Protein AF-A0A8H3EPC1-F1 (afdb_monomer)

Solvent-accessible surface area (backbone atoms only — not comparable to full-atom values): 21536 Å² total; per-residue (Å²): 130,87,75,74,69,83,33,73,89,39,34,32,40,37,38,10,24,32,39,74,42,74,41,34,32,44,56,25,21,46,50,54,31,43,78,48,55,32,50,67,50,76,48,60,30,27,48,27,47,36,63,68,50,84,92,74,85,78,98,73,89,83,81,57,65,78,40,63,34,83,80,86,92,70,94,74,80,64,74,42,46,93,66,71,55,74,50,72,51,48,34,65,56,56,46,49,56,52,49,51,31,55,78,68,70,66,69,83,48,39,32,37,41,35,41,43,55,89,45,49,60,36,47,53,40,50,48,52,51,52,53,53,50,49,58,70,31,64,89,42,51,32,48,43,43,34,39,36,32,67,62,44,51,42,62,85,42,70,79,52,65,79,68,34,58,62,53,50,59,71,44,41,55,77,31,34,29,40,46,26,42,48,53,40,43,23,68,70,49,74,35,76,66,69,43,74,65,40,43,50,51,33,48,33,38,41,17,60,73,38,54,25,43,30,42,31,35,66,38,43,76,72,60,97,52,54,59,49,37,31,31,40,39,31,38,39,37,97,86,24,48,67,35,36,20,36,34,70,41,77,40,48,77,52,72,52,62,34,57,66,33,42,49,54,28,38,40,59,52,31,31,53,40,31,27,54,77,68,71,25,57,65,30,62,67,54,64,70,67,78,86,58,50,34,39,69,31,40,66,30,58,11,47,26,46,33,52,22,18,51,51,54,43,49,51,55,23,49,54,56,25,49,54,58,57,56,72,52,72,45,93,86,57,84,73,79,92,53,82,68,43,60,57,50,49,31,51,49,53,36,60,41,37,41,64,50,60,87,82,33,57,60,34,67,74,66,39,59,65,87,49,61,49,38,60,57,73,54,71,73,54,50,54,52,48,52,53,47,53,54,51,53,57,50,56,70,65,69,77,116

Radius of gyration: 22.17 Å; Cα contacts (8 Å, |Δi|>4): 726; chains: 1; bounding box: 52×64×69 Å

InterPro domains:
  IPR004625 Pyridoxine kinase [PTHR10534] (6-372)
  IPR004625 Pyridoxine kinase [cd01173] (11-319)
  IPR013749 Pyridoxamine kinase/Phosphomethylpyrimidine kinase [PF08543] (144-266)
  IPR029056 Ribokinase-like [G3DSA:3.40.1190.20] (7-376)
  IPR029056 Ribokinase-like [SSF53613] (11-278)

Nearest PDB structures (foldseek):
  6yjz-assembly1_B  TM=8.824E-01  e=1.120E-27  Mus musculus
  4eoh-assembly1_A  TM=8.873E-01  e=1.651E-27  Homo sapiens
  2yxu-assembly1_A  TM=9.023E-01  e=1.604E-26  Homo sapiens
  2yxt-assembly1_A  TM=8.738E-01  e=1.002E-27  Homo sapiens
  6yk0-assembly2_D  TM=8.814E-01  e=1.029E-26  Mus musculus

pLDDT: mean 83.16, std 20.45, range [25.73, 98.88]

Mean predicted aligned error: 8.99 Å

Foldseek 3Di:
DPDDQLFPEFEEEFEEADEPDFQAGCNPQVCLLVLSPYHYDYDHQWYKHFDADPPDDDPDDDDDDAFAQDDDDDPFQRQGQPDMDTDGQFLVNLLVVVVVCVVVVNLQGQEYEYEDHAALSNLVSVLVSLVVSCVVCVVFALSYAYEYELQFDTPQDGPYDPVNLVSVLVSLLSHQEYAYAQNNLCSNQVFRDQALVSVQSSQLCSQVVSVHQKYKHQWDDNDPPSQKTKIKIWGAAPNSHTFIKIWIDTGDNADEHRLSSLLSSLLVRQLSSLLVVVVQSRHHSSGDHPPQHSQRGSSNRSNLLSVQLSVVQQVVLVVQLVVQVVVCPDPVNPDDDDPVVSSVVSVSSSSSRRGPNVVSSCSSSPGDRPIGIDGSDDVVVVVVVVVVVVVVVVVVVVPD

Secondary structure (DSSP, 8-state):
--PPPSS---EEEEEEEEESSSS-THHHHHHHHHHTT-EEEEEEEEEESS-B--S---S-----SS-----S--S----SBS---EEEPPHHHHHHHHHHHHHTT----SEEEE---SSHHHHHHHHHHHHHHHHHGGGSTTS-EEEE----EETTEESS-THHHHHHHHHGGG-SEE---HHHHHHHHT----SHHHHHHHHHIIIIIS--SEEEEEEE--SS-TTEEEEEEEEE-TTS-EEEEEEEEEPPSS--SSHHHHHHHHHHHHHHHHHHHTT-TTSGGGPPPTTS-GGGSHHHHHHHHHHHHHHHHHHHHHHHHHHHHHTTSSTTS----SHHHHHHHHHHHHHHTS--GGG-HHHHHS----S--EE---HHHHHHHHHHHHHHHHHHTS--

Sequence (400 aa):
MSSEPVVSETRVLAIASHVVYGYVGNKMAAFVMQAMGCDVAALNTVQFSTQTQAIHLPSHSRVAACFVSVTDPIPGNHTGYKQFKGTKTSAEEISHLYTGLKQSYLTDFDVMLTGYAPSAEAIDAIGTIARDLKLRASTKAGSFFWVLDPVMGDQGELYVGEDVVAVYRNLLRDADLILPNQFEAELLSEIKITSLTTLQDALATFHKTYRIPHVIITSIQLSNSPSTISVIGSTARADFSPRSFKIDVPAIDCFFSGTGDMFAALTVVRLREAVKGANLSGIKSWISSDDVDAKDLPLAKAAEKVIGSMHAILVKTKEARDQELEGMSGPLGVMEMEEDSEKRLVLRRTKAAEVRVVRCLEDLRSPRTDWKAEALARDEDAEGQEVKKRREQVLEKGEA

Structure (mmCIF, N/CA/C/O backbone):
data_AF-A0A8H3EPC1-F1
#
_entry.id   AF-A0A8H3EPC1-F1
#
loop_
_atom_site.group_PDB
_atom_site.id
_atom_site.type_symbol
_atom_site.label_atom_id
_atom_site.label_alt_id
_atom_site.label_comp_id
_atom_site.label_asym_id
_atom_site.label_entity_id
_atom_site.label_seq_id
_atom_site.pdbx_PDB_ins_code
_atom_site.Cartn_x
_atom_site.Cartn_y
_atom_site.Cartn_z
_atom_site.occupancy
_atom_site.B_iso_or_equiv
_atom_site.auth_seq_id
_atom_site.auth_comp_id
_atom_site.auth_asym_id
_atom_site.auth_atom_id
_atom_site.pdbx_PDB_model_num
ATOM 1 N N . MET A 1 1 ? -22.269 -22.982 -11.285 1.00 36.28 1 MET A N 1
ATOM 2 C CA . MET A 1 1 ? -21.943 -22.472 -9.938 1.00 36.28 1 MET A CA 1
ATOM 3 C C . MET A 1 1 ? -21.395 -21.073 -10.127 1.00 36.28 1 MET A C 1
ATOM 5 O O . MET A 1 1 ? -20.330 -20.945 -10.714 1.00 36.28 1 MET A O 1
ATOM 9 N N . SER A 1 2 ? -22.155 -20.036 -9.778 1.00 39.09 2 SER A N 1
ATOM 10 C CA . SER A 1 2 ? -21.632 -18.668 -9.770 1.00 39.09 2 SER A CA 1
ATOM 11 C C . SER A 1 2 ? -20.550 -18.609 -8.698 1.00 39.09 2 SER A C 1
ATOM 13 O O . SER A 1 2 ? -20.865 -18.740 -7.517 1.00 39.09 2 SER A O 1
ATOM 15 N N . SER A 1 3 ? -19.283 -18.512 -9.099 1.00 51.31 3 SER A N 1
ATOM 16 C CA . SER A 1 3 ? -18.198 -18.229 -8.163 1.00 51.31 3 SER A CA 1
ATOM 17 C C . SER A 1 3 ? -18.536 -16.913 -7.472 1.00 51.31 3 SER A C 1
ATOM 19 O O . SER A 1 3 ? -18.650 -15.893 -8.157 1.00 51.31 3 SER A O 1
ATOM 21 N N . GLU A 1 4 ? -18.753 -16.933 -6.157 1.00 55.88 4 GLU A N 1
ATOM 22 C CA . GLU A 1 4 ? -18.827 -15.691 -5.392 1.00 55.88 4 GLU A CA 1
ATOM 23 C C . GLU A 1 4 ? -17.591 -14.839 -5.722 1.00 55.88 4 GLU A C 1
ATOM 25 O O . GLU A 1 4 ? -16.498 -15.393 -5.902 1.00 55.88 4 GLU A O 1
ATOM 30 N N . PRO A 1 5 ? -17.743 -13.514 -5.877 1.00 56.16 5 PRO A N 1
ATOM 31 C CA . PRO A 1 5 ? -16.605 -12.651 -6.144 1.00 56.16 5 PRO A CA 1
ATOM 32 C C . PRO A 1 5 ? -15.562 -12.812 -5.029 1.00 56.16 5 PRO A C 1
ATOM 34 O O . PRO A 1 5 ? -15.909 -12.953 -3.855 1.00 56.16 5 PRO A O 1
ATOM 37 N N . VAL A 1 6 ? -14.276 -12.797 -5.407 1.00 59.41 6 VAL A N 1
ATOM 38 C CA . VAL A 1 6 ? -13.134 -13.029 -4.495 1.00 59.41 6 VAL A CA 1
ATOM 39 C C . VAL A 1 6 ? -13.131 -12.036 -3.320 1.00 59.41 6 VAL A C 1
ATOM 41 O O . VAL A 1 6 ? -12.594 -12.329 -2.255 1.00 59.41 6 VAL A O 1
ATOM 44 N N . VAL A 1 7 ? -13.773 -10.878 -3.494 1.00 66.50 7 VAL A N 1
ATOM 45 C CA . VAL A 1 7 ? -13.933 -9.823 -2.492 1.00 66.50 7 VAL A CA 1
ATOM 46 C C . VAL A 1 7 ? -15.381 -9.331 -2.524 1.00 66.50 7 VAL A C 1
ATOM 48 O O . VAL A 1 7 ? -16.030 -9.355 -3.567 1.00 66.50 7 VAL A O 1
ATOM 51 N N . SER A 1 8 ? -15.904 -8.871 -1.384 1.00 71.88 8 SER A N 1
ATOM 52 C CA . SER A 1 8 ? -17.145 -8.087 -1.365 1.00 71.88 8 SER A CA 1
ATOM 53 C C . SER A 1 8 ? -17.009 -6.837 -2.234 1.00 71.88 8 SER A C 1
ATOM 55 O O . SER A 1 8 ? -15.928 -6.245 -2.264 1.00 71.88 8 SER A O 1
ATOM 57 N N . GLU A 1 9 ? -18.112 -6.404 -2.849 1.00 85.06 9 GLU A N 1
ATOM 58 C CA . GLU A 1 9 ? -18.219 -5.111 -3.536 1.00 85.06 9 GLU A CA 1
ATOM 59 C C . GLU A 1 9 ? -17.546 -4.020 -2.684 1.00 85.06 9 GLU A C 1
ATOM 61 O O . GLU A 1 9 ? -17.895 -3.814 -1.519 1.00 85.06 9 GLU A O 1
ATOM 66 N N . THR A 1 10 ? -16.458 -3.451 -3.207 1.00 94.75 10 THR A N 1
ATOM 67 C CA . THR A 1 10 ? -15.593 -2.503 -2.495 1.00 94.75 10 THR A CA 1
ATOM 68 C C . THR A 1 10 ? -15.212 -1.404 -3.465 1.00 94.75 10 THR A C 1
ATOM 70 O O . THR A 1 10 ? -14.563 -1.671 -4.479 1.00 94.75 10 THR A O 1
ATOM 73 N N . ARG A 1 11 ? -15.589 -0.172 -3.125 1.00 97.56 11 ARG A N 1
ATOM 74 C CA . ARG A 1 11 ? -15.276 1.028 -3.897 1.00 97.56 11 ARG A CA 1
ATOM 75 C C . ARG A 1 11 ? -14.025 1.678 -3.338 1.00 97.56 11 ARG A C 1
ATOM 77 O O . ARG A 1 11 ? -13.970 2.017 -2.154 1.00 97.56 11 ARG A O 1
ATOM 84 N N . VAL A 1 12 ? -13.022 1.841 -4.189 1.00 98.56 12 VAL A N 1
ATOM 85 C CA . VAL A 1 12 ? -11.701 2.344 -3.820 1.00 98.56 12 VAL A CA 1
ATOM 86 C C . VAL A 1 12 ? -11.423 3.658 -4.535 1.00 98.56 12 VAL A C 1
ATOM 88 O O . VAL A 1 12 ? -11.481 3.720 -5.762 1.00 98.56 12 VAL A O 1
ATOM 91 N N . LEU A 1 13 ? -11.057 4.690 -3.777 1.00 98.81 13 LEU A N 1
ATOM 92 C CA . LEU A 1 13 ? -10.403 5.876 -4.326 1.00 98.81 13 LEU A CA 1
ATOM 93 C C . LEU A 1 13 ? -8.886 5.663 -4.288 1.00 98.81 13 LEU A C 1
ATOM 95 O O . LEU A 1 13 ? -8.294 5.638 -3.211 1.00 98.81 13 LEU A O 1
ATOM 99 N N . ALA A 1 14 ? -8.261 5.491 -5.449 1.00 98.75 14 ALA A N 1
ATOM 100 C CA . ALA A 1 14 ? -6.820 5.301 -5.587 1.00 98.75 14 ALA A CA 1
ATOM 101 C C . ALA A 1 14 ? -6.145 6.606 -6.039 1.00 98.75 14 ALA A C 1
ATOM 103 O O . ALA A 1 14 ? -6.425 7.104 -7.131 1.00 98.75 14 ALA A O 1
ATOM 104 N N . ILE A 1 15 ? -5.260 7.166 -5.213 1.00 98.62 15 ILE A N 1
ATOM 105 C CA . ILE A 1 15 ? -4.537 8.412 -5.495 1.00 98.62 15 ILE A CA 1
ATOM 106 C C . ILE A 1 15 ? -3.031 8.137 -5.537 1.00 98.62 15 ILE A C 1
ATOM 108 O O . ILE A 1 15 ? -2.387 8.015 -4.497 1.00 98.62 15 ILE A O 1
ATOM 112 N N . ALA A 1 16 ? -2.461 8.021 -6.735 1.00 96.50 16 ALA A N 1
ATOM 113 C CA . ALA A 1 16 ? -1.047 7.697 -6.938 1.00 96.50 16 ALA A CA 1
ATOM 114 C C . ALA A 1 16 ? -0.558 8.181 -8.314 1.00 96.50 16 ALA A C 1
ATOM 116 O O . ALA A 1 16 ? -1.308 8.781 -9.086 1.00 96.50 16 ALA A O 1
ATOM 117 N N . SER A 1 17 ? 0.707 7.917 -8.642 1.00 94.19 17 SER A N 1
ATOM 118 C CA . SER A 1 17 ? 1.287 8.244 -9.949 1.00 94.19 17 SER A CA 1
ATOM 119 C C . SER A 1 17 ? 0.636 7.469 -11.102 1.00 94.19 17 SER A C 1
ATOM 121 O O . SER A 1 17 ? -0.009 6.443 -10.901 1.00 94.19 17 SER A O 1
ATOM 123 N N . HIS A 1 18 ? 0.816 7.925 -12.342 1.00 95.06 18 HIS A N 1
ATOM 124 C CA . HIS A 1 18 ? 0.436 7.164 -13.530 1.00 95.06 18 HIS A CA 1
ATOM 125 C C . HIS A 1 18 ? 1.487 7.287 -14.638 1.00 95.06 18 HIS A C 1
ATOM 127 O O . HIS A 1 18 ? 2.065 8.355 -14.864 1.00 95.06 18 HIS A O 1
ATOM 133 N N . VAL A 1 19 ? 1.705 6.183 -15.360 1.00 90.62 19 VAL A N 1
ATOM 134 C CA . VAL A 1 19 ? 2.632 6.108 -16.495 1.00 90.62 19 VAL A CA 1
ATOM 135 C C . VAL A 1 19 ? 1.966 5.531 -17.740 1.00 90.62 19 VAL A C 1
ATOM 137 O O . VAL A 1 19 ? 1.139 4.626 -17.659 1.00 90.62 19 VAL A O 1
ATOM 140 N N . VAL A 1 20 ? 2.360 6.006 -18.921 1.00 90.75 20 VAL A N 1
ATOM 141 C CA . VAL A 1 20 ? 1.883 5.455 -20.201 1.00 90.75 20 VAL A CA 1
ATOM 142 C C . VAL A 1 20 ? 2.470 4.062 -20.449 1.00 90.75 20 VAL A C 1
ATOM 144 O O . VAL A 1 20 ? 1.732 3.136 -20.787 1.00 90.75 20 VAL A O 1
ATOM 147 N N . TYR A 1 21 ? 3.774 3.876 -20.238 1.00 89.00 21 TYR A N 1
ATOM 148 C CA . TYR A 1 21 ? 4.489 2.607 -20.405 1.00 89.00 21 TYR A CA 1
ATOM 149 C C . TYR A 1 21 ? 5.059 2.107 -19.067 1.00 89.00 21 TYR A C 1
ATOM 151 O O . TYR A 1 21 ? 5.513 2.909 -18.257 1.00 89.00 21 TYR A O 1
ATOM 159 N N . GLY A 1 22 ? 5.035 0.786 -18.853 1.00 88.69 22 GLY A N 1
ATOM 160 C CA . GLY A 1 22 ? 5.398 0.138 -17.582 1.00 88.69 22 GLY A CA 1
ATOM 161 C C . GLY A 1 22 ? 4.205 -0.044 -16.639 1.00 88.69 22 GLY A C 1
ATOM 162 O O . GLY A 1 22 ? 3.077 0.310 -17.006 1.00 88.69 22 GLY A O 1
ATOM 163 N N . TYR A 1 23 ? 4.440 -0.615 -15.457 1.00 91.19 23 TYR A N 1
ATOM 164 C CA . TYR A 1 23 ? 3.417 -0.829 -14.423 1.00 91.19 23 TYR A CA 1
ATOM 165 C C . TYR A 1 23 ? 3.873 -0.264 -13.074 1.00 91.19 23 TYR A C 1
ATOM 167 O O . TYR A 1 23 ? 4.503 -0.961 -12.288 1.00 91.19 23 TYR A O 1
ATOM 175 N N . VAL A 1 24 ? 3.513 0.991 -12.804 1.00 89.25 24 VAL A N 1
ATOM 176 C CA . VAL A 1 24 ? 3.694 1.674 -11.510 1.00 89.25 24 VAL A CA 1
ATOM 177 C C . VAL A 1 24 ? 2.465 2.531 -11.191 1.00 89.25 24 VAL A C 1
ATOM 179 O O . VAL A 1 24 ? 1.652 2.813 -12.082 1.00 89.25 24 VAL A O 1
ATOM 182 N N . GLY A 1 25 ? 2.330 2.942 -9.934 1.00 93.44 25 GLY A N 1
ATOM 183 C CA . GLY A 1 25 ? 1.237 3.763 -9.427 1.00 93.44 25 GLY A CA 1
ATOM 184 C C . GLY A 1 25 ? -0.140 3.183 -9.749 1.00 93.44 25 GLY A C 1
ATOM 185 O O . GLY A 1 25 ? -0.350 1.968 -9.750 1.00 93.44 25 GLY A O 1
ATOM 186 N N . ASN A 1 26 ? -1.082 4.047 -10.117 1.00 97.69 26 ASN A N 1
ATOM 187 C CA . ASN A 1 26 ? -2.449 3.679 -10.476 1.00 97.69 26 ASN A CA 1
ATOM 188 C C . ASN A 1 26 ? -2.531 2.716 -11.665 1.00 97.69 26 ASN A C 1
ATOM 190 O O . ASN A 1 26 ? -3.487 1.948 -11.742 1.00 97.69 26 ASN A O 1
ATOM 194 N N . LYS A 1 27 ? -1.539 2.678 -12.566 1.00 96.50 27 LYS A N 1
ATOM 195 C CA . LYS A 1 27 ? -1.545 1.694 -13.660 1.00 96.50 27 LYS A CA 1
ATOM 196 C C . LYS A 1 27 ? -1.360 0.261 -13.149 1.00 96.50 27 LYS A C 1
ATOM 198 O O . LYS A 1 27 ? -1.924 -0.665 -13.727 1.00 96.50 27 LYS A O 1
ATOM 203 N N . MET A 1 28 ? -0.596 0.085 -12.071 1.00 96.12 28 MET A N 1
ATOM 204 C CA . MET A 1 28 ? -0.484 -1.187 -11.359 1.00 96.12 28 MET A CA 1
ATOM 205 C C . MET A 1 28 ? -1.671 -1.380 -10.407 1.00 96.12 28 MET A C 1
ATOM 207 O O . MET A 1 28 ? -2.404 -2.364 -10.514 1.00 96.12 28 MET A O 1
ATOM 211 N N . ALA A 1 29 ? -1.882 -0.423 -9.502 1.00 97.44 29 ALA A N 1
ATOM 212 C CA . ALA A 1 29 ? -2.811 -0.569 -8.391 1.00 97.44 29 ALA A CA 1
ATOM 213 C C . ALA A 1 29 ? -4.269 -0.723 -8.845 1.00 97.44 29 ALA A C 1
ATOM 215 O O . ALA A 1 29 ? -4.963 -1.630 -8.380 1.00 97.44 29 ALA A O 1
ATOM 216 N N . ALA A 1 30 ? -4.729 0.107 -9.791 1.00 98.12 30 ALA A N 1
ATOM 217 C CA . ALA A 1 30 ? -6.098 0.017 -10.291 1.00 98.12 30 ALA A CA 1
ATOM 218 C C . ALA A 1 30 ? -6.335 -1.305 -11.025 1.00 98.12 30 ALA A C 1
ATOM 220 O O . ALA A 1 30 ? -7.338 -1.962 -10.762 1.00 98.12 30 ALA A O 1
ATOM 221 N N . PHE A 1 31 ? -5.388 -1.742 -11.866 1.00 97.56 31 PHE A N 1
ATOM 222 C CA . PHE A 1 31 ? -5.498 -3.021 -12.569 1.00 97.56 31 PHE A CA 1
ATOM 223 C C . PHE A 1 31 ? -5.621 -4.195 -11.595 1.00 97.56 31 PHE A C 1
ATOM 225 O O . PHE A 1 31 ? -6.521 -5.018 -11.744 1.00 97.56 31 PHE A O 1
ATOM 232 N N . VAL A 1 32 ? -4.744 -4.265 -10.589 1.00 97.62 32 VAL A N 1
ATOM 233 C CA . VAL A 1 32 ? -4.756 -5.337 -9.584 1.00 97.62 32 VAL A CA 1
ATOM 234 C C . VAL A 1 32 ? -6.094 -5.372 -8.848 1.00 97.62 32 VAL A C 1
ATOM 236 O O . VAL A 1 32 ? -6.738 -6.419 -8.806 1.00 97.62 32 VAL A O 1
ATOM 239 N N . MET A 1 33 ? -6.552 -4.235 -8.321 1.00 97.75 33 MET A N 1
ATOM 240 C CA . MET A 1 33 ? -7.806 -4.165 -7.564 1.00 97.75 33 MET A CA 1
ATOM 241 C C . MET A 1 33 ? -9.033 -4.477 -8.438 1.00 97.75 33 MET A C 1
ATOM 243 O O . MET A 1 33 ? -9.891 -5.256 -8.027 1.00 97.75 33 MET A O 1
ATOM 247 N N . GLN A 1 34 ? -9.095 -3.963 -9.670 1.00 96.69 34 GLN A N 1
ATOM 248 C CA . GLN A 1 34 ? -10.180 -4.264 -10.615 1.00 96.69 34 GLN A CA 1
ATOM 249 C C . GLN A 1 34 ? -10.187 -5.739 -11.033 1.00 96.69 34 GLN A C 1
ATOM 251 O O . GLN A 1 34 ? -11.240 -6.375 -11.062 1.00 96.69 34 GLN A O 1
ATOM 256 N N . ALA A 1 35 ? -9.017 -6.332 -11.295 1.00 94.88 35 ALA A N 1
ATOM 257 C CA . ALA A 1 35 ? -8.891 -7.752 -11.632 1.00 94.88 35 ALA A CA 1
ATOM 258 C C . ALA A 1 35 ? -9.366 -8.685 -10.500 1.00 94.88 35 ALA A C 1
ATOM 260 O O . ALA A 1 35 ? -9.740 -9.841 -10.761 1.00 94.88 35 ALA A O 1
ATOM 261 N N . MET A 1 36 ? -9.352 -8.172 -9.266 1.00 94.62 36 MET A N 1
ATOM 262 C CA . MET A 1 36 ? -9.823 -8.821 -8.044 1.00 94.62 36 MET A CA 1
ATOM 263 C C . MET A 1 36 ? -11.281 -8.482 -7.675 1.00 94.62 36 MET A C 1
ATOM 265 O O . MET A 1 36 ? -11.811 -9.090 -6.747 1.00 94.62 36 MET A O 1
ATOM 269 N N . GLY A 1 37 ? -11.943 -7.588 -8.420 1.00 93.81 37 GLY A N 1
ATOM 270 C CA . GLY A 1 37 ? -13.372 -7.281 -8.276 1.00 93.81 37 GLY A CA 1
ATOM 271 C C . GLY A 1 37 ? -13.714 -5.995 -7.516 1.00 93.81 37 GLY A C 1
ATOM 272 O O . GLY A 1 37 ? -14.858 -5.848 -7.099 1.00 93.81 37 GLY A O 1
ATOM 273 N N . CYS A 1 38 ? -12.763 -5.080 -7.309 1.00 96.31 38 CYS A N 1
ATOM 274 C CA . CYS A 1 38 ? -13.048 -3.756 -6.745 1.00 96.31 38 CYS A CA 1
ATOM 275 C C . CYS A 1 38 ? -13.448 -2.741 -7.824 1.00 96.31 38 CYS A C 1
ATOM 277 O O . CYS A 1 38 ? -12.877 -2.729 -8.918 1.00 96.31 38 CYS A O 1
ATOM 279 N N . ASP A 1 39 ? -14.330 -1.811 -7.463 1.00 97.19 39 ASP A N 1
ATOM 280 C CA . ASP A 1 39 ? -14.615 -0.619 -8.260 1.00 97.19 39 ASP A CA 1
ATOM 281 C C . ASP A 1 39 ? -13.607 0.470 -7.905 1.00 97.19 39 ASP A C 1
ATOM 283 O O . ASP A 1 39 ? -13.582 0.967 -6.780 1.00 97.19 39 ASP A O 1
ATOM 287 N N . VAL A 1 40 ? -12.741 0.833 -8.849 1.00 98.19 40 VAL A N 1
ATOM 288 C CA . VAL A 1 40 ? -11.632 1.760 -8.590 1.00 98.19 40 VAL A CA 1
ATOM 289 C C . VAL A 1 40 ? -11.854 3.082 -9.313 1.00 98.19 40 VAL A C 1
ATOM 291 O O . VAL A 1 40 ? -11.874 3.124 -10.544 1.00 98.19 40 VAL A O 1
ATOM 294 N N . ALA A 1 41 ? -11.940 4.169 -8.548 1.00 98.50 41 ALA A N 1
ATOM 295 C CA . ALA A 1 41 ? -11.789 5.530 -9.044 1.00 98.50 41 ALA A CA 1
ATOM 296 C C . ALA A 1 41 ? -10.325 5.957 -8.875 1.00 98.50 41 ALA A C 1
ATOM 298 O O . ALA A 1 41 ? -9.819 6.017 -7.756 1.00 98.50 41 ALA A O 1
ATOM 299 N N . ALA A 1 42 ? -9.634 6.241 -9.979 1.00 98.31 42 ALA A N 1
ATOM 300 C CA . ALA A 1 42 ? -8.216 6.599 -9.970 1.00 98.31 42 ALA A CA 1
ATOM 301 C C . ALA A 1 42 ? -8.014 8.111 -10.171 1.00 98.31 42 ALA A C 1
ATOM 303 O O . ALA A 1 42 ? -8.425 8.666 -11.189 1.00 98.31 42 ALA A O 1
ATOM 304 N N . LEU A 1 43 ? -7.339 8.764 -9.222 1.00 98.50 43 LEU A N 1
ATOM 305 C CA . LEU A 1 43 ? -6.852 10.141 -9.324 1.00 98.50 43 LEU A CA 1
ATOM 306 C C . LEU A 1 43 ? -5.332 10.101 -9.499 1.00 98.50 43 LEU A C 1
ATOM 308 O O . LEU A 1 43 ? -4.605 9.661 -8.610 1.00 98.50 43 LEU A O 1
ATOM 312 N N . ASN A 1 44 ? -4.841 10.552 -10.650 1.00 97.81 44 ASN A N 1
ATOM 313 C CA . ASN A 1 44 ? -3.415 10.498 -10.965 1.00 97.81 44 ASN A CA 1
ATOM 314 C C . ASN A 1 44 ? -2.689 11.747 -10.444 1.00 97.81 44 ASN A C 1
ATOM 316 O O . ASN A 1 44 ? -3.015 12.864 -10.844 1.00 97.81 44 ASN A O 1
ATOM 320 N N . THR A 1 45 ? -1.687 11.569 -9.584 1.00 94.00 45 THR A N 1
ATOM 321 C CA . THR A 1 45 ? -0.863 12.666 -9.034 1.00 94.00 45 THR A CA 1
ATOM 322 C C . THR A 1 45 ? 0.185 13.166 -10.029 1.00 94.00 45 THR A C 1
ATOM 324 O O . THR A 1 45 ? 0.618 14.316 -9.970 1.00 94.00 45 THR A O 1
ATOM 327 N N . VAL A 1 46 ? 0.580 12.311 -10.973 1.00 90.19 46 VAL A N 1
ATOM 328 C CA . VAL A 1 46 ? 1.424 12.636 -12.126 1.00 90.19 46 VAL A CA 1
ATOM 329 C C . VAL A 1 46 ? 0.983 11.813 -13.332 1.00 90.19 46 VAL A C 1
ATOM 331 O O . VAL A 1 46 ? 0.441 10.718 -13.176 1.00 90.19 46 VAL A O 1
ATOM 334 N N . GLN A 1 47 ? 1.269 12.312 -14.530 1.00 89.88 47 GLN A N 1
ATOM 335 C CA . GLN A 1 47 ? 1.060 11.616 -15.795 1.00 89.88 47 GLN A CA 1
ATOM 336 C C . GLN A 1 47 ? 2.373 11.637 -16.580 1.00 89.88 47 GLN A C 1
ATOM 338 O O . GLN A 1 47 ? 2.674 12.624 -17.252 1.00 89.88 47 GLN A O 1
ATOM 343 N N . PHE A 1 48 ? 3.154 10.557 -16.516 1.00 88.25 48 PHE A N 1
ATOM 344 C CA . PHE A 1 48 ? 4.442 10.451 -17.214 1.00 88.25 48 PHE A CA 1
ATOM 345 C C . PHE A 1 48 ? 4.444 9.411 -18.336 1.00 88.25 48 PHE A C 1
ATOM 347 O O . PHE A 1 48 ? 3.596 8.525 -18.411 1.00 88.25 48 PHE A O 1
ATOM 354 N N . SER A 1 49 ? 5.417 9.505 -19.241 1.00 78.94 49 SER A N 1
ATOM 355 C CA . SER A 1 49 ? 5.634 8.511 -20.296 1.00 78.94 49 SER A CA 1
ATOM 356 C C . SER A 1 49 ? 6.011 7.138 -19.734 1.00 78.94 49 SER A C 1
ATOM 358 O O . SER A 1 49 ? 5.541 6.121 -20.235 1.00 78.94 49 SER A O 1
ATOM 360 N N . THR A 1 50 ? 6.851 7.115 -18.700 1.00 78.69 50 THR A N 1
ATOM 361 C CA . THR A 1 50 ? 7.504 5.935 -18.111 1.00 78.69 50 THR A CA 1
ATOM 362 C C . THR A 1 50 ? 7.895 6.236 -16.665 1.00 78.69 50 THR A C 1
ATOM 364 O O . THR A 1 50 ? 7.978 7.411 -16.296 1.00 78.69 50 THR A O 1
ATOM 367 N N . GLN A 1 51 ? 8.200 5.210 -15.861 1.00 73.00 51 GLN A N 1
ATOM 368 C CA . GLN A 1 51 ? 8.845 5.443 -14.565 1.00 73.00 51 GLN A CA 1
ATOM 369 C C . GLN A 1 51 ? 10.275 5.974 -14.729 1.00 73.00 51 GLN A C 1
ATOM 371 O O . GLN A 1 51 ? 10.957 5.697 -15.721 1.00 73.00 51 GLN A O 1
ATOM 376 N N . THR A 1 52 ? 10.737 6.712 -13.730 1.00 56.84 52 THR A N 1
ATOM 377 C CA . THR A 1 52 ? 12.072 7.312 -13.680 1.00 56.84 52 THR A CA 1
ATOM 378 C C . THR A 1 52 ? 12.857 6.738 -12.523 1.00 56.84 52 THR A C 1
ATOM 380 O O . THR A 1 52 ? 12.301 6.567 -11.443 1.00 56.84 52 THR A O 1
ATOM 383 N N . GLN A 1 53 ? 14.156 6.524 -12.711 1.00 52.69 53 GLN A N 1
ATOM 384 C CA . GLN A 1 53 ? 15.083 6.563 -11.579 1.00 52.69 53 GLN A CA 1
ATOM 385 C C . GLN A 1 53 ? 15.508 8.013 -11.346 1.00 52.69 53 GLN A C 1
ATOM 387 O O . GLN A 1 53 ? 15.560 8.794 -12.298 1.00 52.69 53 GLN A O 1
ATOM 392 N N . ALA A 1 54 ? 15.835 8.365 -10.103 1.00 38.28 54 ALA A N 1
ATOM 393 C CA . ALA A 1 54 ? 16.605 9.566 -9.811 1.00 38.28 54 ALA A CA 1
ATOM 394 C C . ALA A 1 54 ? 17.891 9.545 -10.660 1.00 38.28 54 ALA A C 1
ATOM 396 O O . ALA A 1 54 ? 18.772 8.705 -10.483 1.00 38.28 54 ALA A O 1
ATOM 397 N N . ILE A 1 55 ? 17.965 10.424 -11.661 1.00 29.53 55 ILE A N 1
ATOM 398 C CA . ILE A 1 55 ? 19.129 10.570 -12.538 1.00 29.53 55 ILE A CA 1
ATOM 399 C C . ILE A 1 55 ? 20.139 11.447 -11.804 1.00 29.53 55 ILE A C 1
ATOM 401 O O . ILE A 1 55 ? 20.201 12.643 -12.052 1.00 29.53 55 ILE A O 1
ATOM 405 N N . HIS A 1 56 ? 20.886 10.852 -10.881 1.00 28.70 56 HIS A N 1
ATOM 406 C CA . HIS A 1 56 ? 22.219 11.238 -10.398 1.00 28.70 56 HIS A CA 1
ATOM 407 C C . HIS A 1 56 ? 22.516 10.323 -9.211 1.00 28.70 56 HIS A C 1
ATOM 409 O O . HIS A 1 56 ? 21.670 10.252 -8.333 1.00 28.70 56 HIS A O 1
ATOM 415 N N . LEU A 1 57 ? 23.661 9.627 -9.202 1.00 32.50 57 LEU A N 1
ATOM 416 C CA . LEU A 1 57 ? 24.555 9.456 -8.040 1.00 32.50 57 LEU A CA 1
ATOM 417 C C . LEU A 1 57 ? 25.704 8.461 -8.364 1.00 32.50 57 LEU A C 1
ATOM 419 O O . LEU A 1 57 ? 25.545 7.595 -9.231 1.00 32.50 57 LEU A O 1
ATOM 423 N N . PRO A 1 58 ? 26.889 8.629 -7.738 1.00 26.31 58 PRO A N 1
ATOM 424 C CA . PRO A 1 58 ? 28.110 7.901 -8.065 1.00 26.31 58 PRO A CA 1
ATOM 425 C C . PRO A 1 58 ? 28.125 6.451 -7.569 1.00 26.31 58 PRO A C 1
ATOM 427 O O . PRO A 1 58 ? 27.441 6.046 -6.637 1.00 26.31 58 PRO A O 1
ATOM 430 N N . SER A 1 59 ? 28.974 5.671 -8.229 1.00 30.61 59 SER A N 1
ATOM 431 C CA . SER A 1 59 ? 29.119 4.223 -8.157 1.00 30.61 59 SER A CA 1
ATOM 432 C C . SER A 1 59 ? 29.799 3.718 -6.883 1.00 30.61 59 SER A C 1
ATOM 434 O O . SER A 1 59 ? 30.903 3.208 -6.979 1.00 30.61 59 SER A O 1
ATOM 436 N N . HIS A 1 60 ? 29.169 3.813 -5.712 1.00 29.31 60 HIS A N 1
ATOM 437 C CA . HIS A 1 60 ? 29.514 2.989 -4.545 1.00 29.31 60 HIS A CA 1
ATOM 438 C C . HIS A 1 60 ? 28.271 2.777 -3.670 1.00 29.31 60 HIS A C 1
ATOM 440 O O . HIS A 1 60 ? 27.647 3.748 -3.258 1.00 29.31 60 HIS A O 1
ATOM 446 N N . SER A 1 61 ? 28.019 1.514 -3.304 1.00 27.36 61 SER A N 1
ATOM 447 C CA . SER A 1 61 ? 27.071 1.048 -2.264 1.00 27.36 61 SER A CA 1
ATOM 448 C C . SER A 1 61 ? 25.684 0.600 -2.763 1.00 27.36 61 SER A C 1
ATOM 450 O O . SER A 1 61 ? 25.128 1.156 -3.702 1.00 27.36 61 SER A O 1
ATOM 452 N N . ARG A 1 62 ? 25.199 -0.519 -2.201 1.00 30.11 62 ARG A N 1
ATOM 453 C CA . ARG A 1 62 ? 24.210 -1.465 -2.759 1.00 30.11 62 ARG A CA 1
ATOM 454 C C . ARG A 1 62 ? 23.001 -1.644 -1.789 1.00 30.11 62 ARG A C 1
ATOM 456 O O . ARG A 1 62 ? 23.264 -2.038 -0.660 1.00 30.11 62 ARG A O 1
ATOM 463 N N . VAL A 1 63 ? 21.751 -1.516 -2.299 1.00 29.64 63 VAL A N 1
ATOM 464 C CA . VAL A 1 63 ? 20.415 -2.064 -1.847 1.00 29.64 63 VAL A CA 1
ATOM 465 C C . VAL A 1 63 ? 19.738 -1.343 -0.637 1.00 29.64 63 VAL A C 1
ATOM 467 O O . VAL A 1 63 ? 20.452 -0.919 0.257 1.00 29.64 63 VAL A O 1
ATOM 470 N N . ALA A 1 64 ? 18.409 -1.095 -0.504 1.00 27.72 64 ALA A N 1
ATOM 471 C CA . ALA A 1 64 ? 17.170 -1.800 -0.909 1.00 27.72 64 ALA A CA 1
ATOM 472 C C . ALA A 1 64 ? 15.924 -0.913 -1.191 1.00 27.72 64 ALA A C 1
ATOM 474 O O . ALA A 1 64 ? 15.609 -0.142 -0.295 1.00 27.72 64 ALA A O 1
ATOM 475 N N . ALA A 1 65 ? 15.219 -1.160 -2.324 1.00 29.80 65 ALA A N 1
ATOM 476 C CA . ALA A 1 65 ? 13.749 -1.071 -2.556 1.00 29.80 65 ALA A CA 1
ATOM 477 C C . ALA A 1 65 ? 13.364 -2.454 -3.044 1.00 29.80 65 ALA A C 1
ATOM 479 O O . ALA A 1 65 ? 14.066 -2.979 -3.910 1.00 29.80 65 ALA A O 1
ATOM 480 N N . CYS A 1 66 ? 12.285 -3.024 -2.502 1.00 28.28 66 CYS A N 1
ATOM 481 C CA . CYS A 1 66 ? 11.686 -4.315 -2.863 1.00 28.28 66 CYS A CA 1
ATOM 482 C C . CYS A 1 66 ? 12.423 -5.109 -3.975 1.00 28.28 66 CYS A C 1
ATOM 484 O O . CYS A 1 66 ? 12.137 -4.944 -5.162 1.00 28.28 66 CYS A O 1
ATOM 486 N N . PHE A 1 67 ? 13.298 -6.022 -3.513 1.00 30.55 67 PHE A N 1
ATOM 487 C CA . PHE A 1 67 ? 14.067 -7.067 -4.222 1.00 30.55 67 PHE A CA 1
ATOM 488 C C . PHE A 1 67 ? 15.394 -6.671 -4.908 1.00 30.55 67 PHE A C 1
ATOM 490 O O . PHE A 1 67 ? 15.379 -6.245 -6.055 1.00 30.55 67 PHE A O 1
ATOM 497 N N . VAL A 1 68 ? 16.537 -6.951 -4.241 1.00 30.97 68 VAL A N 1
ATOM 498 C CA . VAL A 1 68 ? 17.788 -7.526 -4.812 1.00 30.97 68 VAL A CA 1
ATOM 499 C C . VAL A 1 68 ? 18.585 -8.230 -3.689 1.00 30.97 68 VAL A C 1
ATOM 501 O O . VAL A 1 68 ? 18.982 -7.589 -2.721 1.00 30.97 68 VAL A O 1
ATOM 504 N N . SER A 1 69 ? 18.863 -9.532 -3.829 1.00 28.34 69 SER A N 1
ATOM 505 C CA . SER A 1 69 ? 19.983 -10.204 -3.145 1.00 28.34 69 SER A CA 1
ATOM 506 C C . SER A 1 69 ? 21.226 -10.034 -4.004 1.00 28.34 69 SER A C 1
ATOM 508 O O . SER A 1 69 ? 21.201 -10.337 -5.189 1.00 28.34 69 SER A O 1
ATOM 510 N N . VAL A 1 70 ? 22.311 -9.554 -3.413 1.00 29.62 70 VAL A N 1
ATOM 511 C CA . VAL A 1 70 ? 23.557 -9.230 -4.101 1.00 29.62 70 VAL A CA 1
ATOM 512 C C . VAL A 1 70 ? 24.562 -10.379 -3.979 1.00 29.62 70 VAL A C 1
ATOM 514 O O . VAL A 1 70 ? 24.984 -10.703 -2.873 1.00 29.62 70 VAL A O 1
ATOM 517 N N . THR A 1 71 ? 25.054 -10.878 -5.117 1.00 25.73 71 THR A N 1
ATOM 518 C CA . THR A 1 71 ? 26.446 -11.343 -5.272 1.00 25.73 71 THR A CA 1
ATOM 519 C C . THR A 1 71 ? 26.979 -10.947 -6.658 1.00 25.73 71 THR A C 1
ATOM 521 O O . THR A 1 71 ? 26.329 -11.186 -7.665 1.00 25.73 71 THR A O 1
ATOM 524 N N . ASP A 1 72 ? 28.157 -10.308 -6.650 1.00 26.80 72 ASP A N 1
ATOM 525 C CA . ASP A 1 72 ? 29.066 -9.897 -7.743 1.00 26.80 72 ASP A CA 1
ATOM 526 C C . ASP A 1 72 ? 28.710 -8.753 -8.729 1.00 26.80 72 ASP A C 1
ATOM 528 O O . ASP A 1 72 ? 27.539 -8.488 -8.996 1.00 26.80 72 ASP A O 1
ATOM 532 N N . PRO A 1 73 ? 29.716 -7.965 -9.188 1.00 31.17 73 PRO A N 1
ATOM 533 C CA . PRO A 1 73 ? 29.508 -6.741 -9.960 1.00 31.17 73 PRO A CA 1
ATOM 534 C C . PRO A 1 73 ? 29.502 -6.998 -11.477 1.00 31.17 73 PRO A C 1
ATOM 536 O O . PRO A 1 73 ? 30.480 -7.480 -12.043 1.00 31.17 73 PRO A O 1
ATOM 539 N N . ILE A 1 74 ? 28.427 -6.580 -12.153 1.00 31.91 74 ILE A N 1
ATOM 540 C CA . ILE A 1 74 ? 28.366 -6.424 -13.615 1.00 31.91 74 ILE A CA 1
ATOM 541 C C . ILE A 1 74 ? 28.146 -4.927 -13.914 1.00 31.91 74 ILE A C 1
ATOM 543 O O . ILE A 1 74 ? 27.197 -4.346 -13.379 1.00 31.91 74 ILE A O 1
ATOM 547 N N . PRO A 1 75 ? 28.967 -4.267 -14.753 1.00 27.48 75 PRO A N 1
ATOM 548 C CA . PRO A 1 75 ? 28.709 -2.895 -15.197 1.00 27.48 75 PRO A CA 1
ATOM 549 C C . PRO A 1 75 ? 27.368 -2.803 -15.960 1.00 27.48 75 PRO A C 1
ATOM 551 O O . PRO A 1 75 ? 27.105 -3.618 -16.847 1.00 27.48 75 PRO A O 1
ATOM 554 N N . GLY A 1 76 ? 26.505 -1.830 -15.625 1.00 33.81 76 GLY A N 1
ATOM 555 C CA . GLY A 1 76 ? 25.289 -1.518 -16.404 1.00 33.81 76 GLY A CA 1
ATOM 556 C C . GLY A 1 76 ? 23.919 -1.742 -15.735 1.00 33.81 76 GLY A C 1
ATOM 557 O O . GLY A 1 76 ? 22.948 -2.007 -16.444 1.00 33.81 76 GLY A O 1
ATOM 558 N N . ASN A 1 77 ? 23.797 -1.624 -14.407 1.00 38.25 77 ASN A N 1
ATOM 559 C CA . ASN A 1 77 ? 22.553 -1.905 -13.662 1.00 38.25 77 ASN A CA 1
ATOM 560 C C . ASN A 1 77 ? 21.621 -0.685 -13.425 1.00 38.25 77 ASN A C 1
ATOM 562 O O . ASN A 1 77 ? 20.931 -0.613 -12.413 1.00 38.25 77 ASN A O 1
ATOM 566 N N . HIS A 1 78 ? 21.574 0.284 -14.349 1.00 41.16 78 HIS A N 1
ATOM 567 C CA . HIS A 1 78 ? 20.638 1.422 -14.280 1.00 41.16 78 HIS A CA 1
ATOM 568 C C . HIS A 1 78 ? 19.223 0.998 -14.710 1.00 41.16 78 HIS A C 1
ATOM 570 O O . HIS A 1 78 ? 18.893 1.037 -15.890 1.00 41.16 78 HIS A O 1
ATOM 576 N N . THR A 1 79 ? 18.378 0.564 -13.782 1.00 45.38 79 THR A N 1
ATOM 577 C CA . THR A 1 79 ? 17.084 -0.080 -14.088 1.00 45.38 79 THR A CA 1
ATOM 578 C C . THR A 1 79 ? 15.861 0.854 -14.129 1.00 45.38 79 THR A C 1
ATOM 580 O O . THR A 1 79 ? 14.733 0.415 -13.930 1.00 45.38 79 THR A O 1
ATOM 583 N N . GLY A 1 80 ? 16.043 2.137 -14.456 1.00 55.44 80 GLY A N 1
ATOM 584 C CA . GLY A 1 80 ? 14.957 3.074 -14.790 1.00 55.44 80 GLY A CA 1
ATOM 585 C C . GLY A 1 80 ? 15.084 3.632 -16.210 1.00 55.44 80 GLY A C 1
ATOM 586 O O . GLY A 1 80 ? 16.171 3.624 -16.796 1.00 55.44 80 GLY A O 1
ATOM 587 N N . TYR A 1 81 ? 13.994 4.150 -16.788 1.00 55.84 81 TYR A N 1
ATOM 588 C CA . TYR A 1 81 ? 14.099 4.859 -18.067 1.00 55.84 81 TYR A CA 1
ATOM 589 C C . TYR A 1 81 ? 14.861 6.170 -17.848 1.00 55.84 81 TYR A C 1
ATOM 591 O O . TYR A 1 81 ? 14.459 7.012 -17.048 1.00 55.84 81 TYR A O 1
ATOM 599 N N . LYS A 1 82 ? 15.969 6.354 -18.578 1.00 64.25 82 LYS A N 1
ATOM 600 C CA . LYS A 1 82 ? 16.823 7.558 -18.503 1.00 64.25 82 LYS A CA 1
ATOM 601 C C . LYS A 1 82 ? 16.140 8.824 -19.026 1.00 64.25 82 LYS A C 1
ATOM 603 O O . LYS A 1 82 ? 16.658 9.921 -18.860 1.00 64.25 82 LYS A O 1
ATOM 608 N N . GLN A 1 83 ? 15.022 8.676 -19.726 1.00 69.06 83 GLN A N 1
ATOM 609 C CA . GLN A 1 83 ? 14.270 9.772 -20.313 1.00 69.06 83 GLN A CA 1
ATOM 610 C C . GLN A 1 83 ? 12.801 9.593 -19.975 1.00 69.06 83 GLN A C 1
ATOM 612 O O . GLN A 1 83 ? 12.260 8.496 -20.101 1.00 69.06 83 GLN A O 1
ATOM 617 N N . PHE A 1 84 ? 12.162 10.690 -19.590 1.00 76.44 84 PHE A N 1
ATOM 618 C CA . PHE A 1 84 ? 10.731 10.743 -19.359 1.00 76.44 84 PHE A CA 1
ATOM 619 C C . PHE A 1 84 ? 10.203 12.137 -19.675 1.00 76.44 84 PHE A C 1
ATOM 621 O O . PHE A 1 84 ? 10.941 13.124 -19.656 1.00 76.44 84 PHE A O 1
ATOM 628 N N . LYS A 1 85 ? 8.910 12.211 -19.975 1.00 72.06 85 LYS A N 1
ATOM 629 C CA . LYS A 1 85 ? 8.168 13.465 -20.107 1.00 72.06 85 LYS A CA 1
ATOM 630 C C . LYS A 1 85 ? 6.792 13.312 -19.491 1.00 72.06 85 LYS A C 1
ATOM 632 O O . LYS A 1 85 ? 6.256 12.207 -19.438 1.00 72.06 85 LYS A O 1
ATOM 637 N N . GLY A 1 86 ? 6.209 14.434 -19.098 1.00 87.81 86 GLY A N 1
ATOM 638 C CA . GLY A 1 86 ? 4.805 14.525 -18.731 1.00 87.81 86 GLY A CA 1
ATOM 639 C C . GLY A 1 86 ? 4.566 15.617 -17.705 1.00 87.81 86 GLY A C 1
ATOM 640 O O . GLY A 1 86 ? 5.349 16.563 -17.621 1.00 87.81 86 GLY A O 1
ATOM 641 N N . THR A 1 87 ? 3.476 15.498 -16.959 1.00 87.50 87 THR A N 1
ATOM 642 C CA . THR A 1 87 ? 2.967 16.566 -16.097 1.00 87.50 87 THR A CA 1
ATOM 643 C C . THR A 1 87 ? 2.751 16.079 -14.672 1.00 87.50 87 THR A C 1
ATOM 645 O O . THR A 1 87 ? 2.510 14.898 -14.420 1.00 87.50 87 THR A O 1
ATOM 648 N N . LYS A 1 88 ? 2.855 17.014 -13.729 1.00 90.06 88 LYS A N 1
ATOM 649 C CA . LYS A 1 88 ? 2.467 16.819 -12.333 1.00 90.06 88 LYS A CA 1
ATOM 650 C C . LYS A 1 88 ? 1.090 17.444 -12.139 1.00 90.06 88 LYS A C 1
ATOM 652 O O . LYS A 1 88 ? 0.878 18.552 -12.623 1.00 90.06 88 LYS A O 1
ATOM 657 N N . THR A 1 89 ? 0.199 16.752 -11.443 1.00 92.12 89 THR A N 1
ATOM 658 C CA . THR A 1 89 ? -1.099 17.297 -11.039 1.00 92.12 89 THR A CA 1
ATOM 659 C C . THR A 1 89 ? -0.879 18.189 -9.823 1.00 92.12 89 THR A C 1
ATOM 661 O O . THR A 1 89 ? -0.303 17.756 -8.824 1.00 92.12 89 THR A O 1
ATOM 664 N N . SER A 1 90 ? -1.295 19.446 -9.913 1.00 95.44 90 SER A N 1
ATOM 665 C CA . SER A 1 90 ? -1.190 20.413 -8.820 1.00 95.44 90 SER A CA 1
ATOM 666 C C . SER A 1 90 ? -2.157 20.093 -7.673 1.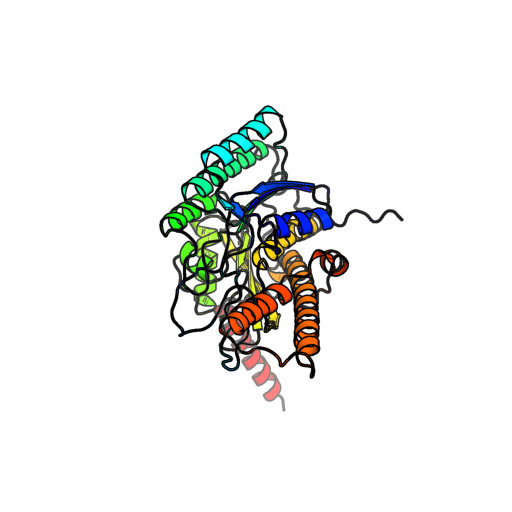00 95.44 90 SER A C 1
ATOM 668 O O . SER A 1 90 ? -3.175 19.423 -7.856 1.00 95.44 90 SER A O 1
ATOM 670 N N . ALA A 1 91 ? -1.876 20.616 -6.476 1.00 97.06 91 ALA A N 1
ATOM 671 C CA . ALA A 1 91 ? -2.763 20.484 -5.316 1.00 97.06 91 ALA A CA 1
ATOM 672 C C . ALA A 1 91 ? -4.175 21.055 -5.573 1.00 97.06 91 ALA A C 1
ATOM 674 O O . ALA A 1 91 ? -5.176 20.506 -5.101 1.00 97.06 91 ALA A O 1
ATOM 675 N N . GLU A 1 92 ? -4.262 22.131 -6.360 1.00 98.00 92 GLU A N 1
ATOM 676 C CA . GLU A 1 92 ? -5.523 22.743 -6.783 1.00 98.00 92 GLU A CA 1
ATOM 677 C C . GLU A 1 92 ? -6.309 21.806 -7.710 1.00 98.00 92 GLU A C 1
ATOM 679 O O . GLU A 1 92 ? -7.486 21.551 -7.468 1.00 98.00 92 GLU A O 1
ATOM 684 N N . GLU A 1 93 ? -5.659 21.205 -8.711 1.00 98.19 93 GLU A N 1
ATOM 685 C CA . GLU A 1 93 ? -6.292 20.226 -9.604 1.00 98.19 93 GLU A CA 1
ATOM 686 C C . GLU A 1 93 ? -6.776 18.977 -8.851 1.00 98.19 93 GLU A C 1
ATOM 688 O O . GLU A 1 93 ? -7.903 18.531 -9.083 1.00 98.19 93 GLU A O 1
ATOM 693 N N . ILE A 1 94 ? -5.986 18.448 -7.904 1.00 98.44 94 ILE A N 1
ATOM 694 C CA . ILE A 1 94 ? -6.408 17.347 -7.014 1.00 98.44 94 ILE A CA 1
ATOM 695 C C . ILE A 1 94 ? -7.694 17.741 -6.268 1.00 98.44 94 ILE A C 1
ATOM 697 O O . ILE A 1 94 ? -8.676 16.991 -6.253 1.00 98.44 94 ILE A O 1
ATOM 701 N N . SER A 1 95 ? -7.715 18.946 -5.695 1.00 98.31 95 SER A N 1
ATOM 702 C CA . SER A 1 95 ? -8.860 19.473 -4.944 1.00 98.31 95 SER A CA 1
ATOM 703 C C . SER A 1 95 ? -10.087 19.712 -5.831 1.00 98.31 95 SER A C 1
ATOM 705 O O . SER A 1 95 ? -11.218 19.445 -5.409 1.00 98.31 95 SER A O 1
ATOM 707 N N . HIS A 1 96 ? -9.892 20.178 -7.066 1.00 98.56 96 HIS A N 1
ATOM 708 C CA . HIS A 1 96 ? -10.955 20.399 -8.045 1.00 98.56 96 HIS A CA 1
ATOM 709 C C . HIS A 1 96 ? -11.601 19.093 -8.501 1.00 98.56 96 HIS A C 1
ATOM 711 O O . HIS A 1 96 ? -12.829 18.997 -8.488 1.00 98.56 96 HIS A O 1
ATOM 717 N N . LEU A 1 97 ? -10.805 18.071 -8.831 1.00 98.50 97 LEU A N 1
ATOM 718 C CA . LEU A 1 97 ? -11.323 16.750 -9.203 1.00 98.50 97 LEU A CA 1
ATOM 719 C C . LEU A 1 97 ? -12.191 16.171 -8.086 1.00 98.50 97 LEU A C 1
ATOM 721 O O . LEU A 1 97 ? -13.326 15.750 -8.316 1.00 98.50 97 LEU A O 1
ATOM 725 N N . TYR A 1 98 ? -11.694 16.227 -6.852 1.00 98.50 98 TYR A N 1
ATOM 726 C CA . TYR A 1 98 ? -12.449 15.759 -5.701 1.00 98.50 98 TYR A CA 1
ATOM 727 C C . TYR A 1 98 ? -13.711 16.590 -5.426 1.00 98.50 98 TYR A C 1
ATOM 729 O O . TYR A 1 98 ? -14.761 16.049 -5.075 1.00 98.50 98 TYR A O 1
ATOM 737 N N . THR A 1 99 ? -13.649 17.908 -5.620 1.00 98.44 99 THR A N 1
ATOM 738 C CA . THR A 1 99 ? -14.826 18.781 -5.517 1.00 98.44 99 THR A CA 1
ATOM 739 C C . THR A 1 99 ? -15.887 18.420 -6.556 1.00 98.44 99 THR A C 1
ATOM 741 O O . THR A 1 99 ? -17.064 18.353 -6.201 1.00 98.44 99 THR A O 1
ATOM 744 N N . GLY A 1 100 ? -15.490 18.097 -7.789 1.00 98.50 100 GLY A N 1
ATOM 745 C CA . GLY A 1 100 ? -16.399 17.597 -8.823 1.00 98.50 100 GLY A CA 1
ATOM 746 C C . GLY A 1 100 ? -17.085 16.284 -8.428 1.00 98.50 100 GLY A C 1
ATOM 747 O O . GLY A 1 100 ? -18.302 16.155 -8.589 1.00 98.50 100 GLY A O 1
ATOM 748 N N . LEU A 1 101 ? -16.345 15.342 -7.826 1.00 98.19 101 LEU A N 1
ATOM 749 C CA . LEU A 1 101 ? -16.924 14.106 -7.280 1.00 98.19 101 LEU A CA 1
ATOM 750 C C . LEU A 1 101 ? -17.951 14.402 -6.180 1.00 98.19 101 LEU A C 1
ATOM 752 O O . LEU A 1 101 ? -19.057 13.863 -6.215 1.00 98.19 101 LEU A O 1
ATOM 756 N N . LYS A 1 102 ? -17.626 15.301 -5.239 1.00 97.19 102 LYS A N 1
ATOM 757 C CA . LYS A 1 102 ? -18.548 15.712 -4.164 1.00 97.19 102 LYS A CA 1
ATOM 758 C C . LYS A 1 102 ? -19.836 16.322 -4.706 1.00 97.19 102 LYS A C 1
ATOM 760 O O . LYS A 1 102 ? -20.917 15.945 -4.268 1.00 97.19 102 LYS A O 1
ATOM 765 N N . GLN A 1 103 ? -19.725 17.248 -5.657 1.00 97.88 103 GLN A N 1
ATOM 766 C CA . GLN A 1 103 ? -20.877 17.913 -6.277 1.00 97.88 103 GLN A CA 1
ATOM 767 C C . GLN A 1 103 ? -21.762 16.941 -7.066 1.00 97.88 103 GLN A C 1
ATOM 769 O O . GLN A 1 103 ? -22.956 17.183 -7.215 1.00 97.88 103 GLN A O 1
ATOM 774 N N . SER A 1 104 ? -21.184 15.831 -7.527 1.00 97.62 104 SER A N 1
ATOM 775 C CA . SER A 1 104 ? -21.889 14.766 -8.243 1.00 97.62 104 SER A CA 1
ATOM 776 C C . SER A 1 104 ? -22.394 13.645 -7.326 1.00 97.62 104 SER A C 1
ATOM 778 O O . SER A 1 104 ? -22.965 12.681 -7.824 1.00 97.62 104 SER A O 1
ATOM 780 N N . TYR A 1 105 ? -22.196 13.750 -6.006 1.00 95.75 105 TYR A N 1
ATOM 781 C CA . TYR A 1 105 ? -22.527 12.712 -5.020 1.00 95.75 105 TYR A CA 1
ATOM 782 C C . TYR A 1 105 ? -21.797 11.369 -5.244 1.00 95.75 105 TYR A C 1
ATOM 784 O O . TYR A 1 105 ? -22.316 10.316 -4.889 1.00 95.75 105 TYR A O 1
ATOM 792 N N . LEU A 1 106 ? -20.575 11.406 -5.793 1.00 96.12 106 LEU A N 1
ATOM 793 C CA . LEU A 1 106 ? -19.748 10.239 -6.151 1.00 96.12 106 LEU A CA 1
ATOM 794 C C . LEU A 1 106 ? -18.581 10.020 -5.170 1.00 96.12 106 LEU A C 1
ATOM 796 O O . LEU A 1 106 ? -17.442 9.793 -5.576 1.00 96.12 106 LEU A O 1
ATOM 800 N N . THR A 1 107 ? -18.828 10.188 -3.869 1.00 95.56 107 THR A N 1
ATOM 801 C CA . THR A 1 107 ? -17.790 10.083 -2.822 1.00 95.56 107 THR A CA 1
ATOM 802 C C . THR A 1 107 ? -18.075 9.006 -1.784 1.00 95.56 107 THR A C 1
ATOM 804 O O . THR A 1 107 ? -17.637 9.098 -0.636 1.00 95.56 107 THR A O 1
ATOM 807 N N . ASP A 1 108 ? -18.849 8.006 -2.169 1.00 94.31 108 ASP A N 1
ATOM 808 C CA . ASP A 1 108 ? -19.184 6.822 -1.397 1.00 94.31 108 ASP A CA 1
ATOM 809 C C . ASP A 1 108 ? -18.104 5.744 -1.563 1.00 94.31 108 ASP A C 1
ATOM 811 O O . ASP A 1 108 ? -18.343 4.649 -2.057 1.00 94.31 108 ASP A O 1
ATOM 815 N N . PHE A 1 109 ? -16.884 6.067 -1.136 1.00 97.50 109 PHE A N 1
ATOM 816 C CA . PHE A 1 109 ? -15.763 5.129 -1.129 1.00 97.50 109 PHE A CA 1
ATOM 817 C C . PHE A 1 109 ? -15.702 4.354 0.187 1.00 97.50 109 PHE A C 1
ATOM 819 O O . PHE A 1 109 ? -15.872 4.932 1.260 1.00 97.50 109 PHE A O 1
ATOM 826 N N . ASP A 1 110 ? -15.410 3.058 0.102 1.00 97.25 110 ASP A N 1
ATOM 827 C CA . ASP A 1 110 ? -15.190 2.195 1.266 1.00 97.25 110 ASP A CA 1
ATOM 828 C C . ASP A 1 110 ? -13.722 2.203 1.707 1.00 97.25 110 ASP A C 1
ATOM 830 O O . ASP A 1 110 ? -13.402 1.988 2.876 1.00 97.25 110 ASP A O 1
ATOM 834 N N . VAL A 1 111 ? -12.812 2.419 0.755 1.00 98.44 111 VAL A N 1
ATOM 835 C CA . VAL A 1 111 ? -11.368 2.455 0.989 1.00 98.44 111 VAL A CA 1
ATOM 836 C C . VAL A 1 111 ? -10.750 3.598 0.194 1.00 98.44 111 VAL A C 1
ATOM 838 O O . VAL A 1 111 ? -11.146 3.865 -0.940 1.00 98.44 111 VAL A O 1
ATOM 841 N N . MET A 1 112 ? -9.747 4.251 0.766 1.00 98.81 112 MET A N 1
ATOM 842 C CA . MET A 1 112 ? -8.827 5.098 0.014 1.00 98.81 112 MET A CA 1
ATOM 843 C C . MET A 1 112 ? -7.435 4.473 0.046 1.00 98.81 112 MET A C 1
ATOM 845 O O . MET A 1 112 ? -6.963 4.085 1.114 1.00 98.81 112 MET A O 1
ATOM 849 N N . LEU A 1 113 ? -6.794 4.370 -1.115 1.00 98.88 113 LEU A N 1
ATOM 850 C CA . LEU A 1 113 ? -5.401 3.959 -1.258 1.00 98.88 113 LEU A CA 1
ATOM 851 C C . LEU A 1 113 ? -4.604 5.147 -1.786 1.00 98.88 113 LEU A C 1
ATOM 853 O O . LEU A 1 113 ? -4.922 5.668 -2.853 1.00 98.88 113 LEU A O 1
ATOM 857 N N . THR A 1 114 ? -3.569 5.565 -1.069 1.00 98.69 114 THR A N 1
ATOM 858 C CA . THR A 1 114 ? -2.686 6.654 -1.505 1.00 98.69 114 THR A CA 1
ATOM 859 C C . THR A 1 114 ? -1.260 6.151 -1.652 1.00 98.69 114 THR A C 1
ATOM 861 O O . THR A 1 114 ? -0.799 5.429 -0.774 1.00 98.69 114 THR A O 1
ATOM 864 N N . GLY A 1 115 ? -0.582 6.555 -2.724 1.00 95.56 115 GLY A N 1
ATOM 865 C CA . GLY A 1 115 ? 0.836 6.278 -2.974 1.00 95.56 115 GLY A CA 1
ATOM 866 C C . GLY A 1 115 ? 1.588 7.548 -3.368 1.00 95.56 115 GLY A C 1
ATOM 867 O O . GLY A 1 115 ? 1.303 8.625 -2.849 1.00 95.56 115 GLY A O 1
ATOM 868 N N . TYR A 1 116 ? 2.520 7.440 -4.323 1.00 92.62 116 TYR A N 1
ATOM 869 C CA . TYR A 1 116 ? 3.381 8.557 -4.738 1.00 92.62 116 TYR A CA 1
ATOM 870 C C . TYR A 1 116 ? 2.621 9.863 -5.022 1.00 92.62 116 TYR A C 1
ATOM 872 O O . TYR A 1 116 ? 1.709 9.908 -5.858 1.00 92.62 116 TYR A O 1
ATOM 880 N N . ALA A 1 117 ? 3.097 10.948 -4.413 1.00 88.69 117 ALA A N 1
ATOM 881 C CA . ALA A 1 117 ? 2.681 12.319 -4.670 1.00 88.69 117 ALA A CA 1
ATOM 882 C C . ALA A 1 117 ? 3.919 13.221 -4.859 1.00 88.69 117 ALA A C 1
ATOM 884 O O . ALA A 1 117 ? 4.931 13.028 -4.186 1.00 88.69 117 ALA A O 1
ATOM 885 N N . PRO A 1 118 ? 3.880 14.199 -5.784 1.00 82.12 118 PRO A N 1
ATOM 886 C CA . PRO A 1 118 ? 5.086 14.887 -6.243 1.00 82.12 118 PRO A CA 1
ATOM 887 C C . PRO A 1 118 ? 5.548 16.072 -5.379 1.00 82.12 118 PRO A C 1
ATOM 889 O O . PRO A 1 118 ? 6.595 16.642 -5.701 1.00 82.12 118 PRO A O 1
ATOM 892 N N . SER A 1 119 ? 4.772 16.498 -4.375 1.00 87.75 119 SER A N 1
ATOM 893 C CA . SER A 1 119 ? 5.103 17.632 -3.497 1.00 87.75 119 SER A CA 1
ATOM 894 C C . SER A 1 119 ? 4.329 17.605 -2.174 1.00 87.75 119 SER A C 1
ATOM 896 O O . SER A 1 119 ? 3.315 16.910 -2.055 1.00 87.75 119 SER A O 1
ATOM 898 N N . ALA A 1 120 ? 4.788 18.397 -1.202 1.00 93.75 120 ALA A N 1
ATOM 899 C CA . ALA A 1 120 ? 4.140 18.587 0.094 1.00 93.75 120 ALA A CA 1
ATOM 900 C C . ALA A 1 120 ? 2.691 19.088 -0.040 1.00 93.75 120 ALA A C 1
ATOM 902 O O . ALA A 1 120 ? 1.786 18.543 0.587 1.00 93.75 120 ALA A O 1
ATOM 903 N N . GLU A 1 121 ? 2.438 20.049 -0.932 1.00 95.88 121 GLU A N 1
ATOM 904 C CA . GLU A 1 121 ? 1.104 20.622 -1.141 1.00 95.88 121 GLU A CA 1
ATOM 905 C C . GLU A 1 121 ? 0.125 19.594 -1.722 1.00 95.88 121 GLU A C 1
ATOM 907 O O . GLU A 1 121 ? -1.057 19.579 -1.375 1.00 95.88 121 GLU A O 1
ATOM 912 N N . ALA A 1 122 ? 0.607 18.713 -2.607 1.00 95.44 122 ALA A N 1
ATOM 913 C CA . ALA A 1 122 ? -0.206 17.626 -3.143 1.00 95.44 122 ALA A CA 1
ATOM 914 C C . ALA A 1 122 ? -0.602 16.636 -2.036 1.00 95.44 122 ALA A C 1
ATOM 916 O O . ALA A 1 122 ? -1.750 16.191 -1.987 1.00 95.44 122 ALA A O 1
ATOM 917 N N . ILE A 1 123 ? 0.323 16.326 -1.125 1.00 96.81 123 ILE A N 1
ATOM 918 C CA . ILE A 1 123 ? 0.074 15.445 0.022 1.00 96.81 123 ILE A CA 1
ATOM 919 C C . ILE A 1 123 ? -0.920 16.092 0.997 1.00 96.81 123 ILE A C 1
ATOM 921 O O . ILE A 1 123 ? -1.846 15.422 1.450 1.00 96.81 123 ILE A O 1
ATOM 925 N N . ASP A 1 124 ? -0.811 17.395 1.260 1.00 97.31 124 ASP A N 1
ATOM 926 C CA . ASP A 1 124 ? -1.784 18.130 2.080 1.00 97.31 124 ASP A CA 1
ATOM 927 C C . ASP A 1 124 ? -3.200 18.118 1.475 1.00 97.31 124 ASP A C 1
ATOM 929 O O . ASP A 1 124 ? -4.195 17.924 2.189 1.00 97.31 124 ASP A O 1
ATOM 933 N N . ALA A 1 125 ? -3.316 18.267 0.150 1.00 98.31 125 ALA A N 1
ATOM 934 C CA . ALA A 1 125 ? -4.598 18.147 -0.546 1.00 98.31 125 ALA A CA 1
ATOM 935 C C . ALA A 1 125 ? -5.192 16.734 -0.391 1.00 98.31 125 ALA A C 1
ATOM 937 O O . ALA A 1 125 ? -6.376 16.587 -0.078 1.00 98.31 125 ALA A O 1
ATOM 938 N N . ILE A 1 126 ? -4.366 15.691 -0.523 1.00 98.50 126 ILE A N 1
ATOM 939 C CA . ILE A 1 126 ? -4.759 14.294 -0.276 1.00 98.50 126 ILE A CA 1
ATOM 940 C C . ILE A 1 126 ? -5.201 14.092 1.182 1.00 98.50 126 ILE A C 1
ATOM 942 O O . ILE A 1 126 ? -6.226 13.457 1.434 1.00 98.50 126 ILE A O 1
ATOM 946 N N . GLY A 1 127 ? -4.493 14.678 2.148 1.00 98.38 127 GLY A N 1
ATOM 947 C CA . GLY A 1 127 ? -4.869 14.641 3.562 1.00 98.38 127 GLY A CA 1
ATOM 948 C C . GLY A 1 127 ? -6.234 15.280 3.828 1.00 98.38 127 GLY A C 1
ATOM 949 O O . GLY A 1 127 ? -7.050 14.739 4.577 1.00 98.38 127 GLY A O 1
ATOM 950 N N . THR A 1 128 ? -6.529 16.399 3.162 1.00 98.44 128 THR A N 1
ATOM 951 C CA . THR A 1 128 ? -7.856 17.037 3.199 1.00 98.44 128 THR A CA 1
ATOM 952 C C . THR A 1 128 ? -8.953 16.106 2.674 1.00 98.44 128 THR A C 1
ATOM 954 O O . THR A 1 128 ? -10.007 15.987 3.303 1.00 98.44 128 THR A O 1
ATOM 957 N N . ILE A 1 129 ? -8.701 15.405 1.563 1.00 98.62 129 ILE A N 1
ATOM 958 C CA . ILE A 1 129 ? -9.620 14.397 1.009 1.00 98.62 129 ILE A CA 1
ATOM 959 C C . ILE A 1 129 ? -9.865 13.273 2.025 1.00 98.62 129 ILE A C 1
ATOM 961 O O . ILE A 1 129 ? -11.017 12.932 2.305 1.00 98.62 129 ILE A O 1
ATOM 965 N N . ALA A 1 130 ? -8.794 12.741 2.622 1.00 98.25 130 ALA A N 1
ATOM 966 C CA . ALA A 1 130 ? -8.863 11.660 3.602 1.00 98.25 130 ALA A CA 1
ATOM 967 C C . ALA A 1 130 ? -9.750 12.021 4.801 1.00 98.25 130 ALA A C 1
ATOM 969 O O . ALA A 1 130 ? -10.636 11.257 5.186 1.00 98.25 130 ALA A O 1
ATOM 970 N N . ARG A 1 131 ? -9.535 13.212 5.374 1.00 98.00 131 ARG A N 1
ATOM 971 C CA . ARG A 1 131 ? -10.288 13.709 6.536 1.00 98.00 131 ARG A CA 1
ATOM 972 C C . ARG A 1 131 ? -11.766 13.896 6.225 1.00 98.00 131 ARG A C 1
ATOM 974 O O . ARG A 1 131 ? -12.606 13.543 7.047 1.00 98.00 131 ARG A O 1
ATOM 981 N N . ASP A 1 132 ? -12.088 14.412 5.044 1.00 97.94 132 ASP A N 1
ATOM 982 C CA . ASP A 1 132 ? -13.468 14.607 4.601 1.00 97.94 132 ASP A CA 1
ATOM 983 C C . ASP A 1 132 ? -14.193 13.265 4.371 1.00 97.94 132 ASP A C 1
ATOM 985 O O . ASP A 1 132 ? -15.318 13.082 4.842 1.00 97.94 132 ASP A O 1
ATOM 989 N N . LEU A 1 133 ? -13.536 12.276 3.747 1.00 97.44 133 LEU A N 1
ATOM 990 C CA . LEU A 1 133 ? -14.077 10.913 3.629 1.00 97.44 133 LEU A CA 1
ATOM 991 C C . LEU A 1 133 ? -14.283 10.255 5.000 1.00 97.44 133 LEU A C 1
ATOM 993 O O . LEU A 1 133 ? -15.353 9.703 5.269 1.00 97.44 133 LEU A O 1
ATOM 997 N N . LY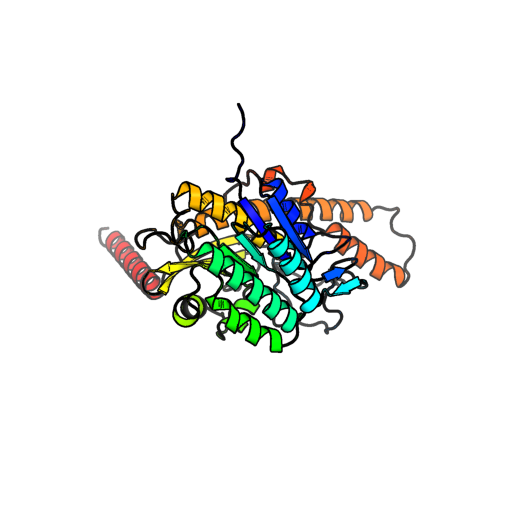S A 1 134 ? -13.300 10.376 5.899 1.00 95.81 134 LYS A N 1
ATOM 998 C CA . LYS A 1 134 ? -13.370 9.834 7.263 1.00 95.81 134 LYS A CA 1
ATOM 999 C C . LYS A 1 134 ? -14.488 10.481 8.083 1.00 95.81 134 LYS A C 1
ATOM 1001 O O . LYS A 1 134 ? -15.206 9.783 8.798 1.00 95.81 134 LYS A O 1
ATOM 1006 N N . LEU A 1 135 ? -14.681 11.796 7.949 1.00 95.31 135 LEU A N 1
ATOM 1007 C CA . LEU A 1 135 ? -15.775 12.526 8.589 1.00 95.31 135 LEU A CA 1
ATOM 1008 C C . LEU A 1 135 ? -17.139 12.032 8.096 1.00 95.31 135 LEU A C 1
ATOM 1010 O O . LEU A 1 135 ? -18.020 11.769 8.914 1.00 95.31 135 LEU A O 1
ATOM 1014 N N . ARG A 1 136 ? -17.317 11.842 6.783 1.00 91.69 136 ARG A N 1
ATOM 1015 C CA . ARG A 1 136 ? -18.570 11.304 6.226 1.00 91.69 136 ARG A CA 1
ATOM 1016 C C . ARG A 1 136 ? -18.881 9.891 6.710 1.00 91.69 136 ARG A C 1
ATOM 1018 O O . ARG A 1 136 ? -20.035 9.578 6.983 1.00 91.69 136 ARG A O 1
ATOM 1025 N N . ALA A 1 137 ? -17.854 9.063 6.857 1.00 92.81 137 ALA A N 1
ATOM 1026 C CA . ALA A 1 137 ? -17.975 7.691 7.335 1.00 92.81 137 ALA A CA 1
ATOM 1027 C C . ALA A 1 137 ? -18.143 7.568 8.863 1.00 92.81 137 ALA A C 1
ATOM 1029 O O . ALA A 1 137 ? -18.391 6.474 9.374 1.00 92.81 137 ALA A O 1
ATOM 1030 N N . SER A 1 138 ? -18.036 8.672 9.614 1.00 90.31 138 SER A N 1
ATOM 1031 C CA . SER A 1 138 ? -18.034 8.663 11.087 1.00 90.31 138 SER A CA 1
ATOM 1032 C C . SER A 1 138 ? -19.308 8.097 11.727 1.00 90.31 138 SER A C 1
ATOM 1034 O O . SER A 1 138 ? -19.263 7.627 12.863 1.00 90.31 138 SER A O 1
ATOM 1036 N N . THR A 1 139 ? -20.431 8.089 11.004 1.00 89.81 139 THR A N 1
ATOM 1037 C CA . THR A 1 139 ? -21.720 7.556 11.474 1.00 89.81 139 THR A CA 1
ATOM 1038 C C . THR A 1 139 ? -21.806 6.030 11.427 1.00 89.81 139 THR A C 1
ATOM 1040 O O . THR A 1 139 ? -22.649 5.447 12.109 1.00 89.81 139 THR A O 1
ATOM 1043 N N . LYS A 1 140 ? -20.937 5.363 10.655 1.00 91.25 140 LYS A N 1
ATOM 1044 C CA . LYS A 1 140 ? -20.916 3.904 10.500 1.00 91.25 140 LYS A CA 1
ATOM 1045 C C . LYS A 1 140 ? -19.493 3.389 10.693 1.00 91.25 140 LYS A C 1
ATOM 1047 O O . LYS A 1 140 ? -18.659 3.468 9.792 1.00 91.25 140 LYS A O 1
ATOM 1052 N N . ALA A 1 141 ? -19.213 2.834 11.870 1.00 89.88 141 ALA A N 1
ATOM 1053 C CA . ALA A 1 141 ? -17.901 2.269 12.177 1.00 89.88 141 ALA A CA 1
ATOM 1054 C C . ALA A 1 141 ? -17.470 1.222 11.129 1.00 89.88 141 ALA A C 1
ATOM 1056 O O . ALA A 1 141 ? -18.281 0.427 10.655 1.00 89.88 141 ALA A O 1
ATOM 1057 N N . GLY A 1 142 ? -16.193 1.269 10.736 1.00 91.06 142 GLY A N 1
ATOM 1058 C CA . GLY A 1 142 ? -15.604 0.349 9.754 1.00 91.06 142 GLY A CA 1
ATOM 1059 C C . GLY A 1 142 ? -16.012 0.587 8.293 1.00 91.06 142 GLY A C 1
ATOM 1060 O O . GLY A 1 142 ? -15.571 -0.163 7.422 1.00 91.06 142 GLY A O 1
ATOM 1061 N N . SER A 1 143 ? -16.827 1.614 8.006 1.00 94.00 143 SER A N 1
ATOM 1062 C CA . SER A 1 143 ? -17.320 1.893 6.646 1.00 94.00 143 SER A CA 1
ATOM 1063 C C . SER A 1 143 ? -16.321 2.588 5.722 1.00 94.00 143 SER A C 1
ATOM 1065 O O . SER A 1 143 ? -16.490 2.503 4.513 1.00 94.00 143 SER A O 1
ATOM 1067 N N . PHE A 1 144 ? -15.283 3.222 6.272 1.00 97.69 144 PHE A N 1
ATOM 1068 C CA . PHE A 1 144 ? -14.177 3.803 5.515 1.00 97.69 144 PHE A CA 1
ATOM 1069 C C . PHE A 1 144 ? -12.845 3.400 6.136 1.00 97.69 144 PHE A C 1
ATOM 1071 O O . PHE A 1 144 ? -12.742 3.297 7.363 1.00 97.69 144 PHE A O 1
ATOM 1078 N N . PHE A 1 145 ? -11.842 3.193 5.289 1.00 98.44 145 PHE A N 1
ATOM 1079 C CA . PHE A 1 145 ? -10.499 2.808 5.698 1.00 98.44 145 PHE A CA 1
ATOM 1080 C C . PHE A 1 145 ? -9.456 3.451 4.786 1.00 98.44 145 PHE A C 1
ATOM 1082 O O . PHE A 1 145 ? -9.556 3.352 3.562 1.00 98.44 145 PHE A O 1
ATOM 1089 N N . TRP A 1 146 ? -8.439 4.086 5.362 1.00 98.75 146 TRP A N 1
ATOM 1090 C CA . TRP A 1 146 ? -7.345 4.671 4.589 1.00 98.75 146 TRP A CA 1
ATOM 1091 C C . TRP A 1 146 ? -6.071 3.825 4.677 1.00 98.75 146 TRP A C 1
ATOM 1093 O O . TRP A 1 146 ? -5.476 3.687 5.748 1.00 98.75 146 TRP A O 1
ATOM 1103 N N . VAL A 1 147 ? -5.651 3.296 3.523 1.00 98.88 147 VAL A N 1
ATOM 1104 C CA . VAL A 1 147 ? -4.329 2.704 3.292 1.00 98.88 147 VAL A CA 1
ATOM 1105 C C . VAL A 1 147 ? -3.391 3.767 2.720 1.00 98.88 147 VAL A C 1
ATOM 1107 O O . VAL A 1 147 ? -3.609 4.272 1.617 1.00 98.88 147 VAL A O 1
ATOM 1110 N N . LEU A 1 148 ? -2.343 4.091 3.469 1.00 98.69 148 LEU A N 1
ATOM 1111 C CA . LEU A 1 148 ? -1.332 5.078 3.116 1.00 98.69 148 LEU A CA 1
ATOM 1112 C C . LEU A 1 148 ? 0.006 4.387 2.835 1.00 98.69 148 LEU A C 1
ATOM 1114 O O . LEU A 1 148 ? 0.644 3.867 3.745 1.00 98.69 148 LEU A O 1
ATOM 1118 N N . ASP A 1 149 ? 0.447 4.408 1.584 1.00 98.06 149 ASP A N 1
ATOM 1119 C CA . ASP A 1 149 ? 1.821 4.095 1.196 1.00 98.06 149 ASP A CA 1
ATOM 1120 C C . ASP A 1 149 ? 2.627 5.412 1.153 1.00 98.06 149 ASP A C 1
ATOM 1122 O O . ASP A 1 149 ? 2.409 6.230 0.249 1.00 98.06 149 ASP A O 1
ATOM 1126 N N . PRO A 1 150 ? 3.472 5.703 2.164 1.00 96.19 150 PRO A N 1
ATOM 1127 C CA . PRO A 1 150 ? 4.145 6.989 2.312 1.00 96.19 150 PRO A CA 1
ATOM 1128 C C . PRO A 1 150 ? 5.399 7.061 1.429 1.00 96.19 150 PRO A C 1
ATOM 1130 O O . PRO A 1 150 ? 6.506 7.234 1.935 1.00 96.19 150 PRO A O 1
ATOM 1133 N N . VAL A 1 151 ? 5.211 6.943 0.111 1.00 90.06 151 VAL A N 1
ATOM 1134 C CA . VAL A 1 151 ? 6.303 6.872 -0.867 1.00 90.06 151 VAL A CA 1
ATOM 1135 C C . VAL A 1 151 ? 7.141 8.148 -0.813 1.00 90.06 151 VAL A C 1
ATOM 1137 O O . VAL A 1 151 ? 6.700 9.214 -1.259 1.00 90.06 151 VAL A O 1
ATOM 1140 N N . MET A 1 152 ? 8.356 8.037 -0.283 1.00 83.81 152 MET A N 1
ATOM 1141 C CA . MET A 1 152 ? 9.280 9.164 -0.114 1.00 83.81 152 MET A CA 1
ATOM 1142 C C . MET A 1 152 ? 10.670 8.876 -0.644 1.00 83.81 152 MET A C 1
ATOM 1144 O O . MET A 1 152 ? 11.364 9.805 -1.048 1.00 83.81 152 MET A O 1
ATOM 1148 N N . GLY A 1 153 ? 11.104 7.624 -0.635 1.00 77.50 153 GLY A N 1
ATOM 1149 C CA . GLY A 1 153 ? 12.486 7.318 -0.945 1.00 77.50 153 GLY A CA 1
ATOM 1150 C C . GLY A 1 153 ? 12.867 5.911 -0.561 1.00 77.50 153 GLY A C 1
ATOM 1151 O O . GLY A 1 153 ? 12.049 5.118 -0.098 1.00 77.50 153 GLY A O 1
ATOM 1152 N N . ASP A 1 154 ? 14.138 5.614 -0.772 1.00 72.38 154 ASP A N 1
ATOM 1153 C CA . ASP A 1 154 ? 14.640 4.261 -0.697 1.00 72.38 154 ASP A CA 1
ATOM 1154 C C . ASP A 1 154 ? 16.170 4.218 -0.600 1.00 72.38 154 ASP A C 1
ATOM 1156 O O . ASP A 1 154 ? 16.850 5.130 -1.065 1.00 72.38 154 ASP A O 1
ATOM 1160 N N . GLN A 1 155 ? 16.731 3.157 -0.015 1.00 67.81 155 GLN A N 1
ATOM 1161 C CA . GLN A 1 155 ? 18.190 2.962 0.161 1.00 67.81 155 GLN A CA 1
ATOM 1162 C C . GLN A 1 155 ? 18.935 4.136 0.820 1.00 67.81 155 GLN A C 1
ATOM 1164 O O . GLN A 1 155 ? 20.128 4.314 0.585 1.00 67.81 155 GLN A O 1
ATOM 1169 N N . GLY A 1 156 ? 18.264 4.929 1.658 1.00 69.62 156 GLY A N 1
ATOM 1170 C CA . GLY A 1 156 ? 18.878 6.099 2.292 1.00 69.62 156 GLY A CA 1
ATOM 1171 C C . GLY A 1 156 ? 18.654 7.420 1.555 1.00 69.62 156 GLY A C 1
ATOM 1172 O O . GLY A 1 156 ? 19.021 8.459 2.092 1.00 69.62 156 GLY A O 1
ATOM 1173 N N . GLU A 1 157 ? 18.035 7.399 0.373 1.00 71.38 157 GLU A N 1
ATOM 1174 C CA . GLU A 1 157 ? 17.891 8.568 -0.496 1.00 71.38 157 GLU A CA 1
ATOM 1175 C C . GLU A 1 157 ? 16.419 8.935 -0.718 1.00 71.38 157 GLU A C 1
ATOM 1177 O O . GLU A 1 157 ? 15.569 8.080 -0.977 1.00 71.38 157 GLU A O 1
ATOM 1182 N N . LEU A 1 158 ? 16.109 10.230 -0.658 1.00 71.38 158 LEU A N 1
ATOM 1183 C CA . LEU A 1 158 ? 14.765 10.750 -0.911 1.00 71.38 158 LEU A CA 1
ATOM 1184 C C . LEU A 1 158 ? 14.505 10.944 -2.413 1.00 71.38 158 LEU A C 1
ATOM 1186 O O . LEU A 1 158 ? 15.335 11.458 -3.160 1.00 71.38 158 LEU A O 1
ATOM 1190 N N . TYR A 1 159 ? 13.302 10.585 -2.855 1.00 62.03 159 TYR A N 1
ATOM 1191 C CA . TYR A 1 159 ? 12.771 10.879 -4.192 1.00 62.03 159 TYR A CA 1
ATOM 1192 C C . TYR A 1 159 ? 12.040 12.226 -4.256 1.00 62.03 159 TYR A C 1
ATOM 1194 O O . TYR A 1 159 ? 11.717 12.718 -5.341 1.00 62.03 159 TYR A O 1
ATOM 1202 N N . VAL A 1 160 ? 11.723 12.785 -3.090 1.00 72.69 160 VAL A N 1
ATOM 1203 C CA . VAL A 1 160 ? 10.902 13.982 -2.885 1.00 72.69 160 VAL A CA 1
ATOM 1204 C C . VAL A 1 160 ? 11.661 15.008 -2.039 1.00 72.69 160 VAL A C 1
ATOM 1206 O O . VAL A 1 160 ? 12.733 14.714 -1.517 1.00 72.69 160 VAL A O 1
ATOM 1209 N N . GLY A 1 161 ? 11.126 16.225 -1.923 1.00 75.00 161 GLY A N 1
ATOM 1210 C CA . GLY A 1 161 ? 11.702 17.243 -1.041 1.00 75.00 161 GLY A CA 1
ATOM 1211 C C . GLY A 1 161 ? 11.662 16.819 0.432 1.00 75.00 161 GLY A C 1
ATOM 1212 O O . GLY A 1 16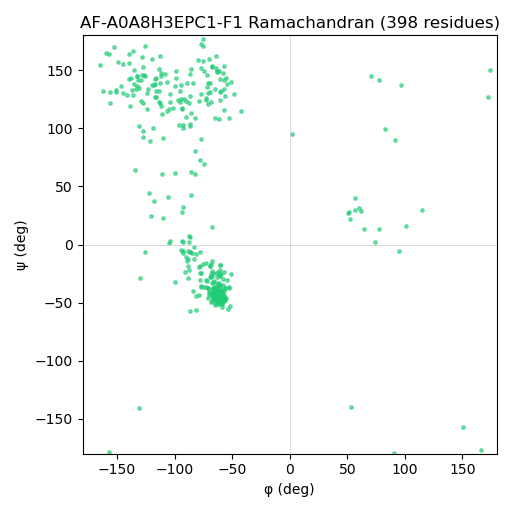1 ? 10.762 16.093 0.850 1.00 75.00 161 GLY A O 1
ATOM 1213 N N . GLU A 1 162 ? 12.634 17.265 1.230 1.00 81.38 162 GLU A N 1
ATOM 1214 C CA . GLU A 1 162 ? 12.724 16.938 2.666 1.00 81.38 162 GLU A CA 1
ATOM 1215 C C . GLU A 1 162 ? 11.503 17.420 3.472 1.00 81.38 162 GLU A C 1
ATOM 1217 O O . GLU A 1 162 ? 11.127 16.820 4.482 1.00 81.38 162 GLU A O 1
ATOM 1222 N N . ASP A 1 163 ? 10.845 18.478 2.999 1.00 86.31 163 ASP A N 1
ATOM 1223 C CA . ASP A 1 163 ? 9.621 19.048 3.560 1.00 86.31 163 ASP A CA 1
ATOM 1224 C C . ASP A 1 163 ? 8.445 18.056 3.573 1.00 86.31 163 ASP A C 1
ATOM 1226 O O . ASP A 1 163 ? 7.589 18.111 4.461 1.00 86.31 163 ASP A O 1
ATOM 1230 N N . VAL A 1 164 ? 8.443 17.080 2.660 1.00 88.25 164 VAL A N 1
ATOM 1231 C CA . VAL A 1 164 ? 7.411 16.039 2.566 1.00 88.25 164 VAL A CA 1
ATOM 1232 C C . VAL A 1 164 ? 7.342 15.156 3.816 1.00 88.25 164 VAL A C 1
ATOM 1234 O O . VAL A 1 164 ? 6.247 14.766 4.233 1.00 88.25 164 VAL A O 1
ATOM 1237 N N . VAL A 1 165 ? 8.474 14.877 4.470 1.00 91.25 165 VAL A N 1
ATOM 1238 C CA . VAL A 1 165 ? 8.510 14.000 5.655 1.00 91.25 165 VAL A CA 1
ATOM 1239 C C . VAL A 1 165 ? 7.678 14.594 6.799 1.00 91.25 165 VAL A C 1
ATOM 1241 O O . VAL A 1 165 ? 6.946 13.885 7.494 1.00 91.25 165 VAL A O 1
ATOM 1244 N N . ALA A 1 166 ? 7.746 15.917 6.986 1.00 92.69 166 ALA A N 1
ATOM 1245 C CA . ALA A 1 166 ? 6.959 16.615 7.999 1.00 92.69 166 ALA A CA 1
ATOM 1246 C C . ALA A 1 166 ? 5.452 16.535 7.708 1.00 92.69 166 ALA A C 1
ATOM 1248 O O . ALA A 1 166 ? 4.665 16.293 8.626 1.00 92.69 166 ALA A O 1
ATOM 1249 N N . VAL A 1 167 ? 5.057 16.673 6.438 1.00 95.12 167 VAL A N 1
ATOM 1250 C CA . VAL A 1 167 ? 3.652 16.562 6.024 1.00 95.12 167 VAL A CA 1
ATOM 1251 C C . VAL A 1 167 ? 3.118 15.153 6.266 1.00 95.12 167 VAL A C 1
ATOM 1253 O O . VAL A 1 167 ? 2.077 15.005 6.908 1.00 95.12 167 VAL A O 1
ATOM 1256 N N . TYR A 1 168 ? 3.842 14.107 5.854 1.00 96.12 168 TYR A N 1
ATOM 1257 C CA . TYR A 1 168 ? 3.408 12.732 6.116 1.00 96.12 168 TYR A CA 1
ATOM 1258 C C . TYR A 1 168 ? 3.241 12.457 7.609 1.00 96.12 168 TYR A C 1
ATOM 1260 O O . TYR A 1 168 ? 2.206 11.920 8.002 1.00 96.12 168 TYR A O 1
ATOM 1268 N N . ARG A 1 169 ? 4.186 12.887 8.460 1.00 95.62 169 ARG A N 1
ATOM 1269 C CA . ARG A 1 169 ? 4.076 12.728 9.924 1.00 95.62 169 ARG A CA 1
ATOM 1270 C C . ARG A 1 169 ? 2.802 13.348 10.499 1.00 95.62 169 ARG A C 1
ATOM 1272 O O . ARG A 1 169 ? 2.188 12.753 11.386 1.00 95.62 169 ARG A O 1
ATOM 1279 N N . ASN A 1 170 ? 2.364 14.490 9.969 1.00 95.25 170 ASN A N 1
ATOM 1280 C CA . ASN A 1 170 ? 1.110 15.129 10.377 1.00 95.25 170 ASN A CA 1
ATOM 1281 C C . ASN A 1 170 ? -0.136 14.342 9.941 1.00 95.25 170 ASN A C 1
ATOM 1283 O O . ASN A 1 170 ? -1.169 14.420 10.606 1.00 95.25 170 ASN A O 1
ATOM 1287 N N . LEU A 1 171 ? -0.046 13.577 8.850 1.00 96.19 171 LEU A N 1
ATOM 1288 C CA . LEU A 1 171 ? -1.136 12.757 8.317 1.00 96.19 171 LEU A CA 1
ATOM 1289 C C . LEU A 1 171 ? -1.195 11.343 8.905 1.00 96.19 171 LEU A C 1
ATOM 1291 O O . LEU A 1 171 ? -2.246 10.711 8.836 1.00 96.19 171 LEU A O 1
ATOM 1295 N N . LEU A 1 172 ? -0.120 10.843 9.524 1.00 96.81 172 LEU A N 1
ATOM 1296 C CA . LEU A 1 172 ? -0.069 9.470 10.045 1.00 96.81 172 LEU A CA 1
ATOM 1297 C C . LEU A 1 172 ? -1.241 9.127 10.976 1.00 96.81 172 LEU A C 1
ATOM 1299 O O . LEU A 1 172 ? -1.767 8.021 10.911 1.00 96.81 172 LEU A O 1
ATOM 1303 N N . ARG A 1 173 ? -1.692 10.075 11.809 1.00 96.06 173 ARG A N 1
ATOM 1304 C CA . ARG A 1 173 ? -2.801 9.848 12.761 1.00 96.06 173 ARG A CA 1
ATOM 1305 C C . ARG A 1 173 ? -4.164 9.687 12.082 1.00 96.06 173 ARG A C 1
ATOM 1307 O O . ARG A 1 173 ? -5.114 9.205 12.700 1.00 96.06 173 ARG A O 1
ATOM 1314 N N . ASP A 1 174 ? -4.273 10.132 10.836 1.00 96.75 174 ASP A N 1
ATOM 1315 C CA . ASP A 1 174 ? -5.494 10.064 10.047 1.00 96.75 174 ASP A CA 1
ATOM 1316 C C . ASP A 1 174 ? -5.604 8.727 9.284 1.00 96.75 174 ASP A C 1
ATOM 1318 O O . ASP A 1 174 ? -6.725 8.313 8.971 1.00 96.75 174 ASP A O 1
ATOM 1322 N N . ALA A 1 175 ? -4.490 8.023 9.045 1.00 98.25 175 ALA A N 1
ATOM 1323 C CA . ALA A 1 175 ? -4.446 6.732 8.352 1.00 98.25 175 ALA A CA 1
ATOM 1324 C C . ALA A 1 175 ? -4.890 5.553 9.242 1.00 98.25 175 ALA A C 1
ATOM 1326 O O . ALA A 1 175 ? -4.735 5.576 10.464 1.00 98.25 175 ALA A O 1
ATOM 1327 N N . ASP A 1 176 ? -5.437 4.503 8.622 1.00 98.69 176 ASP A N 1
ATOM 1328 C CA . ASP A 1 176 ? -5.802 3.256 9.309 1.00 98.69 176 ASP A CA 1
ATOM 1329 C C . ASP A 1 176 ? -4.735 2.164 9.120 1.00 98.69 176 ASP A C 1
ATOM 1331 O O . ASP A 1 176 ? -4.490 1.363 10.023 1.00 98.69 176 ASP A O 1
ATOM 1335 N N . LEU A 1 177 ? -4.060 2.166 7.968 1.00 98.88 177 LEU A N 1
ATOM 1336 C CA . LEU A 1 177 ? -2.913 1.318 7.660 1.00 98.88 177 LEU A CA 1
ATOM 1337 C C . LEU A 1 177 ? -1.838 2.140 6.961 1.00 98.88 177 LEU A C 1
ATOM 1339 O O . LEU A 1 177 ? -2.148 2.831 5.993 1.00 98.88 177 LEU A O 1
ATOM 1343 N N . ILE A 1 178 ? -0.586 2.003 7.397 1.00 98.81 178 ILE A N 1
ATOM 1344 C CA . ILE A 1 178 ? 0.570 2.503 6.644 1.00 98.81 178 ILE A CA 1
ATOM 1345 C C . ILE A 1 178 ? 1.429 1.363 6.095 1.00 98.81 178 ILE A C 1
ATOM 1347 O O . ILE A 1 178 ? 1.539 0.313 6.737 1.00 98.81 178 ILE A O 1
ATOM 1351 N N . LEU A 1 179 ? 2.043 1.586 4.930 1.00 98.62 179 LEU A N 1
ATOM 1352 C CA . LEU A 1 179 ? 2.845 0.595 4.200 1.00 98.62 179 LEU A CA 1
ATOM 1353 C C . LEU A 1 179 ? 4.301 1.032 3.916 1.00 98.62 179 LEU A C 1
ATOM 1355 O O . LEU A 1 179 ? 4.764 0.847 2.793 1.00 98.62 179 LEU A O 1
ATOM 1359 N N . PRO A 1 180 ? 5.042 1.618 4.875 1.00 97.81 180 PRO A N 1
ATOM 1360 C CA . PRO A 1 180 ? 6.392 2.105 4.603 1.00 97.81 180 PRO A CA 1
ATOM 1361 C C . PRO A 1 180 ? 7.359 0.968 4.238 1.00 97.81 180 PRO A C 1
ATOM 1363 O O . PRO A 1 180 ? 7.239 -0.159 4.725 1.00 97.81 180 PRO A O 1
ATOM 1366 N N . ASN A 1 181 ? 8.386 1.267 3.448 1.00 94.38 181 ASN A N 1
ATOM 1367 C CA . ASN A 1 181 ? 9.605 0.453 3.432 1.00 94.38 181 ASN A CA 1
ATOM 1368 C C . ASN A 1 181 ? 10.469 0.725 4.690 1.00 94.38 181 ASN A C 1
ATOM 1370 O O . ASN A 1 181 ? 10.118 1.559 5.527 1.00 94.38 181 ASN A O 1
ATOM 1374 N N . GLN A 1 182 ? 11.595 0.021 4.874 1.00 94.00 182 GLN A N 1
ATOM 1375 C CA . GLN A 1 182 ? 12.463 0.233 6.045 1.00 94.00 182 GLN A CA 1
ATOM 1376 C C . GLN A 1 182 ? 12.950 1.685 6.165 1.00 94.00 182 GLN A C 1
ATOM 1378 O O . GLN A 1 182 ? 12.889 2.249 7.252 1.00 94.00 182 GLN A O 1
ATOM 1383 N N . PHE A 1 183 ? 13.416 2.293 5.075 1.00 91.62 183 PHE A N 1
ATOM 1384 C CA . PHE A 1 183 ? 13.940 3.658 5.092 1.00 91.62 183 PHE A CA 1
ATOM 1385 C C . PHE A 1 183 ? 12.855 4.681 5.452 1.00 91.62 183 PHE A C 1
ATOM 1387 O O . PHE A 1 183 ? 13.055 5.536 6.311 1.00 91.62 183 PHE A O 1
ATOM 1394 N N . GLU A 1 184 ? 11.671 4.552 4.861 1.00 95.62 184 GLU A N 1
ATOM 1395 C CA . GLU A 1 184 ? 10.518 5.396 5.179 1.00 95.62 184 GLU A CA 1
ATOM 1396 C C . GLU A 1 184 ? 10.068 5.207 6.628 1.00 95.62 184 GLU A C 1
ATOM 1398 O O . GLU A 1 184 ? 9.752 6.184 7.307 1.00 95.62 184 GLU A O 1
ATOM 1403 N N . ALA A 1 185 ? 10.085 3.969 7.131 1.00 97.12 185 ALA A N 1
ATOM 1404 C CA . ALA A 1 185 ? 9.770 3.690 8.523 1.00 97.12 185 ALA A CA 1
ATOM 1405 C C . ALA A 1 185 ? 10.749 4.408 9.462 1.00 97.12 185 ALA A C 1
ATOM 1407 O O . ALA A 1 185 ? 10.299 5.069 10.394 1.00 97.12 185 ALA A O 1
ATOM 1408 N N . GLU A 1 186 ? 12.054 4.355 9.173 1.00 96.38 186 GLU A N 1
ATOM 1409 C CA . GLU A 1 186 ? 13.091 5.046 9.948 1.00 96.38 186 GLU A CA 1
ATOM 1410 C C . GLU A 1 186 ? 12.912 6.570 9.946 1.00 96.38 186 GLU A C 1
ATOM 1412 O O . GLU A 1 186 ? 13.042 7.205 10.993 1.00 96.38 186 GLU A O 1
ATOM 1417 N N . LEU A 1 187 ? 12.575 7.164 8.795 1.00 95.56 187 LEU A N 1
ATOM 1418 C CA . LEU A 1 187 ? 12.314 8.603 8.671 1.00 95.56 187 LEU A CA 1
ATOM 1419 C C . LEU A 1 187 ? 11.071 9.043 9.454 1.00 95.56 187 LEU A C 1
ATOM 1421 O O . LEU A 1 187 ? 11.064 10.095 10.101 1.00 95.56 187 LEU A O 1
ATOM 1425 N N . LEU A 1 188 ? 9.999 8.251 9.386 1.00 97.19 188 LEU A N 1
ATOM 1426 C CA . LEU A 1 188 ? 8.727 8.579 10.025 1.00 97.19 188 LEU A CA 1
ATOM 1427 C C . LEU A 1 188 ? 8.756 8.334 11.534 1.00 97.19 188 LEU A C 1
ATOM 1429 O O . LEU A 1 188 ? 8.140 9.101 12.271 1.00 97.19 188 LEU A O 1
ATOM 1433 N N . SER A 1 189 ? 9.444 7.285 11.995 1.00 97.44 189 SER A N 1
ATOM 1434 C CA . SER A 1 189 ? 9.572 6.972 13.421 1.00 97.44 189 SER A CA 1
ATOM 1435 C C . SER A 1 189 ? 10.751 7.667 14.097 1.00 97.44 189 SER A C 1
ATOM 1437 O O . SER A 1 189 ? 10.834 7.620 15.321 1.00 97.44 189 SER A O 1
ATOM 1439 N N . GLU A 1 190 ? 11.667 8.255 13.321 1.00 96.75 190 GLU A N 1
ATOM 1440 C CA . GLU A 1 190 ? 12.936 8.841 13.783 1.00 96.75 190 GLU A CA 1
ATOM 1441 C C . GLU A 1 190 ? 13.823 7.835 14.543 1.00 96.75 190 GLU A C 1
ATOM 1443 O O . GLU A 1 190 ? 14.597 8.191 15.430 1.00 96.75 190 GLU A O 1
ATOM 1448 N N . ILE A 1 191 ? 13.713 6.550 14.190 1.00 97.25 191 ILE A N 1
ATOM 1449 C CA . ILE A 1 191 ? 14.440 5.442 14.824 1.00 97.25 191 ILE A CA 1
ATOM 1450 C C . ILE A 1 191 ? 15.136 4.657 13.724 1.00 97.25 191 ILE A C 1
ATOM 1452 O O . ILE A 1 191 ? 14.474 4.145 12.829 1.00 97.25 191 ILE A O 1
ATOM 1456 N N . LYS A 1 192 ? 16.464 4.528 13.802 1.00 95.94 192 LYS A N 1
ATOM 1457 C CA . LYS A 1 192 ? 17.225 3.675 12.884 1.00 95.94 192 LYS A CA 1
ATOM 1458 C C . LYS A 1 192 ? 16.967 2.208 13.227 1.00 95.94 192 LYS A C 1
ATOM 1460 O O . LYS A 1 192 ? 17.206 1.797 14.361 1.00 95.94 192 LYS A O 1
ATOM 1465 N N . ILE A 1 193 ? 16.519 1.420 12.255 1.00 93.69 193 ILE A N 1
ATOM 1466 C CA . ILE A 1 193 ? 16.124 0.031 12.468 1.00 93.69 193 ILE A CA 1
ATOM 1467 C C . ILE A 1 193 ? 17.304 -0.872 12.103 1.00 93.69 193 ILE A C 1
ATOM 1469 O O . ILE A 1 193 ? 17.593 -1.115 10.933 1.00 93.69 193 ILE A O 1
ATOM 1473 N N . THR A 1 194 ? 18.001 -1.366 13.122 1.00 92.25 194 THR A N 1
ATOM 1474 C CA . THR A 1 194 ? 19.205 -2.210 12.984 1.00 92.25 194 THR A CA 1
ATOM 1475 C C . THR A 1 194 ? 19.104 -3.533 13.741 1.00 92.25 194 THR A C 1
ATOM 1477 O O . THR A 1 194 ? 19.987 -4.380 13.635 1.00 92.25 194 THR A O 1
ATOM 1480 N N . SER A 1 195 ? 18.039 -3.720 14.519 1.00 91.38 195 SER A N 1
ATOM 1481 C CA . SER A 1 195 ? 17.823 -4.871 15.393 1.00 91.38 195 SER A CA 1
ATOM 1482 C C . SER A 1 195 ? 16.331 -5.124 15.605 1.00 91.38 195 SER A C 1
ATOM 1484 O O . SER A 1 195 ? 15.487 -4.294 15.263 1.00 91.38 195 SER A O 1
ATOM 1486 N N . LEU A 1 196 ? 15.997 -6.264 16.216 1.00 90.69 196 LEU A N 1
ATOM 1487 C CA . LEU A 1 196 ? 14.620 -6.565 16.608 1.00 90.69 196 LEU A CA 1
ATOM 1488 C C . LEU A 1 196 ? 14.078 -5.539 17.614 1.00 90.69 196 LEU A C 1
ATOM 1490 O O . LEU A 1 196 ? 12.935 -5.103 17.497 1.00 90.69 196 LEU A O 1
ATOM 1494 N N . THR A 1 197 ? 14.917 -5.111 18.556 1.00 92.75 197 THR A N 1
ATOM 1495 C CA . THR A 1 197 ? 14.579 -4.107 19.568 1.00 92.75 197 THR A CA 1
ATOM 1496 C C . THR A 1 197 ? 14.233 -2.758 18.930 1.00 92.75 197 THR A C 1
ATOM 1498 O O . THR A 1 197 ? 13.152 -2.227 19.159 1.00 92.75 197 THR A O 1
ATOM 1501 N N . THR A 1 198 ? 15.091 -2.241 18.042 1.00 95.75 198 THR A N 1
ATOM 1502 C CA . THR A 1 198 ? 14.848 -0.950 17.363 1.00 95.75 198 THR A CA 1
ATOM 1503 C C . THR A 1 198 ? 13.645 -1.007 16.417 1.00 95.75 198 THR A C 1
ATOM 1505 O O . THR A 1 198 ? 12.907 -0.030 16.292 1.00 95.75 198 THR A O 1
ATOM 1508 N N . LEU A 1 199 ? 13.382 -2.166 15.803 1.00 96.19 199 LEU A N 1
ATOM 1509 C CA . LEU A 1 199 ? 12.145 -2.419 15.063 1.00 96.19 199 LEU A CA 1
ATOM 1510 C C . LEU A 1 199 ? 10.910 -2.325 15.977 1.00 96.19 199 LEU A C 1
ATOM 1512 O O . LEU A 1 199 ? 9.915 -1.701 15.607 1.00 96.19 199 LEU A O 1
ATOM 1516 N N . GLN A 1 200 ? 10.952 -2.933 17.165 1.00 95.31 200 GLN A N 1
ATOM 1517 C CA . GLN A 1 200 ? 9.851 -2.854 18.130 1.00 95.31 200 GLN A CA 1
ATOM 1518 C C . GLN A 1 200 ? 9.629 -1.423 18.630 1.00 95.31 200 GLN A C 1
ATOM 1520 O O . GLN A 1 200 ? 8.474 -1.016 18.761 1.00 95.31 200 GLN A O 1
ATOM 1525 N N . ASP A 1 201 ? 10.696 -0.649 18.832 1.00 97.19 201 ASP A N 1
ATOM 1526 C CA . ASP A 1 201 ? 10.605 0.768 19.192 1.00 97.19 201 ASP A CA 1
ATOM 1527 C C . ASP A 1 201 ? 9.946 1.591 18.076 1.00 97.19 201 ASP A C 1
ATOM 1529 O O . ASP A 1 201 ? 9.031 2.373 18.343 1.00 97.19 201 ASP A O 1
ATOM 1533 N N . ALA A 1 202 ? 10.323 1.364 16.811 1.00 98.12 202 ALA A N 1
ATOM 1534 C CA . ALA A 1 202 ? 9.694 2.019 15.663 1.00 98.12 202 ALA A CA 1
ATOM 1535 C C . ALA A 1 202 ? 8.188 1.700 15.575 1.00 98.12 202 ALA A C 1
ATOM 1537 O O . ALA A 1 202 ? 7.356 2.604 15.447 1.00 98.12 202 ALA A O 1
ATOM 1538 N N . LEU A 1 203 ? 7.809 0.426 15.732 1.00 98.25 203 LEU A N 1
ATOM 1539 C CA . LEU A 1 203 ? 6.403 0.008 15.783 1.00 98.25 203 LEU A CA 1
ATOM 1540 C C . LEU A 1 203 ? 5.658 0.622 16.977 1.00 98.25 203 LEU A C 1
ATOM 1542 O O . LEU A 1 203 ? 4.509 1.052 16.842 1.00 98.25 203 LEU A O 1
ATOM 1546 N N . ALA A 1 204 ? 6.300 0.697 18.144 1.00 98.12 204 ALA A N 1
ATOM 1547 C CA . ALA A 1 204 ? 5.733 1.346 19.318 1.00 98.12 204 ALA A CA 1
ATOM 1548 C C . ALA A 1 204 ? 5.497 2.842 19.071 1.00 98.12 204 ALA A C 1
ATOM 1550 O O . ALA A 1 204 ? 4.447 3.345 19.468 1.00 98.12 204 ALA A O 1
ATOM 1551 N N . THR A 1 205 ? 6.395 3.540 18.371 1.00 98.44 205 THR A N 1
ATOM 1552 C CA . THR A 1 205 ? 6.199 4.937 17.958 1.00 98.44 205 THR A CA 1
ATOM 1553 C C . THR A 1 205 ? 4.970 5.086 17.057 1.00 98.44 205 THR A C 1
ATOM 1555 O O . THR A 1 205 ? 4.106 5.925 17.331 1.00 98.44 205 THR A O 1
ATOM 1558 N N . PHE A 1 206 ? 4.806 4.233 16.040 1.00 98.56 206 PHE A N 1
ATOM 1559 C CA . PHE A 1 206 ? 3.620 4.267 15.173 1.00 98.56 206 PHE A CA 1
ATOM 1560 C C . PHE A 1 206 ? 2.308 4.070 15.941 1.00 98.56 206 PHE A C 1
ATOM 1562 O O . PHE A 1 206 ? 1.367 4.855 15.788 1.00 98.56 206 PHE A O 1
ATOM 1569 N N . HIS A 1 207 ? 2.238 3.074 16.821 1.00 98.44 207 HIS A N 1
ATOM 1570 C CA . HIS A 1 207 ? 1.000 2.786 17.542 1.00 98.44 207 HIS A CA 1
ATOM 1571 C C . HIS A 1 207 ? 0.747 3.742 18.718 1.00 98.44 207 HIS A C 1
ATOM 1573 O O . HIS A 1 207 ? -0.369 4.233 18.878 1.00 98.44 207 HIS A O 1
ATOM 1579 N N . LYS A 1 208 ? 1.752 4.062 19.541 1.00 98.00 208 LYS A N 1
ATOM 1580 C CA . LYS A 1 208 ? 1.569 4.865 20.767 1.00 98.00 208 LYS A CA 1
ATOM 1581 C C . LYS A 1 208 ? 1.570 6.368 20.502 1.00 98.00 208 LYS A C 1
ATOM 1583 O O . LYS A 1 208 ? 0.757 7.089 21.091 1.00 98.00 208 LYS A O 1
ATOM 1588 N N . THR A 1 209 ? 2.443 6.847 19.621 1.00 96.94 209 THR A N 1
ATOM 1589 C CA . THR A 1 209 ? 2.566 8.282 19.317 1.00 96.94 209 THR A CA 1
ATOM 1590 C C . THR A 1 209 ? 1.571 8.672 18.231 1.00 96.94 209 THR A C 1
ATOM 1592 O O . THR A 1 209 ? 0.679 9.503 18.456 1.00 96.94 209 THR A O 1
ATOM 1595 N N . TYR A 1 210 ? 1.663 8.010 17.077 1.00 97.75 210 TYR A N 1
ATOM 1596 C CA . TYR A 1 210 ? 0.843 8.338 15.913 1.00 97.75 210 TYR A CA 1
ATOM 1597 C C . TYR A 1 210 ? -0.551 7.701 15.939 1.00 97.75 210 TYR A C 1
ATOM 1599 O O . TYR A 1 210 ? -1.427 8.168 15.223 1.00 97.75 210 TYR A O 1
ATOM 1607 N N . ARG A 1 211 ? -0.817 6.737 16.833 1.00 97.88 211 ARG A N 1
ATOM 1608 C CA . ARG A 1 211 ? -2.141 6.095 16.989 1.00 97.88 211 ARG A CA 1
ATOM 1609 C C . ARG A 1 211 ? -2.605 5.354 15.738 1.00 97.88 211 ARG A C 1
ATOM 1611 O O . ARG A 1 211 ? -3.805 5.200 15.531 1.00 97.88 211 ARG A O 1
ATOM 1618 N N . ILE A 1 212 ? -1.651 4.865 14.947 1.00 98.19 212 ILE A N 1
ATOM 1619 C CA . ILE A 1 212 ? -1.929 4.110 13.728 1.00 98.19 212 ILE A CA 1
ATOM 1620 C C . ILE A 1 212 ? -2.437 2.714 14.118 1.00 98.19 212 ILE A C 1
ATOM 1622 O O . ILE A 1 212 ? -1.756 2.026 14.884 1.00 98.19 212 ILE A O 1
ATOM 1626 N N . PRO A 1 213 ? -3.602 2.268 13.623 1.00 98.44 213 PRO A N 1
ATOM 1627 C CA . PRO A 1 213 ? -4.129 0.931 13.898 1.00 98.44 213 PRO A CA 1
ATOM 1628 C C . PRO A 1 213 ? -3.240 -0.193 13.366 1.00 98.44 213 PRO A C 1
ATOM 1630 O O . PRO A 1 213 ? -2.907 -1.122 14.104 1.00 98.44 213 PRO A O 1
ATOM 1633 N N . HIS A 1 214 ? -2.837 -0.092 12.100 1.00 98.88 214 HIS A N 1
ATOM 1634 C CA . HIS A 1 214 ? -2.100 -1.133 11.400 1.00 98.88 214 HIS A CA 1
ATOM 1635 C C . HIS A 1 214 ? -0.848 -0.575 10.721 1.00 98.88 214 HIS A C 1
ATOM 1637 O O . HIS A 1 214 ? -0.855 0.511 10.146 1.00 98.88 214 HIS A O 1
ATOM 1643 N N . VAL A 1 215 ? 0.232 -1.344 10.757 1.00 98.88 215 VAL A N 1
ATOM 1644 C CA . VAL A 1 215 ? 1.494 -1.023 10.083 1.00 98.88 215 VAL A CA 1
ATOM 1645 C C . VAL A 1 215 ? 1.961 -2.276 9.360 1.00 98.88 215 VAL A C 1
ATOM 1647 O O . VAL A 1 215 ? 1.962 -3.349 9.960 1.00 98.88 215 VAL A O 1
ATOM 1650 N N . ILE A 1 216 ? 2.378 -2.156 8.102 1.00 98.75 216 ILE A N 1
ATOM 1651 C CA . ILE A 1 216 ? 3.213 -3.167 7.450 1.00 98.75 216 ILE A CA 1
ATOM 1652 C C . ILE A 1 216 ? 4.481 -2.486 6.950 1.00 98.75 216 ILE A C 1
ATOM 1654 O O . ILE A 1 216 ? 4.416 -1.636 6.072 1.00 98.75 216 ILE A O 1
ATOM 1658 N N . ILE A 1 217 ? 5.630 -2.893 7.481 1.00 97.75 217 ILE A N 1
ATOM 1659 C CA . ILE A 1 217 ? 6.926 -2.566 6.899 1.00 97.75 217 ILE A CA 1
ATOM 1660 C C . ILE A 1 217 ? 7.175 -3.571 5.776 1.00 97.75 217 ILE A C 1
ATOM 1662 O O . ILE A 1 217 ? 7.360 -4.768 6.025 1.00 97.75 217 ILE A O 1
ATOM 1666 N N . THR A 1 218 ? 7.107 -3.084 4.539 1.00 92.62 218 THR A N 1
ATOM 1667 C CA . THR A 1 218 ? 7.000 -3.905 3.318 1.00 92.62 218 THR A CA 1
ATOM 1668 C C . THR A 1 218 ? 8.260 -4.704 3.009 1.00 92.62 218 THR A C 1
ATOM 1670 O O . THR A 1 218 ? 8.183 -5.759 2.383 1.00 92.62 218 THR A O 1
ATOM 1673 N N . SER A 1 219 ? 9.417 -4.241 3.477 1.00 85.62 219 SER A N 1
ATOM 1674 C CA . SER A 1 219 ? 10.675 -4.976 3.405 1.00 85.62 219 SER A CA 1
ATOM 1675 C C . SER A 1 219 ? 11.631 -4.502 4.488 1.00 85.62 219 SER A C 1
ATOM 1677 O O . SER A 1 219 ? 11.863 -3.298 4.608 1.00 85.62 219 SER A O 1
ATOM 1679 N N . ILE A 1 220 ? 12.224 -5.442 5.221 1.00 85.81 220 ILE A N 1
ATOM 1680 C CA . ILE A 1 220 ? 13.292 -5.183 6.185 1.00 85.81 220 ILE A CA 1
ATOM 1681 C C . ILE A 1 220 ? 14.449 -6.166 5.990 1.00 85.81 220 ILE A C 1
ATOM 1683 O O . ILE A 1 220 ? 14.240 -7.342 5.672 1.00 85.81 220 ILE A O 1
ATOM 1687 N N . GLN A 1 221 ? 15.671 -5.684 6.218 1.00 82.38 221 GLN A N 1
ATOM 1688 C CA . GLN A 1 221 ? 16.890 -6.491 6.244 1.00 82.38 221 GLN A CA 1
ATOM 1689 C C . GLN A 1 221 ? 17.576 -6.348 7.611 1.00 82.38 221 GLN A C 1
ATOM 1691 O O . GLN A 1 221 ? 18.402 -5.466 7.818 1.00 82.38 221 GLN A O 1
ATOM 1696 N N . LEU A 1 222 ? 17.211 -7.212 8.567 1.00 74.19 222 LEU A N 1
ATOM 1697 C CA . LEU A 1 222 ? 17.814 -7.235 9.914 1.00 74.19 222 LEU A CA 1
ATOM 1698 C C . LEU A 1 222 ? 19.027 -8.169 10.029 1.00 74.19 222 LEU A C 1
ATOM 1700 O O . LEU A 1 222 ? 19.854 -8.008 10.920 1.00 74.19 222 LEU A O 1
ATOM 1704 N N . SER A 1 223 ? 19.119 -9.177 9.161 1.00 63.81 223 SER A N 1
ATOM 1705 C CA . SER A 1 223 ? 20.212 -10.150 9.165 1.00 63.81 223 SER A CA 1
ATOM 1706 C C . SER A 1 223 ? 21.133 -9.933 7.974 1.00 63.81 223 SER A C 1
ATOM 1708 O O . SER A 1 223 ? 20.651 -9.670 6.877 1.00 63.81 223 SER A O 1
ATOM 1710 N N . ASN A 1 224 ? 22.429 -10.204 8.142 1.00 57.88 224 ASN A N 1
ATOM 1711 C CA . ASN A 1 224 ? 23.415 -10.232 7.052 1.00 57.88 224 ASN A CA 1
ATOM 1712 C C . ASN A 1 224 ? 23.201 -11.386 6.045 1.00 57.88 224 ASN A C 1
ATOM 1714 O O . ASN A 1 224 ? 24.119 -11.718 5.302 1.00 57.88 224 ASN A O 1
ATOM 1718 N N . SER A 1 225 ? 22.036 -12.043 6.040 1.00 59.72 225 SER A N 1
ATOM 1719 C CA . SER A 1 225 ? 21.683 -13.039 5.033 1.00 59.72 225 SER A CA 1
ATOM 1720 C C . SER A 1 225 ? 21.054 -12.321 3.834 1.00 59.72 225 SER A C 1
ATOM 1722 O O . SER A 1 225 ? 19.898 -11.909 3.918 1.00 59.72 225 SER A O 1
ATOM 1724 N N . PRO A 1 226 ? 21.782 -12.151 2.715 1.00 65.81 226 PRO A N 1
ATOM 1725 C CA . PRO A 1 226 ? 21.270 -11.419 1.558 1.00 65.81 226 PRO A CA 1
ATOM 1726 C C . PRO A 1 226 ? 20.117 -12.158 0.860 1.00 65.81 226 PRO A C 1
ATOM 1728 O O . PRO A 1 226 ? 19.376 -11.550 0.096 1.00 65.81 226 PRO A O 1
ATOM 1731 N N . SER A 1 227 ? 19.941 -13.456 1.135 1.00 73.81 227 SER A N 1
ATOM 1732 C CA . SER A 1 227 ? 18.991 -14.335 0.450 1.00 73.81 227 SER A CA 1
ATOM 1733 C C . SER A 1 227 ? 17.547 -14.236 0.941 1.00 73.81 227 SER A C 1
ATOM 1735 O O . SER A 1 227 ? 16.672 -14.840 0.322 1.00 73.81 227 SER A O 1
ATOM 1737 N N . THR A 1 228 ? 17.279 -13.508 2.027 1.00 81.38 228 THR A N 1
ATOM 1738 C CA . THR A 1 228 ? 15.947 -13.444 2.644 1.00 81.38 228 THR A CA 1
ATOM 1739 C C . THR A 1 228 ? 15.545 -11.999 2.902 1.00 81.38 228 THR A C 1
ATOM 1741 O O . THR A 1 228 ? 16.326 -11.208 3.423 1.00 81.38 228 THR A O 1
ATOM 1744 N N . ILE A 1 229 ? 14.306 -11.664 2.555 1.00 84.06 229 ILE A N 1
ATOM 1745 C CA . ILE A 1 229 ? 13.658 -10.399 2.905 1.00 84.06 229 ILE A CA 1
ATOM 1746 C C . ILE A 1 229 ? 12.526 -10.721 3.870 1.00 84.06 229 ILE A C 1
ATOM 1748 O O . ILE A 1 229 ? 11.791 -11.691 3.675 1.00 84.06 229 ILE A O 1
ATOM 1752 N N . SER A 1 230 ? 12.373 -9.891 4.895 1.00 90.88 230 SER A N 1
ATOM 1753 C CA . SER A 1 230 ? 11.287 -10.038 5.855 1.00 90.88 230 SER A CA 1
ATOM 1754 C C . SER A 1 230 ? 10.232 -8.955 5.641 1.00 90.88 230 SER A C 1
ATOM 1756 O O . SER A 1 230 ? 10.560 -7.793 5.403 1.00 90.88 230 SER A O 1
ATOM 1758 N N . VAL A 1 231 ? 8.962 -9.328 5.763 1.00 94.94 231 VAL A N 1
ATOM 1759 C CA . VAL A 1 231 ? 7.830 -8.399 5.877 1.00 94.94 231 VAL A CA 1
ATOM 1760 C C . VAL A 1 231 ? 7.396 -8.383 7.333 1.00 94.94 231 VAL A C 1
ATOM 1762 O O . VAL A 1 231 ? 7.179 -9.447 7.917 1.00 94.94 231 VAL A O 1
ATOM 1765 N N . ILE A 1 232 ? 7.265 -7.196 7.921 1.00 97.69 232 ILE A N 1
ATOM 1766 C CA . ILE A 1 232 ? 6.837 -7.040 9.315 1.00 97.69 232 ILE A CA 1
ATOM 1767 C C . ILE A 1 232 ? 5.472 -6.387 9.325 1.00 97.69 232 ILE A C 1
ATOM 1769 O O . ILE A 1 232 ? 5.327 -5.276 8.833 1.00 97.69 232 ILE A O 1
ATOM 1773 N N . GLY A 1 233 ? 4.477 -7.040 9.910 1.00 98.25 233 GLY A N 1
ATOM 1774 C CA . GLY A 1 233 ? 3.181 -6.418 10.150 1.00 98.25 233 GLY A CA 1
ATOM 1775 C C . GLY A 1 233 ? 2.921 -6.246 11.634 1.00 98.25 233 GLY A C 1
ATOM 1776 O O . GLY A 1 233 ? 3.417 -7.017 12.448 1.00 98.25 233 GLY A O 1
ATOM 1777 N N . SER A 1 234 ? 2.140 -5.236 11.998 1.00 98.62 234 SER A N 1
ATOM 1778 C CA . SER A 1 234 ? 1.723 -5.003 13.373 1.00 98.62 234 SER A CA 1
ATOM 1779 C C . SER A 1 234 ? 0.326 -4.404 13.442 1.00 98.62 234 SER A C 1
ATOM 1781 O O . SER A 1 234 ? -0.020 -3.503 12.679 1.00 98.62 234 SER A O 1
ATOM 1783 N N . THR A 1 235 ? -0.487 -4.909 14.368 1.00 98.62 235 THR A N 1
ATOM 1784 C CA . THR A 1 235 ? -1.791 -4.328 14.718 1.00 98.62 235 THR A CA 1
ATOM 1785 C C . THR A 1 235 ? -1.769 -3.860 16.164 1.00 98.62 235 THR A C 1
ATOM 1787 O O . THR A 1 235 ? -1.362 -4.605 17.054 1.00 98.62 235 THR A O 1
ATOM 1790 N N . ALA A 1 236 ? -2.229 -2.640 16.423 1.00 98.12 236 ALA A N 1
ATOM 1791 C CA . ALA A 1 236 ? -2.287 -2.100 17.774 1.00 98.12 236 ALA A CA 1
ATOM 1792 C C . ALA A 1 236 ? -3.197 -2.949 18.681 1.00 98.12 236 ALA A C 1
ATOM 1794 O O . ALA A 1 236 ? -4.245 -3.453 18.258 1.00 98.12 236 ALA A O 1
ATOM 1795 N N . ARG A 1 237 ? -2.803 -3.099 19.944 1.00 97.69 237 ARG A N 1
ATOM 1796 C CA . ARG A 1 237 ? -3.704 -3.503 21.030 1.00 97.69 237 ARG A CA 1
ATOM 1797 C C . ARG A 1 237 ? -4.572 -2.335 21.488 1.00 97.69 237 ARG A C 1
ATOM 1799 O O . ARG A 1 237 ? -4.315 -1.188 21.112 1.00 97.69 237 ARG A O 1
ATOM 1806 N N . ALA A 1 238 ? -5.544 -2.595 22.361 1.00 96.44 238 ALA A N 1
ATOM 1807 C CA . ALA A 1 238 ? -6.343 -1.537 22.984 1.00 96.44 238 ALA A CA 1
ATOM 1808 C C . ALA A 1 238 ? -5.487 -0.513 23.764 1.00 96.44 238 ALA A C 1
ATOM 1810 O O . ALA A 1 238 ? -5.833 0.667 23.826 1.00 96.44 238 ALA A O 1
ATOM 1811 N N . ASP A 1 239 ? -4.345 -0.941 24.313 1.00 96.44 239 ASP A N 1
ATOM 1812 C CA . ASP A 1 239 ? -3.371 -0.089 25.012 1.00 96.44 239 ASP A CA 1
ATOM 1813 C C . ASP A 1 239 ? -2.319 0.554 24.083 1.00 96.44 239 ASP A C 1
ATOM 1815 O O . ASP A 1 239 ? -1.377 1.194 24.555 1.00 96.44 239 ASP A O 1
ATOM 1819 N N . PHE A 1 240 ? -2.482 0.413 22.763 1.00 97.25 240 PHE A N 1
ATOM 1820 C CA . PHE A 1 240 ? -1.557 0.881 21.726 1.00 97.25 240 PHE A CA 1
ATOM 1821 C C . PHE A 1 240 ? -0.182 0.198 21.727 1.00 97.25 240 PHE A C 1
ATOM 1823 O O . PHE A 1 240 ? 0.737 0.664 21.053 1.00 97.25 240 PHE A O 1
ATOM 1830 N N . SER A 1 241 ? -0.004 -0.910 22.447 1.00 96.69 241 SER A N 1
ATOM 1831 C CA . SER A 1 241 ? 1.187 -1.743 22.282 1.00 96.69 241 SER A CA 1
ATOM 1832 C C . SER A 1 241 ? 1.127 -2.551 20.970 1.00 96.69 241 SER A C 1
ATOM 1834 O O . SER A 1 241 ? 0.036 -2.868 20.483 1.00 96.69 241 SER A O 1
ATOM 1836 N N . PRO A 1 242 ? 2.283 -2.857 20.351 1.00 97.44 242 PRO A N 1
ATOM 1837 C CA . PRO A 1 242 ? 2.332 -3.598 19.092 1.00 97.44 242 PRO A CA 1
ATOM 1838 C C . PRO A 1 242 ? 1.947 -5.076 19.261 1.00 97.44 242 PRO A C 1
ATOM 1840 O O . PRO A 1 242 ? 2.406 -5.745 20.191 1.00 97.44 242 PRO A O 1
ATOM 1843 N N . ARG A 1 243 ? 1.166 -5.603 18.307 1.00 96.94 243 ARG A N 1
ATOM 1844 C CA . ARG A 1 243 ? 1.056 -7.042 18.008 1.00 96.94 243 ARG A CA 1
ATOM 1845 C C . ARG A 1 243 ? 1.708 -7.327 16.675 1.00 96.94 243 ARG A C 1
ATOM 1847 O O . ARG A 1 243 ? 1.050 -7.224 15.639 1.00 96.94 243 ARG A O 1
ATOM 1854 N N . SER A 1 244 ? 2.985 -7.665 16.712 1.00 97.31 244 SER A N 1
ATOM 1855 C CA . SER A 1 244 ? 3.790 -7.815 15.511 1.00 97.31 244 SER A CA 1
ATOM 1856 C C . SER A 1 244 ? 3.948 -9.265 15.072 1.00 97.31 244 SER A C 1
ATOM 1858 O O . SER A 1 244 ? 4.091 -10.183 15.880 1.00 97.31 244 SER A O 1
ATOM 1860 N N . PHE A 1 245 ? 3.947 -9.456 13.761 1.00 97.56 245 PHE A N 1
ATOM 1861 C CA . PHE A 1 245 ? 4.277 -10.702 13.091 1.00 97.56 245 PHE A CA 1
ATOM 1862 C C . PHE A 1 245 ? 5.337 -10.450 12.018 1.00 97.56 245 PHE A C 1
ATOM 1864 O O . PHE A 1 245 ? 5.528 -9.322 11.555 1.00 97.56 245 PHE A O 1
ATOM 1871 N N . LYS A 1 246 ? 6.005 -11.522 11.610 1.00 96.00 246 LYS A N 1
ATOM 1872 C CA . LYS A 1 246 ? 7.015 -11.541 10.557 1.00 96.00 246 LYS A CA 1
ATOM 1873 C C . LYS A 1 246 ? 6.663 -12.600 9.522 1.00 96.00 246 LYS A C 1
ATOM 1875 O O . LYS A 1 246 ? 6.131 -13.649 9.874 1.00 96.00 246 LYS A O 1
ATOM 1880 N N . ILE A 1 247 ? 6.976 -12.331 8.260 1.00 94.44 247 ILE A N 1
ATOM 1881 C CA . ILE A 1 247 ? 6.973 -13.327 7.186 1.00 94.44 247 ILE A CA 1
ATOM 1882 C C . ILE A 1 247 ? 8.316 -13.239 6.469 1.00 94.44 247 ILE A C 1
ATOM 1884 O O . ILE A 1 247 ? 8.682 -12.167 5.987 1.00 94.44 247 ILE A O 1
ATOM 1888 N N . ASP A 1 248 ? 9.038 -14.354 6.400 1.00 91.50 248 ASP A N 1
ATOM 1889 C CA . ASP A 1 248 ? 10.305 -14.460 5.676 1.00 91.50 248 ASP A CA 1
ATOM 1890 C C . ASP A 1 248 ? 10.088 -15.013 4.271 1.00 91.50 248 ASP A C 1
ATOM 1892 O O . ASP A 1 248 ? 9.397 -16.014 4.077 1.00 91.50 248 ASP A O 1
ATOM 1896 N N . VAL A 1 249 ? 10.692 -14.354 3.283 1.00 87.88 249 VAL A N 1
ATOM 1897 C CA . VAL A 1 249 ? 10.522 -14.666 1.862 1.00 87.88 249 VAL A CA 1
ATOM 1898 C C . VAL A 1 249 ? 11.889 -14.668 1.178 1.00 87.88 249 VAL A C 1
ATOM 1900 O O . VAL A 1 249 ? 12.700 -13.776 1.443 1.00 87.88 249 VAL A O 1
ATOM 1903 N N . PRO A 1 250 ? 12.169 -15.624 0.275 1.00 86.00 250 PRO A N 1
ATOM 1904 C CA . PRO A 1 250 ? 13.377 -15.584 -0.535 1.00 86.00 250 PRO A CA 1
ATOM 1905 C C . PRO A 1 250 ? 13.474 -14.287 -1.341 1.00 86.00 250 PRO A C 1
ATOM 1907 O O . PRO A 1 250 ? 12.520 -13.858 -1.997 1.00 86.00 250 PRO A O 1
ATOM 1910 N N . ALA A 1 251 ? 14.648 -13.669 -1.315 1.00 84.50 251 ALA A N 1
ATOM 1911 C CA . ALA A 1 251 ? 14.952 -12.536 -2.165 1.00 84.50 251 ALA A CA 1
ATOM 1912 C C . ALA A 1 251 ? 15.063 -12.997 -3.626 1.00 84.50 251 ALA A C 1
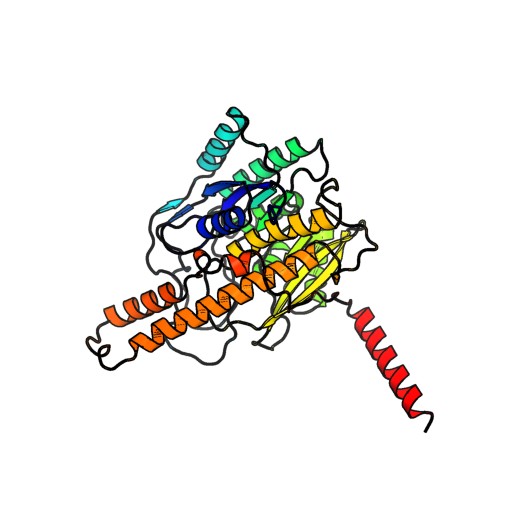ATOM 1914 O O . ALA A 1 251 ? 15.771 -13.950 -3.951 1.00 84.50 251 ALA A O 1
ATOM 1915 N N . ILE A 1 252 ? 14.384 -12.290 -4.524 1.00 82.62 252 ILE A N 1
ATOM 1916 C CA . ILE A 1 252 ? 14.491 -12.493 -5.966 1.00 82.62 252 ILE A CA 1
ATOM 1917 C C . ILE A 1 252 ? 15.603 -11.582 -6.486 1.00 82.62 252 ILE A C 1
ATOM 1919 O O . ILE A 1 252 ? 15.550 -10.365 -6.312 1.00 82.62 252 ILE A O 1
ATOM 1923 N N . ASP A 1 253 ? 16.606 -12.161 -7.143 1.00 80.88 253 ASP A N 1
ATOM 1924 C CA . ASP A 1 253 ? 17.689 -11.401 -7.777 1.00 80.88 253 ASP A CA 1
ATOM 1925 C C . ASP A 1 253 ? 17.233 -10.794 -9.118 1.00 80.88 253 ASP A C 1
ATOM 1927 O O . ASP A 1 253 ? 17.511 -11.276 -10.224 1.00 80.88 253 ASP A O 1
ATOM 1931 N N . CYS A 1 254 ? 16.391 -9.771 -9.008 1.00 71.75 254 CYS A N 1
ATOM 1932 C CA . CYS A 1 254 ? 15.915 -8.950 -10.106 1.00 71.75 254 CYS A CA 1
ATOM 1933 C C . CYS A 1 254 ? 15.342 -7.654 -9.543 1.00 71.75 254 CYS A C 1
ATOM 1935 O O . CYS A 1 254 ? 14.496 -7.692 -8.656 1.00 71.75 254 CYS A O 1
ATOM 1937 N N . PHE A 1 255 ? 15.744 -6.522 -10.118 1.00 74.38 255 PHE A N 1
ATOM 1938 C CA . PHE A 1 255 ? 15.091 -5.254 -9.832 1.00 74.38 255 PHE A CA 1
ATOM 1939 C C . PHE A 1 255 ? 13.766 -5.163 -10.590 1.00 74.38 255 PHE A C 1
ATOM 1941 O O . PHE A 1 255 ? 13.734 -5.339 -11.810 1.00 74.38 255 PHE A O 1
ATOM 1948 N N . PHE A 1 256 ? 12.697 -4.829 -9.877 1.00 79.69 256 PHE A N 1
ATOM 1949 C CA . PHE A 1 256 ? 11.373 -4.598 -10.443 1.00 79.69 256 PHE A CA 1
ATOM 1950 C C . PHE A 1 256 ? 10.869 -3.221 -10.024 1.00 79.69 256 PHE A C 1
ATOM 1952 O O . PHE A 1 256 ? 11.095 -2.777 -8.902 1.00 79.69 256 PHE A O 1
ATOM 1959 N N . SER A 1 257 ? 10.135 -2.556 -10.907 1.00 80.50 257 SER A N 1
ATOM 1960 C CA . SER A 1 257 ? 9.404 -1.334 -10.562 1.00 80.50 257 SER A CA 1
ATOM 1961 C C . SER A 1 257 ? 7.935 -1.646 -10.277 1.00 80.50 257 SER A C 1
ATOM 1963 O O . SER A 1 257 ? 7.381 -2.586 -10.844 1.00 80.50 257 SER A O 1
ATOM 1965 N N . GLY A 1 258 ? 7.310 -0.861 -9.397 1.00 84.00 258 GLY A N 1
ATOM 1966 C CA . GLY A 1 258 ? 5.877 -0.973 -9.083 1.00 84.00 258 GLY A CA 1
ATOM 1967 C C . GLY A 1 258 ? 5.509 -2.128 -8.154 1.00 84.00 258 GLY A C 1
ATOM 1968 O O . GLY A 1 258 ? 4.337 -2.473 -8.017 1.00 84.00 258 GLY A O 1
ATOM 1969 N N . THR A 1 259 ? 6.502 -2.739 -7.507 1.00 89.62 259 THR A N 1
ATOM 1970 C CA . THR A 1 259 ? 6.307 -3.794 -6.506 1.00 89.62 259 THR A CA 1
ATOM 1971 C C . THR A 1 259 ? 5.585 -3.277 -5.267 1.00 89.62 259 THR A C 1
ATOM 1973 O O . THR A 1 259 ? 4.657 -3.940 -4.814 1.00 89.62 259 THR A O 1
ATOM 1976 N N . GLY A 1 260 ? 5.938 -2.082 -4.781 1.00 90.50 260 GLY A N 1
ATOM 1977 C CA . GLY A 1 260 ? 5.213 -1.393 -3.704 1.00 90.50 260 GLY A CA 1
ATOM 1978 C C . GLY A 1 260 ? 3.750 -1.120 -4.065 1.00 90.50 260 GLY A C 1
ATOM 1979 O O . GLY A 1 260 ? 2.852 -1.524 -3.331 1.00 90.50 260 GLY A O 1
ATOM 1980 N N . ASP A 1 261 ? 3.491 -0.581 -5.263 1.00 95.31 261 ASP A N 1
ATOM 1981 C CA . ASP A 1 261 ? 2.125 -0.308 -5.737 1.00 95.31 261 ASP A CA 1
ATOM 1982 C C . ASP A 1 261 ? 1.272 -1.589 -5.825 1.00 95.31 261 ASP A C 1
ATOM 1984 O O . ASP A 1 261 ? 0.097 -1.603 -5.447 1.00 95.31 261 ASP A O 1
ATOM 1988 N N . MET A 1 262 ? 1.865 -2.688 -6.311 1.00 96.75 262 MET A N 1
ATOM 1989 C CA . MET A 1 262 ? 1.214 -4.001 -6.357 1.00 96.75 262 MET A CA 1
ATOM 1990 C C . MET A 1 262 ? 0.955 -4.547 -4.949 1.00 96.75 262 MET A C 1
ATOM 1992 O O . MET A 1 262 ? -0.135 -5.061 -4.688 1.00 96.75 262 MET A O 1
ATOM 1996 N N . PHE A 1 263 ? 1.921 -4.410 -4.037 1.00 97.62 263 PHE A N 1
ATOM 1997 C CA . PHE A 1 263 ? 1.795 -4.822 -2.641 1.00 97.62 263 PHE A CA 1
ATOM 1998 C C . PHE A 1 263 ? 0.654 -4.073 -1.945 1.00 97.62 263 PHE A C 1
ATOM 2000 O O . PHE A 1 263 ? -0.193 -4.697 -1.301 1.00 97.62 263 PHE A O 1
ATOM 2007 N N . ALA A 1 264 ? 0.583 -2.752 -2.111 1.00 98.31 264 ALA A N 1
ATOM 2008 C CA . ALA A 1 264 ? -0.442 -1.915 -1.504 1.00 98.31 264 ALA A CA 1
ATOM 2009 C C . ALA A 1 264 ? -1.846 -2.243 -2.033 1.00 98.31 264 ALA A C 1
ATOM 2011 O O . ALA A 1 264 ? -2.780 -2.445 -1.252 1.00 98.31 264 ALA A O 1
ATOM 2012 N N . ALA A 1 265 ? -1.983 -2.405 -3.352 1.00 98.38 265 ALA A N 1
ATOM 2013 C CA . ALA A 1 265 ? -3.232 -2.801 -3.997 1.00 98.38 265 ALA A CA 1
ATOM 2014 C C . ALA A 1 265 ? -3.719 -4.192 -3.557 1.00 98.38 265 ALA A C 1
ATOM 2016 O O . ALA A 1 265 ? -4.892 -4.372 -3.222 1.00 98.38 265 ALA A O 1
ATOM 2017 N N . LEU A 1 266 ? -2.817 -5.177 -3.506 1.00 98.06 266 LEU A N 1
ATOM 2018 C CA . LEU A 1 266 ? -3.132 -6.505 -2.980 1.00 98.06 266 LEU A CA 1
ATOM 2019 C C . LEU A 1 266 ? -3.504 -6.441 -1.496 1.00 98.06 266 LEU A C 1
ATOM 2021 O O . LEU A 1 266 ? -4.419 -7.142 -1.073 1.00 98.06 266 LEU A O 1
ATOM 2025 N N . THR A 1 267 ? -2.838 -5.597 -0.707 1.00 98.50 267 THR A N 1
ATOM 2026 C CA . THR A 1 267 ? -3.124 -5.452 0.724 1.00 98.50 267 THR A CA 1
ATOM 2027 C C . THR A 1 267 ? -4.538 -4.932 0.958 1.00 98.50 267 THR A C 1
ATOM 2029 O O . THR A 1 267 ? -5.246 -5.507 1.781 1.00 98.50 267 THR A O 1
ATOM 2032 N N . VAL A 1 268 ? -4.998 -3.933 0.192 1.00 98.19 268 VAL A N 1
ATOM 2033 C CA . VAL A 1 268 ? -6.397 -3.456 0.233 1.00 98.19 268 VAL A CA 1
ATOM 2034 C C . VAL A 1 268 ? -7.375 -4.621 0.060 1.00 98.19 268 VAL A C 1
ATOM 2036 O O . VAL A 1 268 ? -8.265 -4.834 0.886 1.00 98.19 268 VAL A O 1
ATOM 2039 N N . VAL A 1 269 ? -7.179 -5.407 -0.997 1.00 97.38 269 VAL A N 1
ATOM 2040 C CA . VAL A 1 269 ? -8.053 -6.528 -1.356 1.00 97.38 269 VAL A CA 1
ATOM 2041 C C . VAL A 1 269 ? -8.016 -7.640 -0.304 1.00 97.38 269 VAL A C 1
ATOM 2043 O O . VAL A 1 269 ? -9.057 -8.084 0.185 1.00 97.38 269 VAL A O 1
ATOM 2046 N N . ARG A 1 270 ? -6.819 -8.105 0.055 1.00 97.44 270 ARG A N 1
ATOM 2047 C CA . ARG A 1 270 ? -6.636 -9.262 0.938 1.00 97.44 270 ARG A CA 1
ATOM 2048 C C . ARG A 1 270 ? -6.993 -8.946 2.381 1.00 97.44 270 ARG A C 1
ATOM 2050 O O . ARG A 1 270 ? -7.513 -9.819 3.074 1.00 97.44 270 ARG A O 1
ATOM 2057 N N . LEU A 1 271 ? -6.792 -7.704 2.819 1.00 97.88 271 LEU A N 1
ATOM 2058 C CA . LEU A 1 271 ? -7.262 -7.264 4.125 1.00 97.88 271 LEU A CA 1
ATOM 2059 C C . LEU A 1 271 ? -8.788 -7.226 4.164 1.00 97.88 271 LEU A C 1
ATOM 2061 O O . LEU A 1 271 ? -9.365 -7.736 5.119 1.00 97.88 271 LEU A O 1
ATOM 2065 N N . ARG A 1 272 ? -9.458 -6.725 3.116 1.00 96.12 272 ARG A N 1
ATOM 2066 C CA . ARG A 1 272 ? -10.929 -6.767 3.029 1.00 96.12 272 ARG A CA 1
ATOM 2067 C C . ARG A 1 272 ? -11.480 -8.186 3.107 1.00 96.12 272 ARG A C 1
ATOM 2069 O O . ARG A 1 272 ? -12.430 -8.430 3.851 1.00 96.12 272 ARG A O 1
ATOM 2076 N N . GLU A 1 273 ? -10.861 -9.117 2.388 1.00 95.44 273 GLU A N 1
ATOM 2077 C CA . GLU A 1 273 ? -11.197 -10.542 2.437 1.00 95.44 273 GLU A CA 1
ATOM 2078 C C . GLU A 1 273 ? -11.048 -11.110 3.863 1.00 95.44 273 GLU A C 1
ATOM 2080 O O . GLU A 1 273 ? -11.987 -11.706 4.398 1.00 95.44 273 GLU A O 1
ATOM 2085 N N . ALA A 1 274 ? -9.903 -10.874 4.512 1.00 96.44 274 ALA A N 1
ATOM 2086 C CA . ALA A 1 274 ? -9.625 -11.368 5.861 1.00 96.44 274 ALA A CA 1
ATOM 2087 C C . ALA A 1 274 ? -10.551 -10.748 6.924 1.00 96.44 274 ALA A C 1
ATOM 2089 O O . ALA A 1 274 ? -11.050 -11.450 7.801 1.00 96.44 274 ALA A O 1
ATOM 2090 N N . VAL A 1 275 ? -10.834 -9.448 6.820 1.00 96.19 275 VAL A N 1
ATOM 2091 C CA . VAL A 1 275 ? -11.743 -8.706 7.709 1.00 96.19 275 VAL A CA 1
ATOM 2092 C C . VAL A 1 275 ? -13.173 -9.219 7.597 1.00 96.19 275 VAL A C 1
ATOM 2094 O O . VAL A 1 275 ? -13.841 -9.383 8.618 1.00 96.19 275 VAL A O 1
ATOM 2097 N N . LYS A 1 276 ? -13.644 -9.516 6.379 1.00 94.44 276 LYS A N 1
ATOM 2098 C CA . LYS A 1 276 ? -14.955 -10.144 6.168 1.00 94.44 276 LYS A CA 1
ATOM 2099 C C . LYS A 1 276 ? -14.998 -11.536 6.802 1.00 94.44 276 LYS A C 1
ATOM 2101 O O . LYS A 1 276 ? -15.940 -11.834 7.530 1.00 94.44 276 LYS A O 1
ATOM 2106 N N . GLY A 1 277 ? -13.971 -12.359 6.575 1.00 94.44 277 GLY A N 1
ATOM 2107 C CA . GLY A 1 277 ? -13.870 -13.702 7.161 1.00 94.44 277 GLY A CA 1
ATOM 2108 C C . GLY A 1 277 ? -13.832 -13.702 8.694 1.00 94.44 277 GLY A C 1
ATOM 2109 O O . GLY A 1 277 ? -14.394 -14.595 9.319 1.00 94.44 277 GLY A O 1
ATOM 2110 N N . ALA A 1 278 ? -13.233 -12.672 9.297 1.00 95.94 278 ALA A N 1
ATOM 2111 C CA . ALA A 1 278 ? -13.182 -12.470 10.745 1.00 95.94 278 ALA A CA 1
ATOM 2112 C C . ALA A 1 278 ? -14.396 -11.706 11.319 1.00 95.94 278 ALA A C 1
ATOM 2114 O O . ALA A 1 278 ? -14.437 -11.441 12.517 1.00 95.94 278 ALA A O 1
ATOM 2115 N N . ASN A 1 279 ? -15.379 -11.338 10.486 1.00 95.75 279 ASN A N 1
ATOM 2116 C CA . ASN A 1 279 ? -16.559 -10.553 10.865 1.00 95.75 279 ASN A CA 1
ATOM 2117 C C . ASN A 1 279 ? -16.235 -9.188 11.518 1.00 95.75 279 ASN A C 1
ATOM 2119 O O . ASN A 1 279 ? -16.894 -8.752 12.461 1.00 95.75 279 ASN A O 1
ATOM 2123 N N . LEU A 1 280 ? -15.214 -8.494 11.002 1.00 96.31 280 LEU A N 1
ATOM 2124 C CA . LEU A 1 280 ? -14.721 -7.213 11.531 1.00 96.31 280 LEU A CA 1
ATOM 2125 C C . LEU A 1 280 ? -15.141 -5.995 10.692 1.00 96.31 280 LEU A C 1
ATOM 2127 O O . LEU A 1 280 ? -14.759 -4.869 11.004 1.00 96.31 280 LEU A O 1
ATOM 2131 N N . SER A 1 281 ? -15.942 -6.176 9.636 1.00 93.94 281 SER A N 1
ATOM 2132 C CA . SER A 1 281 ? -16.280 -5.097 8.691 1.00 93.94 281 SER A CA 1
ATOM 2133 C C . SER A 1 281 ? -17.022 -3.911 9.326 1.00 93.94 281 SER A C 1
ATOM 2135 O O . SER A 1 281 ? -16.950 -2.805 8.800 1.00 93.94 281 SER A O 1
ATOM 2137 N N . GLY A 1 282 ? -17.731 -4.122 10.441 1.00 94.44 282 GLY A N 1
ATOM 2138 C CA . GLY A 1 282 ? -18.404 -3.064 11.212 1.00 94.44 282 GLY A CA 1
ATOM 2139 C C . GLY A 1 282 ? -17.574 -2.486 12.363 1.00 94.44 282 GLY A C 1
ATOM 2140 O O . GLY A 1 282 ? -18.073 -1.664 13.128 1.00 94.44 282 GLY A O 1
ATOM 2141 N N . ILE A 1 283 ? -16.328 -2.933 12.529 1.00 96.56 283 ILE A N 1
ATOM 2142 C CA . ILE A 1 283 ? -15.445 -2.508 13.617 1.00 96.56 283 ILE A CA 1
ATOM 2143 C C . ILE A 1 283 ? -14.564 -1.356 13.136 1.00 96.56 283 ILE A C 1
ATOM 2145 O O . ILE A 1 283 ? -14.051 -1.365 12.014 1.00 96.56 283 ILE A O 1
ATOM 2149 N N . LYS A 1 284 ? -14.389 -0.337 13.987 1.00 95.62 284 LYS A N 1
ATOM 2150 C CA . LYS A 1 284 ? -13.549 0.828 13.681 1.00 95.62 284 LYS A CA 1
ATOM 2151 C C . LYS A 1 284 ? -12.130 0.376 13.331 1.00 95.62 284 LYS A C 1
ATOM 2153 O O . LYS A 1 284 ? -11.519 -0.374 14.089 1.00 95.62 284 LYS A O 1
ATOM 2158 N N . SER A 1 285 ? -11.642 0.847 12.183 1.00 96.44 285 SER A N 1
ATOM 2159 C CA . SER A 1 285 ? -10.328 0.500 11.630 1.00 96.44 285 SER A CA 1
ATOM 2160 C C . SER A 1 285 ? -10.084 -1.012 11.529 1.00 96.44 285 SER A C 1
ATOM 2162 O O . SER A 1 285 ? -8.942 -1.425 11.519 1.00 96.44 285 SER A O 1
ATOM 2164 N N . TRP A 1 286 ? -11.135 -1.842 11.493 1.00 97.44 286 TRP A N 1
ATOM 2165 C CA . TRP A 1 286 ? -11.067 -3.307 11.377 1.00 97.44 286 TRP A CA 1
ATOM 2166 C C . TRP A 1 286 ? -10.130 -4.020 12.374 1.00 97.44 286 TRP A C 1
ATOM 2168 O O . TRP A 1 286 ? -9.635 -5.116 12.100 1.00 97.44 286 TRP A O 1
ATOM 2178 N N . ILE A 1 287 ? -9.910 -3.424 13.549 1.00 96.88 287 ILE A N 1
ATOM 2179 C CA . ILE A 1 287 ? -9.059 -3.994 14.598 1.00 96.88 287 ILE A CA 1
ATOM 2180 C C . ILE A 1 287 ? -9.751 -5.215 15.220 1.00 96.88 287 ILE A C 1
ATOM 2182 O O . ILE A 1 287 ? -10.908 -5.147 15.635 1.00 96.88 287 ILE A O 1
ATOM 2186 N N . SER A 1 288 ? -9.030 -6.332 15.324 1.00 97.00 288 SER A N 1
ATOM 2187 C CA . SER A 1 288 ? -9.480 -7.522 16.049 1.00 97.00 288 SER A CA 1
ATOM 2188 C C . SER A 1 288 ? -9.276 -7.384 17.562 1.00 97.00 288 SER A C 1
ATOM 2190 O O . SER A 1 288 ? -8.408 -6.637 18.021 1.00 97.00 288 SER A O 1
ATOM 2192 N N . SER A 1 289 ? -10.021 -8.171 18.340 1.00 96.81 289 SER A N 1
ATOM 2193 C CA . SER A 1 289 ? -9.859 -8.262 19.799 1.00 96.81 289 SER A CA 1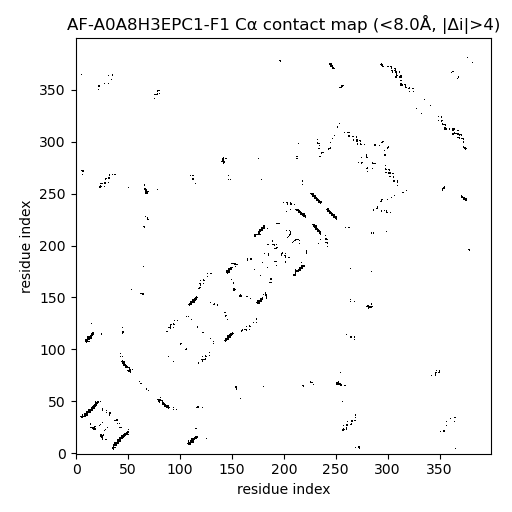
ATOM 2194 C C . SER A 1 289 ? -8.433 -8.671 20.206 1.00 96.81 289 SER A C 1
ATOM 2196 O O . SER A 1 289 ? -7.712 -9.290 19.419 1.00 96.81 289 SER A O 1
ATOM 2198 N N . ASP A 1 290 ? -7.999 -8.284 21.410 1.00 96.75 290 ASP A N 1
ATOM 2199 C CA . ASP A 1 290 ? -6.613 -8.420 21.890 1.00 96.75 290 ASP A CA 1
ATOM 2200 C C . ASP A 1 290 ? -6.167 -9.871 22.141 1.00 96.75 290 ASP A C 1
ATOM 2202 O O . ASP A 1 290 ? -4.962 -10.135 22.157 1.00 96.75 290 ASP A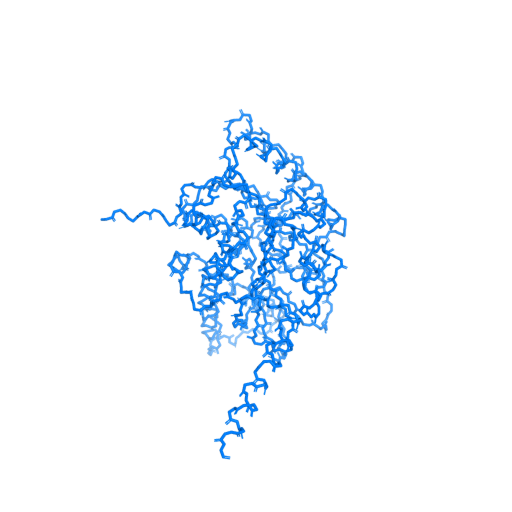 O 1
ATOM 2206 N N . ASP A 1 291 ? -7.114 -10.802 22.274 1.00 95.62 291 ASP A N 1
ATOM 2207 C CA . ASP A 1 291 ? -6.892 -12.248 22.404 1.00 95.62 291 ASP A CA 1
ATOM 2208 C C . ASP A 1 291 ? -6.457 -12.922 21.093 1.00 95.62 291 ASP A C 1
ATOM 2210 O O . ASP A 1 291 ? -5.915 -14.025 21.124 1.00 95.62 291 ASP A O 1
ATOM 2214 N N . VAL A 1 292 ? -6.635 -12.255 19.947 1.00 96.94 292 VAL A N 1
ATOM 2215 C CA . VAL A 1 292 ? -6.144 -12.756 18.658 1.00 96.94 292 VAL A CA 1
ATOM 2216 C C . VAL A 1 292 ? -4.616 -12.662 18.610 1.00 96.94 292 VAL A C 1
ATOM 2218 O O . VAL A 1 292 ? -4.045 -11.569 18.725 1.00 96.94 292 VAL A O 1
ATOM 2221 N N . ASP A 1 293 ? -3.971 -13.815 18.413 1.00 96.50 293 ASP A N 1
ATOM 2222 C CA . ASP A 1 293 ? -2.519 -13.945 18.263 1.00 96.50 293 ASP A CA 1
ATOM 2223 C C . ASP A 1 293 ? -2.011 -13.171 17.037 1.00 96.50 293 ASP A C 1
ATOM 2225 O O . ASP A 1 293 ? -2.706 -13.045 16.027 1.00 96.50 293 ASP A O 1
ATOM 2229 N N . ALA A 1 294 ? -0.775 -12.669 17.103 1.00 97.19 294 ALA A N 1
ATOM 2230 C CA . ALA A 1 294 ? -0.184 -11.861 16.043 1.00 97.19 294 ALA A CA 1
ATOM 2231 C C . ALA A 1 294 ? -0.172 -12.566 14.673 1.00 97.19 294 ALA A C 1
ATOM 2233 O O . ALA A 1 294 ? -0.433 -11.924 13.656 1.00 97.19 294 ALA A O 1
ATOM 2234 N N . LYS A 1 295 ? 0.062 -13.885 14.630 1.00 96.75 295 LYS A N 1
ATOM 2235 C CA . LYS A 1 295 ? 0.052 -14.657 13.370 1.00 96.75 295 LYS A CA 1
ATOM 2236 C C . LYS A 1 295 ? -1.352 -14.917 12.815 1.00 96.75 295 LYS A C 1
ATOM 2238 O O . LYS A 1 295 ? -1.511 -15.302 11.654 1.00 96.75 295 LYS A O 1
ATOM 2243 N N . ASP A 1 296 ? -2.373 -14.739 13.648 1.00 97.25 296 ASP A N 1
ATOM 2244 C CA . ASP A 1 296 ? -3.777 -14.991 13.325 1.00 97.25 296 ASP A CA 1
ATOM 2245 C C . ASP A 1 296 ? -4.572 -13.703 13.086 1.00 97.25 296 ASP A C 1
ATOM 2247 O O . ASP A 1 296 ? -5.753 -13.752 12.741 1.00 97.25 296 ASP A O 1
ATOM 2251 N N . LEU A 1 297 ? -3.905 -12.548 13.168 1.00 98.38 297 LEU A N 1
ATOM 2252 C CA . LEU A 1 297 ? -4.469 -11.263 12.782 1.00 98.38 297 LEU A CA 1
ATOM 2253 C C . LEU A 1 297 ? -4.981 -11.295 11.330 1.00 98.38 297 LEU A C 1
ATOM 2255 O O . LEU A 1 297 ? -4.305 -11.838 10.449 1.00 98.38 297 LEU A O 1
ATOM 2259 N N . PRO A 1 298 ? -6.099 -10.609 11.023 1.00 98.31 298 PRO A N 1
ATOM 2260 C CA . PRO A 1 298 ? -6.530 -10.398 9.641 1.00 98.31 298 PRO A CA 1
ATOM 2261 C C . PRO A 1 298 ? -5.423 -9.794 8.766 1.00 98.31 298 PRO A C 1
ATOM 2263 O O . PRO A 1 298 ? -5.260 -10.193 7.615 1.00 98.31 298 PRO A O 1
ATOM 2266 N N . LEU A 1 299 ? -4.615 -8.891 9.337 1.00 98.62 299 LEU A N 1
ATOM 2267 C CA . LEU A 1 299 ? -3.451 -8.294 8.679 1.00 98.62 299 LEU A CA 1
ATOM 2268 C C . LEU A 1 299 ? -2.389 -9.343 8.306 1.00 98.62 299 LEU A C 1
ATOM 2270 O O . LEU A 1 299 ? -1.841 -9.287 7.209 1.00 98.62 299 LEU A O 1
ATOM 2274 N N . ALA A 1 300 ? -2.143 -10.326 9.178 1.00 98.38 300 ALA A N 1
ATOM 2275 C CA . ALA A 1 300 ? -1.209 -11.421 8.924 1.00 98.38 300 ALA A CA 1
ATOM 2276 C C . ALA A 1 300 ? -1.715 -12.341 7.811 1.00 98.38 300 ALA A C 1
ATOM 2278 O O . ALA A 1 300 ? -1.002 -12.590 6.840 1.00 98.38 300 ALA A O 1
ATOM 2279 N N . LYS A 1 301 ? -2.982 -12.770 7.884 1.00 97.81 301 LYS A N 1
ATOM 2280 C CA . LYS A 1 301 ? -3.591 -13.617 6.843 1.00 97.81 301 LYS A CA 1
ATOM 2281 C C . LYS A 1 301 ? -3.655 -12.917 5.485 1.00 97.81 301 LYS A C 1
ATOM 2283 O O . LYS A 1 301 ? -3.492 -13.566 4.450 1.00 97.81 301 LYS A O 1
ATOM 2288 N N . ALA A 1 302 ? -3.870 -11.602 5.479 1.00 97.88 302 ALA A N 1
ATOM 2289 C CA . ALA A 1 302 ? -3.789 -10.796 4.271 1.00 97.88 302 ALA A CA 1
ATOM 2290 C C . ALA A 1 302 ? -2.361 -10.782 3.708 1.00 97.88 302 ALA A C 1
ATOM 2292 O O . ALA A 1 302 ? -2.174 -11.104 2.534 1.00 97.88 302 ALA A O 1
ATOM 2293 N N . ALA A 1 303 ? -1.362 -10.484 4.545 1.00 97.94 303 ALA A N 1
ATOM 2294 C CA . ALA A 1 303 ? 0.041 -10.421 4.147 1.00 97.94 303 ALA A CA 1
ATOM 2295 C C . ALA A 1 303 ? 0.556 -11.748 3.556 1.00 97.94 303 ALA A C 1
ATOM 2297 O O . ALA A 1 303 ? 1.234 -11.719 2.531 1.00 97.94 303 ALA A O 1
ATOM 2298 N N . GLU A 1 304 ? 0.165 -12.906 4.105 1.00 97.62 304 GLU A N 1
ATOM 2299 C CA . GLU A 1 304 ? 0.501 -14.227 3.535 1.00 97.62 304 GLU A CA 1
ATOM 2300 C C . GLU A 1 304 ? 0.047 -14.359 2.068 1.00 97.62 304 GLU A C 1
ATOM 2302 O O . GLU A 1 304 ? 0.808 -14.796 1.203 1.00 97.62 304 GLU A O 1
ATOM 2307 N N . LYS A 1 305 ? -1.189 -13.942 1.756 1.00 97.12 305 LYS A N 1
ATOM 2308 C CA . LYS A 1 305 ? -1.738 -13.986 0.387 1.00 97.12 305 LYS A CA 1
ATOM 2309 C C . LYS A 1 305 ? -1.128 -12.928 -0.531 1.00 97.12 305 LYS A C 1
ATOM 2311 O O . LYS A 1 305 ? -0.932 -13.197 -1.719 1.00 97.12 305 LYS A O 1
ATOM 2316 N N . VAL A 1 306 ? -0.842 -11.735 -0.001 1.00 97.25 306 VAL A N 1
ATOM 2317 C CA . VAL A 1 306 ? -0.152 -10.660 -0.736 1.00 97.25 306 VAL A CA 1
ATOM 2318 C C . VAL A 1 306 ? 1.210 -11.162 -1.200 1.00 97.25 306 VAL A C 1
ATOM 2320 O O . VAL A 1 306 ? 1.486 -11.160 -2.398 1.00 97.25 306 VAL A O 1
ATOM 2323 N N . ILE A 1 307 ? 2.019 -11.673 -0.269 1.00 95.75 307 ILE A N 1
ATOM 2324 C CA . ILE A 1 307 ? 3.345 -12.235 -0.540 1.00 95.75 307 ILE A CA 1
ATOM 2325 C C . ILE A 1 307 ? 3.247 -13.402 -1.520 1.00 95.75 307 ILE A C 1
ATOM 2327 O O . ILE A 1 307 ? 4.024 -13.462 -2.471 1.00 95.75 307 ILE A O 1
ATOM 2331 N N . GLY A 1 308 ? 2.252 -14.274 -1.344 1.00 95.38 308 GLY A N 1
ATOM 2332 C CA . GLY A 1 308 ? 2.009 -15.384 -2.255 1.00 95.38 308 GLY A CA 1
ATOM 2333 C C . GLY A 1 308 ? 1.812 -14.957 -3.709 1.00 95.38 308 GLY A C 1
ATOM 2334 O O . GLY A 1 308 ? 2.433 -15.508 -4.620 1.00 95.38 308 GLY A O 1
ATOM 2335 N N . SER A 1 309 ? 0.989 -1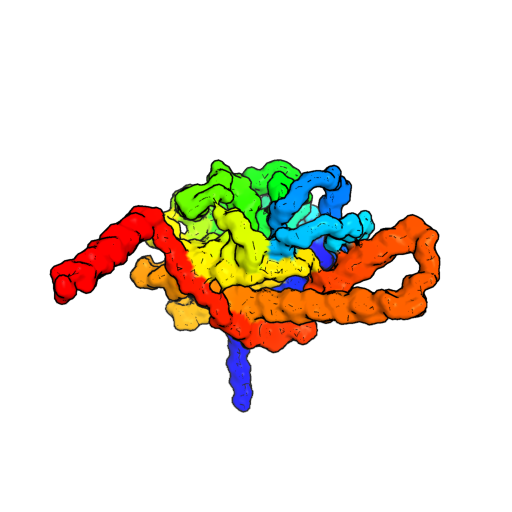3.926 -3.916 1.00 95.88 309 SER A N 1
ATOM 2336 C CA . SER A 1 309 ? 0.717 -13.366 -5.246 1.00 95.88 309 SER A CA 1
ATOM 2337 C C . SER A 1 309 ? 1.961 -12.671 -5.804 1.00 95.88 309 SER A C 1
ATOM 2339 O O . SER A 1 309 ? 2.381 -12.946 -6.926 1.00 95.88 309 SER A O 1
ATOM 2341 N N . MET A 1 310 ? 2.584 -11.806 -4.995 1.00 94.19 310 MET A N 1
ATOM 2342 C CA . MET A 1 310 ? 3.801 -11.069 -5.339 1.00 94.19 310 MET A CA 1
ATOM 2343 C C . MET A 1 310 ? 4.905 -12.015 -5.814 1.00 94.19 310 MET A C 1
ATOM 2345 O O . MET A 1 310 ? 5.414 -11.865 -6.922 1.00 94.19 310 MET A O 1
ATOM 2349 N N . HIS A 1 311 ? 5.253 -13.017 -5.006 1.00 92.31 311 HIS A N 1
ATOM 2350 C CA . HIS A 1 311 ? 6.357 -13.920 -5.303 1.00 92.31 311 HIS A CA 1
ATOM 2351 C C . HIS A 1 311 ? 6.105 -14.713 -6.592 1.00 92.31 311 HIS A C 1
ATOM 2353 O O . HIS A 1 311 ? 6.982 -14.780 -7.452 1.00 92.31 311 HIS A O 1
ATOM 2359 N N . ALA A 1 312 ? 4.900 -15.262 -6.779 1.00 93.44 312 ALA A N 1
ATOM 2360 C CA . ALA A 1 312 ? 4.554 -15.997 -7.995 1.00 93.44 312 ALA A CA 1
ATOM 2361 C C . ALA A 1 312 ? 4.684 -15.132 -9.264 1.00 93.44 312 ALA A C 1
ATOM 2363 O O . ALA A 1 312 ? 5.274 -15.565 -10.257 1.00 93.44 312 ALA A O 1
ATOM 2364 N N . ILE A 1 313 ? 4.189 -13.892 -9.222 1.00 94.62 313 ILE A N 1
ATOM 2365 C CA . ILE A 1 313 ? 4.232 -12.956 -10.356 1.00 94.62 313 ILE A CA 1
ATOM 2366 C C . ILE A 1 313 ? 5.668 -12.524 -10.662 1.00 94.62 313 ILE A C 1
ATOM 2368 O O . ILE A 1 313 ? 6.066 -12.459 -11.829 1.00 94.62 313 ILE A O 1
ATOM 2372 N N . LEU A 1 314 ? 6.457 -12.222 -9.630 1.00 92.00 314 LEU A N 1
ATOM 2373 C CA . LEU A 1 314 ? 7.829 -11.750 -9.792 1.00 92.00 314 LEU A CA 1
ATOM 2374 C C . LEU A 1 314 ? 8.770 -12.854 -10.280 1.00 92.00 314 L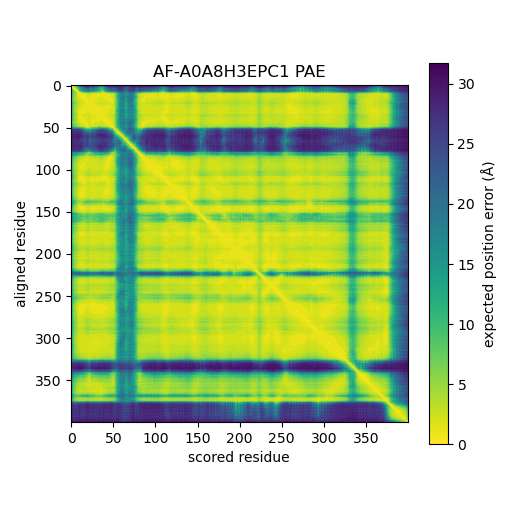EU A C 1
ATOM 2376 O O . LEU A 1 314 ? 9.593 -12.590 -11.154 1.00 92.00 314 LEU A O 1
ATOM 2380 N N . VAL A 1 315 ? 8.602 -14.097 -9.816 1.00 91.50 315 VAL A N 1
ATOM 2381 C CA . VAL A 1 315 ? 9.351 -15.248 -10.346 1.00 91.50 315 VAL A CA 1
ATOM 2382 C C . VAL A 1 315 ? 9.050 -15.451 -11.830 1.00 91.50 315 VAL A C 1
ATOM 2384 O O . VAL A 1 315 ? 9.979 -15.444 -12.634 1.00 91.50 315 VAL A O 1
ATOM 2387 N N . LYS A 1 316 ? 7.770 -15.507 -12.229 1.00 93.75 316 LYS A N 1
ATOM 2388 C CA . LYS A 1 316 ? 7.385 -15.629 -13.651 1.00 93.75 316 LYS A CA 1
ATOM 2389 C C . LYS A 1 316 ? 7.889 -14.457 -14.494 1.00 93.75 316 LYS A C 1
ATOM 2391 O O . LYS A 1 316 ? 8.265 -14.628 -15.653 1.00 93.75 316 LYS A O 1
ATOM 2396 N N . THR A 1 317 ? 7.900 -13.250 -13.925 1.00 90.69 317 THR A N 1
ATOM 2397 C CA . THR A 1 317 ? 8.458 -12.064 -14.587 1.00 90.69 317 THR A CA 1
ATOM 2398 C C . THR A 1 317 ? 9.961 -12.231 -14.814 1.00 90.69 317 THR A C 1
ATOM 2400 O O . THR A 1 317 ? 10.420 -11.998 -15.931 1.00 90.69 317 THR A O 1
ATOM 2403 N N . LYS A 1 318 ? 10.714 -12.679 -13.800 1.00 87.44 318 LYS A N 1
ATOM 2404 C CA . LYS A 1 318 ? 12.156 -12.939 -13.906 1.00 87.44 318 LYS A CA 1
ATOM 2405 C C . LYS A 1 318 ? 12.468 -14.038 -14.919 1.00 87.44 318 LYS A C 1
ATOM 2407 O O . LYS A 1 318 ? 13.317 -13.831 -15.774 1.00 87.44 318 LYS A O 1
ATOM 2412 N N . GLU A 1 319 ? 11.779 -15.173 -14.860 1.00 91.88 319 GLU A N 1
ATOM 2413 C CA . GLU A 1 319 ? 11.983 -16.284 -15.801 1.00 91.88 319 GLU A CA 1
ATOM 2414 C C . GLU A 1 319 ? 11.788 -15.825 -17.247 1.00 91.88 319 GLU A C 1
ATOM 2416 O O . GLU A 1 319 ? 12.611 -16.092 -18.120 1.00 91.88 319 GLU A O 1
ATOM 2421 N N . ALA A 1 320 ? 10.722 -15.067 -17.499 1.00 90.94 320 ALA A N 1
ATOM 2422 C CA . ALA A 1 320 ? 10.432 -14.581 -18.835 1.00 90.94 320 ALA A CA 1
ATOM 2423 C C . ALA A 1 320 ? 11.383 -13.454 -19.284 1.00 90.94 320 ALA A C 1
ATOM 2425 O O . ALA A 1 320 ? 11.662 -13.338 -20.477 1.00 90.94 320 ALA A O 1
ATOM 2426 N N . ARG A 1 321 ? 11.896 -12.638 -18.350 1.00 87.12 321 ARG A N 1
ATOM 2427 C CA . ARG A 1 321 ? 13.003 -11.697 -18.594 1.00 87.12 321 ARG A CA 1
ATOM 2428 C C . ARG A 1 321 ? 14.260 -12.453 -19.021 1.00 87.12 321 ARG A C 1
ATOM 2430 O O . ARG A 1 321 ? 14.879 -12.076 -20.008 1.00 87.12 321 ARG A O 1
ATOM 2437 N N . ASP A 1 322 ? 14.629 -13.498 -18.288 1.00 87.94 322 ASP A N 1
ATOM 2438 C CA . ASP A 1 322 ? 15.857 -14.260 -18.529 1.00 87.94 322 ASP A CA 1
ATOM 2439 C C . ASP A 1 322 ? 15.815 -14.962 -19.884 1.00 87.94 322 ASP A C 1
ATOM 2441 O O . ASP A 1 322 ? 16.737 -14.797 -20.675 1.00 87.94 322 ASP A O 1
ATOM 2445 N N . GLN A 1 323 ? 14.695 -15.607 -20.220 1.00 90.12 323 GLN A N 1
ATOM 2446 C CA . GLN A 1 323 ? 14.479 -16.201 -21.545 1.00 90.12 323 GLN A CA 1
ATOM 2447 C C . GLN A 1 323 ? 14.594 -15.169 -22.681 1.00 90.12 323 GLN A C 1
ATOM 2449 O O . GLN A 1 323 ? 15.166 -15.455 -23.734 1.00 90.12 323 GLN A O 1
ATOM 2454 N N . GLU A 1 324 ? 14.063 -13.959 -22.477 1.00 86.62 324 GLU A N 1
ATOM 2455 C CA . GLU A 1 324 ? 14.156 -12.867 -23.451 1.00 86.62 324 GLU A CA 1
ATOM 2456 C C . GLU A 1 324 ? 15.609 -12.403 -23.640 1.00 86.62 324 GLU A C 1
ATOM 2458 O O . GLU A 1 324 ? 16.030 -12.171 -24.771 1.00 86.62 324 GLU A O 1
ATOM 2463 N N . LEU A 1 325 ? 16.398 -12.325 -22.565 1.00 82.88 325 LEU A N 1
ATOM 2464 C CA . LEU A 1 325 ? 17.809 -11.934 -22.626 1.00 82.88 325 LEU A CA 1
ATOM 2465 C C . LEU A 1 325 ? 18.715 -13.049 -23.189 1.00 82.88 325 LEU A C 1
ATOM 2467 O O . LEU A 1 325 ? 19.641 -12.763 -23.952 1.00 82.88 325 LEU A O 1
ATOM 2471 N N . GLU A 1 326 ? 18.440 -14.317 -22.878 1.00 83.75 326 GLU A N 1
ATOM 2472 C CA . GLU A 1 326 ? 19.171 -15.479 -23.403 1.00 83.75 326 GLU A CA 1
ATOM 2473 C C . GLU A 1 326 ? 18.969 -15.649 -24.913 1.00 83.75 326 GLU A C 1
ATOM 2475 O O . GLU A 1 326 ? 19.944 -15.796 -25.654 1.00 83.75 326 GLU A O 1
ATOM 2480 N N . GLY A 1 327 ? 17.727 -15.537 -25.401 1.00 73.12 327 GLY A N 1
ATOM 2481 C CA . GLY A 1 327 ? 17.409 -15.643 -26.832 1.00 73.12 327 GLY A CA 1
ATOM 2482 C C . GLY A 1 327 ? 18.092 -14.580 -27.705 1.00 73.12 327 GLY A C 1
ATOM 2483 O O . GLY A 1 327 ? 18.222 -14.753 -28.916 1.00 73.12 327 GLY A O 1
ATOM 2484 N N . MET A 1 328 ? 18.574 -13.496 -27.094 1.00 63.66 328 MET A N 1
ATOM 2485 C CA . MET A 1 328 ? 19.296 -12.410 -27.762 1.00 63.66 328 MET A CA 1
ATOM 2486 C C . MET A 1 328 ? 20.815 -12.620 -27.816 1.00 63.66 328 MET A C 1
ATOM 2488 O O . MET A 1 328 ? 21.495 -11.903 -28.545 1.00 63.66 328 MET A O 1
ATOM 2492 N N . SER A 1 329 ? 21.346 -13.603 -27.085 1.00 56.62 329 SER A N 1
ATOM 2493 C CA . SER A 1 329 ? 22.786 -13.897 -26.995 1.00 56.62 329 SER A CA 1
ATOM 2494 C C . SER A 1 329 ? 23.285 -14.830 -28.117 1.00 56.62 329 SER A C 1
ATOM 2496 O O . SER A 1 329 ? 24.431 -15.274 -28.100 1.00 56.62 329 SER A O 1
ATOM 2498 N N . GLY A 1 330 ? 22.424 -15.152 -29.092 1.00 55.22 330 GLY A N 1
ATOM 2499 C CA . GLY A 1 330 ? 22.743 -16.006 -30.239 1.00 55.22 330 GLY A CA 1
ATOM 2500 C C . GLY A 1 330 ? 23.599 -15.326 -31.329 1.00 55.22 330 GLY A C 1
ATOM 2501 O O . GLY A 1 330 ? 23.770 -14.105 -31.323 1.00 55.22 330 GLY A O 1
ATOM 2502 N N . PRO A 1 331 ? 24.102 -16.089 -32.325 1.00 47.97 331 PRO A N 1
ATOM 2503 C CA . PRO A 1 331 ? 25.148 -15.650 -33.267 1.00 47.97 331 PRO A CA 1
ATOM 2504 C C . PRO A 1 331 ? 24.806 -14.429 -34.138 1.00 47.97 331 PRO A C 1
ATOM 2506 O O . PRO A 1 331 ? 25.702 -13.810 -34.701 1.00 47.97 331 PRO A O 1
ATOM 2509 N N . LEU A 1 332 ? 23.522 -14.077 -34.262 1.00 45.28 332 LEU A N 1
ATOM 2510 C CA . LEU A 1 332 ? 23.033 -12.940 -35.054 1.00 45.28 332 LEU A CA 1
ATOM 2511 C C . LEU A 1 332 ? 23.015 -11.599 -34.292 1.00 45.28 332 LEU A C 1
ATOM 2513 O O . LEU A 1 332 ? 22.724 -10.573 -34.899 1.00 45.28 332 LEU A O 1
ATOM 2517 N N . GLY A 1 333 ? 23.300 -11.586 -32.984 1.00 48.41 333 GLY A N 1
ATOM 2518 C CA . GLY A 1 333 ? 23.249 -10.379 -32.143 1.00 48.41 333 GLY A CA 1
ATOM 2519 C C . GLY A 1 333 ? 24.542 -9.557 -32.097 1.00 48.41 333 GLY A C 1
ATOM 2520 O O . GLY A 1 333 ? 24.554 -8.481 -31.504 1.00 48.41 333 GLY A O 1
ATOM 2521 N N . VAL A 1 334 ? 25.627 -10.047 -32.708 1.00 45.56 334 VAL A N 1
ATOM 2522 C CA . VAL A 1 334 ? 26.963 -9.428 -32.656 1.00 45.56 334 VAL A CA 1
ATOM 2523 C C . VAL A 1 334 ? 27.231 -8.627 -33.931 1.00 45.56 334 VAL A C 1
ATOM 2525 O O . VAL A 1 334 ? 28.147 -8.925 -34.691 1.00 45.56 334 VAL A O 1
ATOM 2528 N N . MET A 1 335 ? 26.421 -7.606 -34.193 1.00 44.59 335 MET A N 1
ATOM 2529 C CA . MET A 1 335 ? 26.798 -6.534 -35.115 1.00 44.59 335 MET A CA 1
ATOM 2530 C C . MET A 1 335 ? 26.416 -5.191 -34.490 1.00 44.59 335 MET A C 1
ATOM 2532 O O . MET A 1 335 ? 25.277 -5.005 -34.077 1.00 44.59 335 MET A O 1
ATOM 2536 N N . GLU A 1 336 ? 27.409 -4.294 -34.458 1.00 44.41 336 GLU A N 1
ATOM 2537 C CA . GLU A 1 336 ? 27.390 -2.879 -34.039 1.00 44.41 336 GLU A CA 1
ATOM 2538 C C . GLU A 1 336 ? 27.722 -2.587 -32.559 1.00 44.41 336 GLU A C 1
ATOM 2540 O O . GLU A 1 336 ? 26.861 -2.491 -31.685 1.00 44.41 336 GLU A O 1
ATOM 2545 N N . MET A 1 337 ? 29.023 -2.383 -32.300 1.00 45.16 337 MET A N 1
ATOM 2546 C CA . MET A 1 337 ? 29.542 -1.727 -31.095 1.00 45.16 337 MET A CA 1
ATOM 2547 C C . MET A 1 337 ? 29.718 -0.218 -31.346 1.00 45.16 337 MET A C 1
ATOM 2549 O O . MET A 1 337 ? 30.716 0.202 -31.922 1.00 45.16 337 MET A O 1
ATOM 2553 N N . GLU A 1 338 ? 28.762 0.581 -30.866 1.00 51.06 338 GLU A N 1
ATOM 2554 C CA . GLU A 1 338 ? 28.846 2.042 -30.665 1.00 51.06 338 GLU A CA 1
ATOM 2555 C C . GLU A 1 338 ? 28.231 2.405 -29.292 1.00 51.06 338 GLU A C 1
ATOM 2557 O O . GLU A 1 338 ? 27.537 1.579 -28.701 1.00 51.06 338 GLU A O 1
ATOM 2562 N N . GLU A 1 339 ? 28.425 3.623 -28.764 1.00 46.78 339 GLU A N 1
ATOM 2563 C CA . GLU A 1 339 ? 27.809 4.127 -27.506 1.00 46.78 339 GLU A CA 1
ATOM 2564 C C . GLU A 1 339 ? 26.274 3.949 -27.430 1.00 46.78 339 GLU A C 1
ATOM 2566 O O . GLU A 1 339 ? 25.692 3.855 -26.344 1.00 46.78 339 GLU A O 1
ATOM 2571 N N . ASP A 1 340 ? 25.599 3.885 -28.581 1.00 55.19 340 ASP A N 1
ATOM 2572 C CA . ASP A 1 340 ? 24.162 3.615 -28.675 1.00 55.19 340 ASP A CA 1
ATOM 2573 C C . ASP A 1 340 ? 23.810 2.173 -28.240 1.00 55.19 340 ASP A C 1
ATOM 2575 O O . ASP A 1 340 ? 22.700 1.901 -27.775 1.00 55.19 340 ASP A O 1
ATOM 2579 N N . SER A 1 341 ? 24.773 1.245 -28.296 1.00 63.69 341 SER A N 1
ATOM 2580 C CA . SER A 1 341 ? 24.600 -0.156 -27.890 1.00 63.69 341 SER A CA 1
ATOM 2581 C C . SER A 1 341 ? 24.367 -0.309 -26.383 1.00 63.69 341 SER A C 1
ATOM 2583 O O . SER A 1 341 ? 23.441 -1.014 -25.983 1.00 63.69 341 SER A O 1
ATOM 2585 N N . GLU A 1 342 ? 25.108 0.405 -25.529 1.00 63.53 342 GLU A N 1
ATOM 2586 C CA . GLU A 1 342 ? 24.975 0.288 -24.070 1.00 63.53 342 GLU A CA 1
ATOM 2587 C C . GLU A 1 342 ? 23.651 0.886 -23.570 1.00 63.53 342 GLU A C 1
ATOM 2589 O O . GLU A 1 342 ? 22.940 0.273 -22.770 1.00 63.53 342 GLU A O 1
ATOM 2594 N N . LYS A 1 343 ? 23.247 2.049 -24.103 1.00 65.31 343 LYS A N 1
ATOM 2595 C CA . LYS A 1 343 ? 21.939 2.660 -23.800 1.00 65.31 343 LYS A CA 1
ATOM 2596 C C . LYS A 1 343 ? 20.787 1.748 -24.222 1.00 65.31 343 LYS A C 1
ATOM 2598 O O . LYS A 1 343 ? 19.833 1.583 -23.459 1.00 65.31 343 LYS A O 1
ATOM 2603 N N . ARG A 1 344 ? 20.883 1.124 -25.401 1.00 69.69 344 ARG A N 1
ATOM 2604 C CA . ARG A 1 344 ? 19.894 0.149 -25.885 1.00 69.69 344 ARG A CA 1
ATOM 2605 C C . ARG A 1 344 ? 19.874 -1.120 -25.036 1.00 69.69 344 ARG A C 1
ATOM 2607 O O . ARG A 1 344 ? 18.791 -1.635 -24.780 1.00 69.69 344 ARG A O 1
ATOM 2614 N N . LEU A 1 345 ? 21.022 -1.611 -24.569 1.00 69.25 345 LEU A N 1
ATOM 2615 C CA . LEU A 1 345 ? 21.104 -2.778 -23.684 1.00 69.25 345 LEU A CA 1
ATOM 2616 C C . LEU A 1 345 ? 20.460 -2.510 -22.322 1.00 69.25 345 LEU A C 1
ATOM 2618 O O . LEU A 1 345 ? 19.651 -3.317 -21.867 1.00 69.25 345 LEU A O 1
ATOM 2622 N N . VAL A 1 346 ? 20.750 -1.360 -21.708 1.00 68.94 346 VAL A N 1
ATOM 2623 C CA . VAL A 1 346 ? 20.096 -0.928 -20.464 1.00 68.94 346 VAL A CA 1
ATOM 2624 C C . VAL A 1 346 ? 18.584 -0.826 -20.665 1.00 68.94 346 VAL A C 1
ATOM 2626 O O . VAL A 1 346 ? 17.824 -1.409 -19.899 1.00 68.94 346 VAL A O 1
ATOM 2629 N N . LEU A 1 347 ? 18.137 -0.170 -21.740 1.00 72.50 347 LEU A N 1
ATOM 2630 C CA . LEU A 1 347 ? 16.714 -0.054 -22.065 1.00 72.50 347 LEU A CA 1
ATOM 2631 C C . LEU A 1 347 ? 16.045 -1.424 -22.247 1.00 72.50 347 LEU A C 1
ATOM 2633 O O . LEU A 1 347 ? 14.942 -1.635 -21.751 1.00 72.50 347 LEU A O 1
ATOM 2637 N N . ARG A 1 348 ? 16.704 -2.359 -22.942 1.00 75.81 348 ARG A N 1
ATOM 2638 C CA . ARG A 1 348 ? 16.204 -3.729 -23.135 1.00 75.81 348 ARG A CA 1
ATOM 2639 C C . ARG A 1 348 ? 16.071 -4.468 -21.807 1.00 75.81 348 ARG A C 1
ATOM 2641 O O . ARG A 1 348 ? 15.019 -5.047 -21.561 1.00 75.81 348 ARG A O 1
ATOM 2648 N N . ARG A 1 349 ? 17.085 -4.403 -20.938 1.00 74.62 349 ARG A N 1
ATOM 2649 C CA . ARG A 1 349 ? 17.046 -5.012 -19.596 1.00 74.62 349 ARG A CA 1
ATOM 2650 C C . ARG A 1 349 ? 15.910 -4.436 -18.751 1.00 74.62 349 ARG A C 1
ATOM 2652 O O . ARG A 1 349 ? 15.126 -5.205 -18.204 1.00 74.62 349 ARG A O 1
ATOM 2659 N N . THR A 1 350 ? 15.773 -3.109 -18.712 1.00 73.56 350 THR A N 1
ATOM 2660 C CA . THR A 1 350 ? 14.684 -2.424 -17.996 1.00 73.56 350 THR A CA 1
ATOM 2661 C C . THR A 1 350 ? 13.319 -2.849 -18.529 1.00 73.56 350 THR A C 1
ATOM 2663 O O . THR A 1 350 ? 12.437 -3.203 -17.755 1.00 73.56 350 THR A O 1
ATOM 2666 N N . LYS A 1 351 ? 13.157 -2.901 -19.857 1.00 82.06 351 LYS A N 1
ATOM 2667 C CA . LYS A 1 351 ? 11.910 -3.324 -20.502 1.00 82.06 351 LYS A CA 1
ATOM 2668 C C . LYS A 1 351 ? 11.550 -4.778 -20.187 1.00 82.06 351 LYS A C 1
ATOM 2670 O O . LYS A 1 351 ? 10.384 -5.076 -19.941 1.00 82.06 351 LYS A O 1
ATOM 2675 N N . ALA A 1 352 ? 12.533 -5.676 -20.212 1.00 82.88 352 ALA A N 1
ATOM 2676 C CA . ALA A 1 352 ? 12.329 -7.095 -19.941 1.00 82.88 352 ALA A CA 1
ATOM 2677 C C . ALA A 1 352 ? 11.958 -7.357 -18.468 1.00 82.88 352 ALA A C 1
ATOM 2679 O O . ALA A 1 352 ? 11.246 -8.321 -18.188 1.00 82.88 352 ALA A O 1
ATOM 2680 N N . ALA A 1 353 ? 12.408 -6.491 -17.551 1.00 81.12 353 ALA A N 1
ATOM 2681 C CA . ALA A 1 353 ? 12.129 -6.552 -16.115 1.00 81.12 353 ALA A CA 1
ATOM 2682 C C . ALA A 1 353 ? 10.781 -5.922 -15.697 1.00 81.12 353 ALA A C 1
ATOM 2684 O O . ALA A 1 353 ? 10.425 -5.972 -14.520 1.00 81.12 353 ALA A O 1
ATOM 2685 N N . GLU A 1 354 ? 10.011 -5.349 -16.629 1.00 86.38 354 GLU A N 1
ATOM 2686 C CA . GLU A 1 354 ? 8.661 -4.849 -16.340 1.00 86.38 354 GLU A CA 1
ATOM 2687 C C . GLU A 1 354 ? 7.752 -5.972 -15.830 1.00 86.38 354 GLU A C 1
ATOM 2689 O O . GLU A 1 354 ? 7.653 -7.043 -16.440 1.00 86.38 354 GLU A O 1
ATOM 2694 N N . VAL A 1 355 ? 7.037 -5.707 -14.734 1.00 87.94 355 VAL A N 1
ATOM 2695 C CA . VAL A 1 355 ? 6.179 -6.702 -14.081 1.00 87.94 355 VAL A CA 1
ATOM 2696 C C . VAL A 1 355 ? 5.090 -7.183 -15.042 1.00 87.94 355 VAL A C 1
ATOM 2698 O O . VAL A 1 355 ? 4.292 -6.404 -15.565 1.00 87.94 355 VAL A O 1
ATOM 2701 N N . ARG A 1 356 ? 5.007 -8.502 -15.258 1.00 90.06 356 ARG A N 1
ATOM 2702 C CA . ARG A 1 356 ? 4.065 -9.125 -16.210 1.00 90.06 356 ARG A CA 1
ATOM 2703 C C . ARG A 1 356 ? 2.689 -9.391 -15.586 1.00 90.06 356 ARG A C 1
ATOM 2705 O O . ARG A 1 356 ? 2.088 -10.439 -15.825 1.00 90.06 356 ARG A O 1
ATOM 2712 N N . VAL A 1 357 ? 2.170 -8.432 -14.818 1.00 92.56 357 VAL A N 1
ATOM 2713 C CA . VAL A 1 357 ? 0.978 -8.590 -13.961 1.00 92.56 357 VAL A CA 1
ATOM 2714 C C . VAL A 1 357 ? -0.274 -9.038 -14.729 1.00 92.56 357 VAL A C 1
ATOM 2716 O O . VAL A 1 357 ? -0.981 -9.941 -14.290 1.00 92.56 357 VAL A O 1
ATOM 2719 N N . VAL A 1 358 ? -0.508 -8.504 -15.934 1.00 93.75 358 VAL A N 1
ATOM 2720 C CA . VAL A 1 358 ? -1.696 -8.828 -16.753 1.00 93.75 358 VAL A CA 1
ATOM 2721 C C . VAL A 1 358 ? -1.743 -10.298 -17.177 1.00 93.75 358 VAL A C 1
ATOM 2723 O O . VAL A 1 358 ? -2.818 -10.853 -17.378 1.00 93.75 358 VAL A O 1
ATOM 2726 N N . ARG A 1 359 ? -0.582 -10.950 -17.299 1.00 92.62 359 ARG A N 1
ATOM 2727 C CA . ARG A 1 359 ? -0.484 -12.363 -17.695 1.00 92.62 359 ARG A CA 1
ATOM 2728 C C . ARG A 1 359 ? -0.604 -13.323 -16.507 1.00 92.62 359 ARG A C 1
ATOM 2730 O O . ARG A 1 359 ? -0.667 -14.526 -16.722 1.00 92.62 359 ARG A O 1
ATOM 2737 N N . CYS A 1 360 ? -0.653 -12.799 -15.283 1.00 93.19 360 CYS A N 1
ATOM 2738 C CA . CYS A 1 360 ? -0.598 -13.570 -14.041 1.00 93.19 360 CYS A CA 1
ATOM 2739 C C . CYS A 1 360 ? -1.886 -13.411 -13.207 1.00 93.19 360 CYS A C 1
ATOM 2741 O O . CYS A 1 360 ? -1.848 -13.331 -11.981 1.00 93.19 360 CYS A O 1
ATOM 2743 N N . LEU A 1 361 ? -3.048 -13.335 -13.871 1.00 93.19 361 LEU A N 1
ATOM 2744 C CA . LEU A 1 361 ? -4.350 -13.136 -13.213 1.00 93.19 361 LEU A CA 1
ATOM 2745 C C . LEU A 1 361 ? -4.708 -14.251 -12.222 1.00 93.19 361 LEU A C 1
ATOM 2747 O O . LEU A 1 361 ? -5.346 -13.989 -11.205 1.00 93.19 361 LEU A O 1
ATOM 2751 N N . GLU A 1 362 ? -4.323 -15.490 -12.520 1.00 93.44 362 GLU A N 1
ATOM 2752 C CA . GLU A 1 362 ? -4.555 -16.623 -11.623 1.00 93.44 362 GLU A CA 1
ATOM 2753 C C . GLU A 1 362 ? -3.735 -16.484 -10.338 1.00 93.44 362 GLU A C 1
ATOM 2755 O O . GLU A 1 362 ? -4.281 -16.656 -9.252 1.00 93.44 362 GLU A O 1
ATOM 2760 N N . ASP A 1 363 ? -2.471 -16.063 -10.446 1.00 94.19 363 ASP A N 1
ATOM 2761 C CA . ASP A 1 363 ? -1.603 -15.838 -9.287 1.00 94.19 363 ASP A CA 1
ATOM 2762 C C . ASP A 1 363 ? -2.098 -14.675 -8.418 1.00 94.19 363 ASP A C 1
ATOM 2764 O O . ASP A 1 363 ? -1.944 -14.716 -7.202 1.00 94.19 363 ASP A O 1
ATOM 2768 N N . LEU A 1 364 ? -2.741 -13.663 -9.020 1.00 92.69 364 LEU A N 1
ATOM 2769 C CA . LEU A 1 364 ? -3.424 -12.607 -8.269 1.00 92.69 364 LEU A CA 1
ATOM 2770 C C . LEU A 1 364 ? -4.634 -13.142 -7.503 1.00 92.69 364 LEU A C 1
ATOM 2772 O O . LEU A 1 364 ? -4.852 -12.734 -6.368 1.00 92.69 364 LEU A O 1
ATOM 2776 N N . ARG A 1 365 ? -5.446 -14.018 -8.109 1.00 91.19 365 ARG A N 1
ATOM 2777 C CA . ARG A 1 365 ? -6.727 -14.479 -7.540 1.00 91.19 365 ARG A CA 1
ATOM 2778 C C . ARG A 1 365 ? -6.551 -15.594 -6.517 1.00 91.19 365 ARG A C 1
ATOM 2780 O O . ARG A 1 365 ? -7.148 -15.525 -5.439 1.00 91.19 365 ARG A O 1
ATOM 2787 N N . SER A 1 366 ? -5.704 -16.565 -6.824 1.00 90.56 366 SER A N 1
ATOM 2788 C CA . SER A 1 366 ? -5.543 -17.812 -6.076 1.00 90.56 366 SER A CA 1
ATOM 2789 C C . SER A 1 366 ? -4.059 -18.135 -5.857 1.00 90.56 366 SER A C 1
ATOM 2791 O O . SER A 1 366 ? -3.563 -19.141 -6.363 1.00 90.56 366 SER A O 1
ATOM 2793 N N . PRO A 1 367 ? -3.328 -17.288 -5.109 1.00 92.62 367 PRO A N 1
ATOM 2794 C CA . PRO A 1 367 ? -1.917 -17.511 -4.829 1.00 92.62 367 PRO A CA 1
ATOM 2795 C C . PRO A 1 367 ? -1.701 -18.732 -3.933 1.00 92.62 367 PRO A C 1
ATOM 2797 O O . PRO A 1 367 ? -2.528 -19.057 -3.076 1.00 92.62 367 PRO A O 1
ATOM 2800 N N . ARG A 1 368 ? -0.524 -19.349 -4.062 1.00 89.00 368 ARG A N 1
ATOM 2801 C CA . ARG A 1 368 ? -0.015 -20.275 -3.044 1.00 89.00 368 ARG A CA 1
ATOM 2802 C C . ARG A 1 368 ? 0.348 -19.498 -1.778 1.00 89.00 368 ARG A C 1
ATOM 2804 O O . ARG A 1 368 ? 0.919 -18.414 -1.861 1.00 89.00 368 ARG A O 1
ATOM 2811 N N . THR A 1 369 ? 0.029 -20.053 -0.612 1.00 82.38 369 THR A N 1
ATOM 2812 C CA . THR A 1 369 ? 0.354 -19.459 0.698 1.00 82.38 369 THR A CA 1
ATOM 2813 C C . THR A 1 369 ? 1.410 -20.299 1.405 1.00 82.38 369 THR A C 1
ATOM 2815 O O . THR A 1 369 ? 1.145 -20.877 2.462 1.00 82.38 369 THR A O 1
ATOM 2818 N N . ASP A 1 370 ? 2.573 -20.419 0.772 1.00 86.50 370 ASP A N 1
ATOM 2819 C CA . ASP A 1 370 ? 3.684 -21.233 1.277 1.00 86.50 370 ASP A CA 1
ATOM 2820 C C . ASP A 1 370 ? 4.431 -20.518 2.418 1.00 86.50 370 ASP A C 1
ATOM 2822 O O . ASP A 1 370 ? 5.013 -21.159 3.290 1.00 86.50 370 ASP A O 1
ATOM 2826 N N . TRP A 1 371 ? 4.354 -19.185 2.454 1.00 89.88 371 TRP A N 1
ATOM 2827 C CA . TRP A 1 371 ? 4.944 -18.341 3.491 1.00 89.88 371 TRP A CA 1
ATOM 2828 C C . TRP A 1 371 ? 3.915 -18.034 4.572 1.00 89.88 371 TRP A C 1
ATOM 2830 O O . TRP A 1 371 ? 2.824 -17.536 4.276 1.00 89.88 371 TRP A O 1
ATOM 2840 N N . LYS A 1 372 ? 4.260 -18.345 5.823 1.00 94.81 372 LYS A N 1
ATOM 2841 C CA . LYS A 1 372 ? 3.377 -18.183 6.978 1.00 94.81 372 LYS A CA 1
ATOM 2842 C C . LYS A 1 372 ? 3.865 -17.094 7.910 1.00 94.81 372 LYS A C 1
ATOM 2844 O O . LYS A 1 372 ? 5.064 -16.885 8.060 1.00 94.81 372 LYS A O 1
ATOM 2849 N N . ALA A 1 373 ? 2.905 -16.397 8.507 1.00 96.19 373 ALA A N 1
ATOM 2850 C CA . ALA A 1 373 ? 3.186 -15.419 9.537 1.00 96.19 373 ALA A CA 1
ATOM 2851 C C . ALA A 1 373 ? 3.619 -16.114 10.827 1.00 96.19 373 ALA A C 1
ATOM 2853 O O . ALA A 1 373 ? 2.993 -17.070 11.288 1.00 96.19 373 ALA A O 1
ATOM 2854 N N . GLU A 1 374 ? 4.667 -15.578 11.433 1.00 96.12 374 GLU A N 1
ATOM 2855 C CA . GLU A 1 374 ? 5.166 -15.980 12.738 1.00 96.12 374 GLU A CA 1
ATOM 2856 C C . GLU A 1 374 ? 5.047 -14.801 13.699 1.00 96.12 374 GLU A C 1
ATOM 2858 O O . GLU A 1 374 ? 5.310 -13.655 13.329 1.00 96.12 374 GLU A O 1
ATOM 2863 N N . ALA A 1 375 ? 4.624 -15.064 14.936 1.00 94.75 375 ALA A N 1
ATOM 2864 C CA . ALA A 1 375 ? 4.575 -14.032 15.961 1.00 94.75 375 ALA A CA 1
ATOM 2865 C C . ALA A 1 375 ? 5.998 -13.551 16.276 1.00 94.75 375 ALA A C 1
ATOM 2867 O O . ALA A 1 375 ? 6.913 -14.352 16.466 1.00 94.75 375 ALA A O 1
ATOM 2868 N N . LEU A 1 376 ? 6.179 -12.236 16.337 1.00 89.56 376 LEU A N 1
ATOM 2869 C CA . LEU A 1 376 ? 7.473 -11.628 16.601 1.00 89.56 376 LEU A CA 1
ATOM 2870 C C . LEU A 1 376 ? 7.654 -11.539 18.125 1.00 89.56 376 LEU A C 1
ATOM 2872 O O . LEU A 1 376 ? 7.031 -10.707 18.784 1.00 89.56 376 LEU A O 1
ATOM 2876 N N . ALA A 1 377 ? 8.445 -12.455 18.689 1.00 69.75 377 ALA A N 1
ATOM 2877 C CA . ALA A 1 377 ? 8.693 -12.527 20.129 1.00 69.75 377 ALA A CA 1
ATOM 2878 C C . ALA A 1 377 ? 9.408 -11.263 20.644 1.00 69.75 377 ALA A C 1
ATOM 2880 O O . ALA A 1 377 ? 10.198 -10.647 19.924 1.00 69.75 377 ALA A O 1
ATOM 2881 N N . ARG A 1 378 ? 9.153 -10.869 21.899 1.00 58.81 378 ARG A N 1
ATOM 2882 C CA . ARG A 1 378 ? 10.023 -9.908 22.596 1.00 58.81 378 ARG A CA 1
ATOM 2883 C C . ARG A 1 378 ? 11.332 -10.610 22.952 1.00 58.81 378 ARG A C 1
ATOM 2885 O O . ARG A 1 378 ? 11.307 -11.795 23.271 1.00 58.81 378 ARG A O 1
ATOM 2892 N N . ASP A 1 379 ? 12.459 -9.899 22.926 1.00 47.22 379 ASP A N 1
ATOM 2893 C CA . ASP A 1 379 ? 13.764 -10.478 23.292 1.00 47.22 379 ASP A CA 1
ATOM 2894 C C . ASP A 1 379 ? 13.736 -11.115 24.704 1.00 47.22 379 ASP A C 1
ATOM 2896 O O . ASP A 1 379 ? 14.350 -12.156 24.930 1.00 47.22 379 ASP A O 1
ATOM 2900 N N . GLU A 1 380 ? 12.917 -10.580 25.620 1.00 42.97 380 GLU A N 1
ATOM 2901 C CA . GLU A 1 380 ? 12.680 -11.149 26.959 1.00 42.97 380 GLU A CA 1
ATOM 2902 C C . GLU A 1 380 ? 12.007 -12.540 26.923 1.00 42.97 380 GLU A C 1
ATOM 2904 O O . GLU A 1 380 ? 12.306 -13.408 27.748 1.00 42.97 380 GLU A O 1
ATOM 2909 N N . ASP A 1 381 ? 11.140 -12.795 25.936 1.00 45.16 381 ASP A N 1
ATOM 2910 C CA . ASP A 1 381 ? 10.504 -14.101 25.731 1.00 45.16 381 ASP A CA 1
ATOM 2911 C C . ASP A 1 381 ? 11.467 -15.097 25.069 1.00 45.16 381 ASP A C 1
ATOM 2913 O O . ASP A 1 381 ? 11.388 -16.297 25.336 1.00 45.16 381 ASP A O 1
ATOM 2917 N N . ALA A 1 382 ? 12.393 -14.619 24.231 1.00 42.38 382 ALA A N 1
ATOM 2918 C CA . ALA A 1 382 ? 13.405 -15.449 23.578 1.00 42.38 382 ALA A CA 1
ATOM 2919 C C . ALA A 1 382 ? 14.451 -15.961 24.582 1.00 42.38 382 ALA A C 1
ATOM 2921 O O . ALA A 1 382 ? 14.756 -17.155 24.588 1.00 42.38 382 ALA A O 1
ATOM 2922 N N . GLU A 1 383 ? 14.923 -15.108 25.498 1.00 40.28 383 GLU A N 1
ATOM 2923 C CA . GLU A 1 383 ? 15.784 -15.524 26.614 1.00 40.28 383 GLU A CA 1
ATOM 2924 C C . GLU A 1 383 ? 15.055 -16.504 27.546 1.00 40.28 383 GLU A C 1
ATOM 2926 O O . GLU A 1 383 ? 15.604 -17.544 27.917 1.00 40.28 383 GLU A O 1
ATOM 2931 N N . GLY A 1 384 ? 13.782 -16.240 27.866 1.00 42.69 384 GLY A N 1
ATOM 2932 C CA . GLY A 1 384 ? 12.948 -17.145 28.660 1.00 42.69 384 GLY A CA 1
ATOM 2933 C 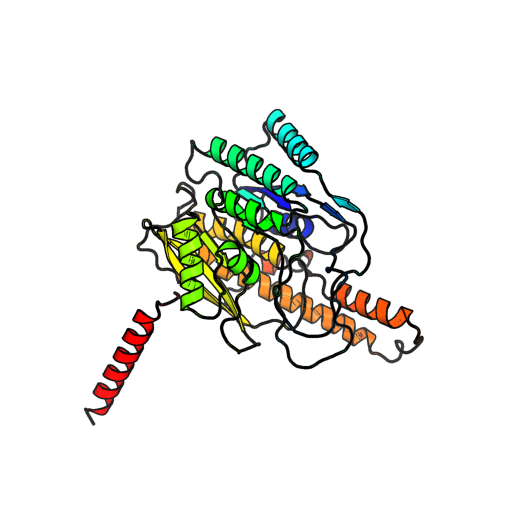C . GLY A 1 384 ? 12.730 -18.510 27.993 1.00 42.69 384 GLY A C 1
ATOM 2934 O O . GLY A 1 384 ? 12.798 -19.547 28.661 1.00 42.69 384 GLY A O 1
ATOM 2935 N N . GLN A 1 385 ? 12.520 -18.535 26.675 1.00 43.53 385 GLN A N 1
ATOM 2936 C CA . GLN A 1 385 ? 12.387 -19.762 25.890 1.00 43.53 385 GLN A CA 1
ATOM 2937 C C . GLN A 1 385 ? 13.711 -20.515 25.767 1.00 43.53 385 GLN A C 1
ATOM 2939 O O . GLN A 1 385 ? 13.712 -21.738 25.892 1.00 43.53 385 GLN A O 1
ATOM 2944 N N . GLU A 1 386 ? 14.840 -19.829 25.584 1.00 46.31 386 GLU A N 1
ATOM 2945 C CA . GLU A 1 386 ? 16.154 -20.468 25.485 1.00 46.31 386 GLU A CA 1
ATOM 2946 C C . GLU A 1 386 ? 16.622 -21.028 26.838 1.00 46.31 386 GLU A C 1
ATOM 2948 O O . GLU A 1 386 ? 17.140 -22.146 26.906 1.00 46.31 386 GLU A O 1
ATOM 2953 N N . VAL A 1 387 ? 16.337 -20.327 27.940 1.00 51.56 387 VAL A N 1
ATOM 2954 C CA . VAL A 1 387 ? 16.539 -20.831 29.308 1.00 51.56 387 VAL A CA 1
ATOM 2955 C C . VAL A 1 387 ? 15.651 -22.046 29.584 1.00 51.56 387 VAL A C 1
ATOM 2957 O O . VAL A 1 387 ? 16.112 -23.017 30.192 1.00 51.56 387 VAL A O 1
ATOM 2960 N N . LYS A 1 388 ? 14.400 -22.044 29.110 1.00 55.88 388 LYS A N 1
ATOM 2961 C CA . LYS A 1 388 ? 13.485 -23.186 29.248 1.00 55.88 388 LYS A CA 1
ATOM 2962 C C . LYS A 1 388 ? 13.953 -24.395 28.429 1.00 55.88 388 LYS A C 1
ATOM 2964 O O . LYS A 1 388 ? 14.034 -25.490 28.977 1.00 55.88 388 LYS A O 1
ATOM 2969 N N . LYS A 1 389 ? 14.395 -24.181 27.185 1.00 65.06 389 LYS A N 1
ATOM 2970 C CA . LYS A 1 389 ? 14.968 -25.218 26.306 1.00 65.06 389 LYS A CA 1
ATOM 2971 C C . LYS A 1 389 ? 16.253 -25.822 26.881 1.00 65.06 389 LYS A C 1
ATOM 2973 O O . LYS A 1 389 ? 16.441 -27.034 26.833 1.00 65.06 389 LYS A O 1
ATOM 2978 N N . ARG A 1 390 ? 17.127 -24.995 27.475 1.00 65.81 390 ARG A N 1
ATOM 2979 C CA . ARG A 1 390 ? 18.334 -25.467 28.181 1.00 65.81 390 ARG A CA 1
ATOM 2980 C C . ARG A 1 390 ? 17.987 -26.260 29.440 1.00 65.81 390 ARG A C 1
ATOM 2982 O O . ARG A 1 390 ? 18.645 -27.257 29.712 1.00 65.81 390 ARG A O 1
ATOM 2989 N N . ARG A 1 391 ? 16.954 -25.863 30.193 1.00 64.62 391 ARG A N 1
ATOM 2990 C CA . ARG A 1 391 ? 16.475 -26.622 31.363 1.00 64.62 391 ARG A CA 1
ATOM 2991 C C . ARG A 1 391 ? 15.888 -27.979 30.977 1.00 64.62 391 ARG A C 1
ATOM 2993 O O . ARG A 1 391 ? 16.201 -28.963 31.636 1.00 64.62 391 ARG A O 1
ATOM 3000 N N . GLU A 1 392 ? 15.103 -28.042 29.906 1.00 71.44 392 GLU A N 1
ATOM 3001 C CA . GLU A 1 392 ? 14.524 -29.292 29.393 1.00 71.44 392 GLU A CA 1
ATOM 3002 C C . GLU A 1 392 ? 15.616 -30.252 28.880 1.00 71.44 392 GLU A C 1
ATOM 3004 O O . GLU A 1 392 ? 15.617 -31.424 29.246 1.00 71.44 392 GLU A O 1
ATOM 3009 N N . GLN A 1 393 ? 16.637 -29.751 28.172 1.00 67.38 393 GLN A N 1
ATOM 3010 C CA . GLN A 1 393 ? 17.785 -30.567 27.734 1.00 67.38 393 GLN A CA 1
ATOM 3011 C C . GLN A 1 393 ? 18.685 -31.066 28.877 1.00 67.38 393 GLN A C 1
ATOM 3013 O O . GLN A 1 393 ? 19.365 -32.082 28.725 1.00 67.38 393 GLN A O 1
ATOM 3018 N N . VAL A 1 394 ? 18.743 -30.351 30.003 1.00 68.81 394 VAL A N 1
ATOM 3019 C CA . VAL A 1 394 ? 19.483 -30.794 31.197 1.00 68.81 394 VAL A CA 1
ATOM 3020 C C . VAL A 1 394 ? 18.699 -31.864 31.960 1.00 68.81 394 VAL A C 1
ATOM 3022 O O . VAL A 1 394 ? 19.311 -32.799 32.469 1.00 68.81 394 VAL A O 1
ATOM 3025 N N . LEU A 1 395 ? 17.366 -31.772 31.994 1.00 63.38 395 LEU A N 1
ATOM 3026 C CA . LEU A 1 395 ? 16.496 -32.793 32.586 1.00 63.38 395 LEU A CA 1
ATOM 3027 C C . LEU A 1 395 ? 16.533 -34.107 31.788 1.00 63.38 395 LEU A C 1
ATOM 3029 O O . LEU A 1 395 ? 16.707 -35.160 32.388 1.00 63.38 395 LEU A O 1
ATOM 3033 N N . GLU A 1 396 ? 16.506 -34.054 30.452 1.00 61.19 396 GLU A N 1
ATOM 3034 C CA . GLU A 1 396 ? 16.620 -35.256 29.602 1.00 61.19 396 GLU A CA 1
ATOM 3035 C C . GLU A 1 396 ? 17.994 -35.947 29.680 1.00 61.19 396 GLU A C 1
ATOM 3037 O O . GLU A 1 396 ? 18.104 -37.144 29.427 1.00 61.19 396 GLU A O 1
ATOM 3042 N N . LYS A 1 397 ? 19.059 -35.219 30.042 1.00 61.78 397 LYS A N 1
ATOM 3043 C CA . LYS A 1 397 ? 20.413 -35.781 30.215 1.00 61.78 397 LYS A CA 1
ATOM 3044 C C . LYS A 1 397 ? 20.727 -36.220 31.649 1.00 61.78 397 LYS A C 1
ATOM 3046 O O . LYS A 1 397 ? 21.787 -36.797 31.871 1.00 61.78 397 LYS A O 1
ATOM 3051 N N . GLY A 1 398 ? 19.847 -35.923 32.605 1.00 52.22 398 GLY A N 1
ATOM 3052 C CA . GLY A 1 398 ? 20.005 -36.271 34.020 1.00 52.22 398 GLY A CA 1
ATOM 3053 C C . GLY A 1 398 ? 19.363 -37.599 34.431 1.00 52.22 398 GLY A C 1
ATOM 3054 O O . GLY A 1 398 ? 19.548 -38.012 35.572 1.00 52.22 398 GLY A O 1
ATOM 3055 N N . GLU A 1 399 ? 18.629 -38.261 33.531 1.00 51.22 399 GLU A N 1
ATOM 3056 C CA . GLU A 1 399 ? 17.945 -39.544 33.779 1.00 51.22 399 GLU A CA 1
ATOM 3057 C C . GLU A 1 399 ? 18.575 -40.742 33.029 1.00 51.22 399 GLU A C 1
ATOM 3059 O O . GLU A 1 399 ? 17.908 -41.754 32.819 1.00 51.22 399 GLU A O 1
ATOM 3064 N N . ALA A 1 400 ? 19.855 -40.657 32.640 1.00 39.91 400 ALA A N 1
ATOM 3065 C CA . ALA A 1 400 ? 20.602 -41.758 32.013 1.00 39.91 400 ALA A CA 1
ATOM 3066 C C . ALA A 1 400 ? 21.643 -42.386 32.949 1.00 39.91 400 ALA A C 1
ATOM 3068 O O . ALA A 1 400 ? 22.440 -41.621 33.542 1.00 39.91 400 ALA A O 1
#

Organism: NCBI:txid1903189